Protein AF-A0A1H4P9D9-F1 (afdb_monomer_lite)

Foldseek 3Di:
DWAFQEKEKFFEDDDDDDPLLLQLLLLLLLLLLLLQCVPPNPQVVQSQCSQPLLLLLSLLLSFAQSRYPVSLQSNLSSPQVNCVVVCVVRQKHKFWHFDVRLVCRLVVLCVVCVVLVHDSNVVSVVSVLLQCLVAPLKAPQFAWGTWMWMAGSVGWIKIWTKTAHPVVSMIMIIITTPVPDDDSQAHNPPAPDDDDPDDIRHCSYNVNPVVVVVVVVCCVPQNDVRVVVVVVVVVVPDDDDDDDDDDDDPDDDHRDYHYGDPDRADDPVLDPQLLLLLLLCLLVVVPDPLLVVVVPPPPDHSLLSSLLLSSLCSNQPDSVSSSRSLSSSSNAHHQAQHLHFGLVQSSVSNSVLSVVCSVCVVVVNNSSSVSSNVSNVSSVVSSVPGDDDDPVVSSVVCRLCSQVSQGAHPVGTDDHDPVVVVVVPDPDPPDDDDDDDDDDDDDDDDDDDDDD

pLDDT: mean 79.56, std 18.79, range [32.97, 98.62]

Structure (mmCIF, N/CA/C/O backbone):
data_AF-A0A1H4P9D9-F1
#
_entry.id   AF-A0A1H4P9D9-F1
#
loop_
_atom_site.group_PDB
_atom_site.id
_atom_site.type_symbol
_atom_site.label_atom_id
_atom_site.label_alt_id
_atom_site.label_comp_id
_atom_site.label_asym_id
_atom_site.label_entity_id
_atom_site.label_seq_id
_atom_site.pdbx_PDB_ins_code
_atom_site.Cartn_x
_atom_site.Cartn_y
_atom_site.Cartn_z
_atom_site.occupancy
_atom_site.B_iso_or_equiv
_atom_site.auth_seq_id
_atom_site.auth_comp_id
_atom_site.auth_asym_id
_atom_site.auth_atom_id
_atom_site.pdbx_PDB_model_num
ATOM 1 N N . MET A 1 1 ? -15.871 -14.052 11.805 1.00 36.31 1 MET A N 1
ATOM 2 C CA . MET A 1 1 ? -14.835 -13.626 12.765 1.00 36.31 1 MET A CA 1
ATOM 3 C C . MET A 1 1 ? -14.188 -12.405 12.149 1.00 36.31 1 MET A C 1
ATOM 5 O O . MET A 1 1 ? -13.713 -12.564 11.037 1.00 36.31 1 MET A O 1
ATOM 9 N N . ALA A 1 2 ? -14.195 -11.229 12.773 1.00 40.97 2 ALA A N 1
ATOM 10 C CA . ALA A 1 2 ? -13.141 -10.291 12.437 1.00 40.97 2 ALA A CA 1
ATOM 11 C C . ALA A 1 2 ? -12.068 -10.544 13.441 1.00 40.97 2 ALA A C 1
ATOM 13 O O . ALA A 1 2 ? -12.276 -10.985 14.571 1.00 40.97 2 ALA A O 1
ATOM 14 N N . ARG A 1 3 ? -10.912 -10.369 12.875 1.00 51.22 3 ARG A N 1
ATOM 15 C CA . ARG A 1 3 ? -9.695 -11.020 13.221 1.00 51.22 3 ARG A CA 1
ATOM 16 C C . ARG A 1 3 ? -8.697 -9.978 12.773 1.00 51.22 3 ARG A C 1
ATOM 18 O O . ARG A 1 3 ? -8.863 -9.381 11.701 1.00 51.22 3 ARG A O 1
ATOM 25 N N . ARG A 1 4 ? -7.676 -9.722 13.575 1.00 60.88 4 ARG A N 1
ATOM 26 C CA . ARG A 1 4 ? -6.486 -9.087 13.022 1.00 60.88 4 ARG A CA 1
ATOM 27 C C . ARG A 1 4 ? -6.120 -9.877 11.773 1.00 60.88 4 ARG A C 1
ATOM 29 O O . ARG A 1 4 ? -6.078 -11.101 11.811 1.00 60.88 4 ARG A O 1
ATOM 36 N N . ALA A 1 5 ? -5.985 -9.199 10.650 1.00 61.81 5 ALA A N 1
ATOM 37 C CA . ALA A 1 5 ? -5.755 -9.857 9.372 1.00 61.81 5 ALA A CA 1
ATOM 38 C C . ALA A 1 5 ? -4.280 -10.253 9.211 1.00 61.81 5 ALA A C 1
ATOM 40 O O . ALA A 1 5 ? -3.958 -11.140 8.427 1.00 61.81 5 ALA A O 1
ATOM 41 N N . GLY A 1 6 ? -3.399 -9.628 9.996 1.00 72.44 6 GLY A N 1
ATOM 42 C CA . GLY A 1 6 ? -1.991 -9.972 10.114 1.00 72.44 6 GLY A CA 1
ATOM 43 C C . GLY A 1 6 ? -1.166 -8.850 10.744 1.00 72.44 6 GLY A C 1
ATOM 44 O O . GLY A 1 6 ? -1.699 -7.820 11.178 1.00 72.44 6 GLY A O 1
ATOM 45 N N . SER A 1 7 ? 0.148 -9.044 10.782 1.00 79.25 7 SER A N 1
ATOM 46 C CA . SER A 1 7 ? 1.115 -8.040 11.236 1.00 79.25 7 SER A CA 1
ATOM 47 C C . SER A 1 7 ? 2.371 -7.983 10.383 1.00 79.25 7 SER A C 1
ATOM 49 O O . SER A 1 7 ? 2.630 -8.878 9.578 1.00 79.25 7 SER A O 1
ATOM 51 N N . ALA A 1 8 ? 3.144 -6.910 10.554 1.00 81.81 8 ALA A N 1
ATOM 52 C CA . ALA A 1 8 ? 4.505 -6.854 10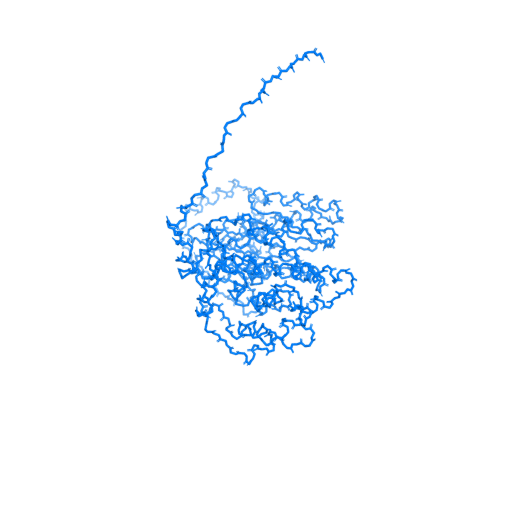.046 1.00 81.81 8 ALA A CA 1
ATOM 53 C C . ALA A 1 8 ? 5.475 -6.190 11.030 1.00 81.81 8 ALA A C 1
ATOM 55 O O . ALA A 1 8 ? 5.174 -5.101 11.510 1.00 81.81 8 ALA A O 1
ATOM 56 N N . ASP A 1 9 ? 6.647 -6.783 11.244 1.00 85.69 9 ASP A N 1
ATOM 57 C CA . ASP A 1 9 ? 7.753 -6.197 12.006 1.00 85.69 9 ASP A CA 1
ATOM 58 C C . ASP A 1 9 ? 8.802 -5.644 11.030 1.00 85.69 9 ASP A C 1
ATOM 60 O O . ASP A 1 9 ? 9.280 -6.345 10.136 1.00 85.69 9 ASP A O 1
ATOM 64 N N . LEU A 1 10 ? 9.117 -4.354 11.165 1.00 89.75 10 LEU A N 1
ATOM 65 C CA . LEU A 1 10 ? 9.846 -3.558 10.178 1.00 89.75 10 LEU A CA 1
ATOM 66 C C . LEU A 1 10 ? 10.980 -2.769 10.852 1.00 89.75 10 LEU A C 1
ATOM 68 O O . LEU A 1 10 ? 10.746 -2.152 11.890 1.00 89.75 10 LEU A O 1
ATOM 72 N N . PRO A 1 11 ? 12.184 -2.680 10.271 1.00 88.25 11 PRO A N 1
ATOM 73 C CA . PRO A 1 11 ? 13.213 -1.758 10.756 1.00 88.25 11 PRO A CA 1
ATOM 74 C C . PRO A 1 11 ? 12.779 -0.289 10.633 1.00 88.25 11 PRO A C 1
ATOM 76 O O . PRO A 1 11 ? 12.244 0.142 9.599 1.00 88.25 11 PRO A O 1
ATOM 79 N N . LEU A 1 12 ? 13.058 0.516 11.665 1.00 86.75 12 LEU A N 1
ATOM 80 C CA . LEU A 1 12 ? 12.809 1.955 11.621 1.00 86.75 12 LEU A CA 1
ATOM 81 C C . LEU A 1 12 ? 13.743 2.644 10.634 1.00 86.75 12 LEU A C 1
ATOM 83 O O . LEU A 1 12 ? 14.966 2.590 10.749 1.00 86.75 12 LEU A O 1
ATOM 87 N N . HIS A 1 13 ? 13.129 3.351 9.693 1.00 81.94 13 HIS A N 1
ATOM 88 C CA . HIS A 1 13 ? 13.820 4.208 8.748 1.00 81.94 13 HIS A CA 1
ATOM 89 C C . HIS A 1 13 ? 13.512 5.666 9.041 1.00 81.94 13 HIS A C 1
ATOM 91 O O . HIS A 1 13 ? 12.355 6.045 9.237 1.00 81.94 13 HIS A O 1
ATOM 97 N N . ASN A 1 14 ? 14.552 6.490 8.991 1.00 73.19 14 ASN A N 1
ATOM 98 C CA . ASN A 1 14 ? 14.421 7.934 9.082 1.00 73.19 14 ASN A CA 1
ATOM 99 C C . ASN A 1 14 ? 14.332 8.540 7.676 1.00 73.19 14 ASN A C 1
ATOM 101 O O . ASN A 1 14 ? 14.847 7.987 6.707 1.00 73.19 14 ASN A O 1
ATOM 105 N N . GLY A 1 15 ? 13.682 9.695 7.566 1.00 77.62 15 GLY A N 1
ATOM 106 C CA . GLY A 1 15 ? 13.569 10.436 6.311 1.00 77.62 15 GLY A CA 1
ATOM 107 C C . GLY A 1 15 ? 12.134 10.585 5.815 1.00 77.62 15 GLY A C 1
ATOM 108 O O . GLY A 1 15 ? 11.215 9.866 6.206 1.00 77.62 15 GLY A O 1
ATOM 109 N N . ARG A 1 16 ? 11.934 11.580 4.951 1.00 85.44 16 ARG A N 1
ATOM 110 C CA . ARG A 1 16 ? 10.626 11.935 4.399 1.00 85.44 16 ARG A CA 1
ATOM 111 C C . ARG A 1 16 ? 10.566 11.545 2.932 1.00 85.44 16 ARG A C 1
ATOM 113 O O . ARG A 1 16 ? 11.519 11.766 2.193 1.00 85.44 16 ARG A O 1
ATOM 120 N N . VAL A 1 17 ? 9.416 11.036 2.499 1.00 93.25 17 VAL A N 1
ATOM 121 C CA . VAL A 1 17 ? 9.146 10.843 1.072 1.00 93.25 17 VAL A CA 1
ATOM 122 C C . VAL A 1 17 ? 9.149 12.204 0.366 1.00 93.25 17 VAL A C 1
ATOM 124 O O . VAL A 1 17 ? 8.364 13.082 0.743 1.00 93.25 17 VAL A O 1
ATOM 127 N N . PRO A 1 18 ? 10.002 12.408 -0.653 1.00 95.50 18 PRO A N 1
ATOM 128 C CA . PRO A 1 18 ? 10.014 13.647 -1.417 1.00 95.50 18 PRO A CA 1
ATOM 129 C C . PRO A 1 18 ? 8.691 13.877 -2.153 1.00 95.50 18 PRO A C 1
ATOM 131 O O . PRO A 1 18 ? 8.068 12.937 -2.647 1.00 95.50 18 PRO A O 1
ATOM 134 N N . ALA A 1 19 ? 8.298 15.141 -2.327 1.00 96.75 19 ALA A N 1
ATOM 135 C CA . ALA A 1 19 ? 7.031 15.492 -2.976 1.00 96.75 19 ALA A CA 1
ATOM 136 C C . ALA A 1 19 ? 6.897 14.935 -4.408 1.00 96.75 19 ALA A C 1
ATOM 138 O O . ALA A 1 19 ? 5.802 14.572 -4.836 1.00 96.75 19 ALA A O 1
ATOM 139 N N . TRP A 1 20 ? 8.007 14.836 -5.150 1.00 97.12 20 TRP A N 1
ATOM 140 C CA . TRP A 1 20 ? 8.010 14.277 -6.506 1.00 97.12 20 TRP A CA 1
ATOM 141 C C . TRP A 1 20 ? 7.662 12.784 -6.536 1.00 97.12 20 TRP A C 1
ATOM 143 O O . TRP A 1 20 ? 7.070 12.333 -7.518 1.00 97.12 20 TRP A O 1
ATOM 153 N N . LEU A 1 21 ? 8.020 12.036 -5.487 1.00 98.19 21 LEU A N 1
ATOM 154 C CA . LEU A 1 21 ? 7.682 10.625 -5.352 1.00 98.19 21 LEU A CA 1
ATOM 155 C C . LEU A 1 21 ? 6.262 10.494 -4.811 1.00 98.19 21 LEU A C 1
ATOM 157 O O . LEU A 1 21 ? 5.456 9.806 -5.420 1.00 98.19 21 LEU A O 1
ATOM 161 N N . GLY A 1 22 ? 5.913 11.251 -3.765 1.00 98.00 22 GLY A N 1
ATOM 162 C CA . GLY A 1 22 ? 4.568 11.239 -3.179 1.00 98.00 22 GLY A CA 1
ATOM 163 C C . GLY A 1 22 ? 3.453 11.473 -4.208 1.00 98.00 22 GLY A C 1
ATOM 164 O O . GLY A 1 22 ? 2.471 10.740 -4.217 1.00 98.00 22 GLY A O 1
ATOM 165 N N . ARG A 1 23 ? 3.637 12.407 -5.156 1.00 98.31 23 ARG A N 1
ATOM 166 C CA . ARG A 1 23 ? 2.677 12.617 -6.260 1.00 98.31 23 ARG A CA 1
ATOM 167 C C . ARG A 1 23 ? 2.531 11.401 -7.181 1.00 98.31 23 ARG A C 1
ATOM 169 O O . ARG A 1 23 ? 1.426 11.112 -7.631 1.00 98.31 23 ARG A O 1
ATOM 176 N N . ARG A 1 24 ? 3.627 10.694 -7.477 1.00 98.50 24 ARG A N 1
ATOM 177 C CA . ARG A 1 24 ? 3.603 9.464 -8.290 1.00 98.50 24 ARG A CA 1
ATOM 178 C C . ARG A 1 24 ? 2.947 8.316 -7.536 1.00 98.50 24 ARG A C 1
ATOM 180 O O . ARG A 1 24 ? 2.116 7.629 -8.119 1.00 98.50 24 ARG A O 1
ATOM 187 N N . MET A 1 25 ? 3.250 8.176 -6.244 1.00 98.56 25 MET A N 1
ATOM 188 C CA . MET A 1 25 ? 2.602 7.206 -5.361 1.00 98.56 25 MET A CA 1
ATOM 189 C C . MET A 1 25 ? 1.088 7.416 -5.330 1.00 98.56 25 MET A C 1
ATOM 191 O O . MET A 1 25 ? 0.351 6.463 -5.533 1.00 98.56 25 MET A O 1
ATOM 195 N N . SER A 1 26 ? 0.608 8.653 -5.151 1.00 98.62 26 SER A N 1
ATOM 196 C CA . SER A 1 26 ? -0.833 8.943 -5.165 1.00 98.62 26 SER A CA 1
ATOM 197 C C . SER A 1 26 ? -1.494 8.581 -6.491 1.00 98.62 26 SER A C 1
ATOM 199 O O . SER A 1 26 ? -2.552 7.962 -6.486 1.00 98.62 26 SER A O 1
ATOM 201 N N . ARG A 1 27 ? -0.864 8.922 -7.625 1.00 98.62 27 ARG A N 1
ATOM 202 C CA . ARG A 1 27 ? -1.397 8.599 -8.958 1.00 98.62 27 ARG A CA 1
ATOM 203 C C . ARG A 1 27 ? -1.442 7.090 -9.201 1.00 98.62 27 ARG A C 1
ATOM 205 O O . ARG A 1 27 ? -2.480 6.577 -9.597 1.00 98.62 27 ARG A O 1
ATOM 212 N N . LEU A 1 28 ? -0.339 6.380 -8.962 1.00 98.62 28 LEU A N 1
ATOM 213 C CA . LEU A 1 28 ? -0.278 4.934 -9.191 1.00 98.62 28 LEU A CA 1
ATOM 214 C C . LEU A 1 28 ? -1.150 4.162 -8.195 1.00 98.62 28 LEU A C 1
ATOM 216 O O . LEU A 1 28 ? -1.843 3.232 -8.591 1.00 98.62 28 LEU A O 1
ATOM 220 N N . GLY A 1 29 ? -1.154 4.563 -6.923 1.00 98.44 29 GLY A N 1
ATOM 221 C CA . GLY A 1 29 ? -1.986 3.958 -5.888 1.00 98.44 29 GLY A CA 1
ATOM 222 C C . GLY A 1 29 ? -3.480 4.103 -6.177 1.00 98.44 29 GLY A C 1
ATOM 223 O O . GLY A 1 29 ? -4.219 3.135 -6.007 1.00 98.44 29 GLY A O 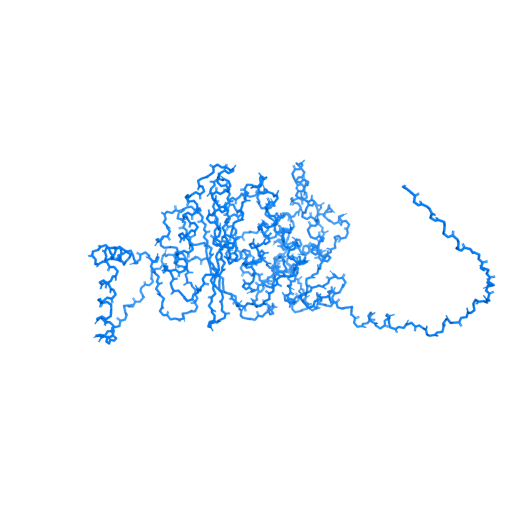1
ATOM 224 N N . ALA A 1 30 ? -3.914 5.265 -6.681 1.00 98.50 30 ALA A N 1
ATOM 225 C CA . ALA A 1 30 ? -5.287 5.465 -7.144 1.00 98.50 30 ALA A CA 1
ATOM 226 C C . ALA A 1 30 ? -5.630 4.527 -8.309 1.00 98.50 30 ALA A C 1
ATOM 228 O O . ALA A 1 30 ? -6.584 3.768 -8.204 1.00 98.50 30 ALA A O 1
ATOM 229 N N . LEU A 1 31 ? -4.788 4.472 -9.345 1.00 98.25 31 LEU A N 1
ATOM 230 C CA . LEU A 1 31 ? -5.018 3.618 -10.517 1.00 98.25 31 LEU A CA 1
ATOM 231 C C . LEU A 1 31 ? -5.053 2.120 -10.183 1.00 98.25 31 LEU A C 1
ATOM 233 O O . LEU A 1 31 ? -5.866 1.385 -10.736 1.00 98.25 31 LEU A O 1
ATOM 237 N N . ILE A 1 32 ? -4.189 1.656 -9.275 1.00 98.31 32 ILE A N 1
ATOM 238 C CA . ILE A 1 32 ? -4.216 0.267 -8.790 1.00 98.31 32 ILE A CA 1
ATOM 239 C C . ILE A 1 32 ? -5.505 0.003 -8.004 1.00 98.31 32 ILE A C 1
ATOM 241 O O . ILE A 1 32 ? -6.107 -1.055 -8.165 1.00 98.31 32 ILE A O 1
ATOM 245 N N . THR A 1 33 ? -5.948 0.960 -7.183 1.00 98.38 33 THR A N 1
ATOM 246 C CA . THR A 1 33 ? -7.221 0.848 -6.454 1.00 98.38 33 THR A CA 1
ATOM 247 C C . THR A 1 33 ? -8.396 0.773 -7.422 1.00 98.38 33 THR A C 1
ATOM 249 O O . THR A 1 33 ? -9.205 -0.139 -7.305 1.00 98.38 33 THR A O 1
ATOM 252 N N . GLU A 1 34 ? -8.463 1.674 -8.406 1.00 97.81 34 GLU A N 1
ATOM 253 C CA . GLU A 1 34 ? -9.491 1.668 -9.452 1.00 97.81 34 GLU A CA 1
ATOM 254 C C . GLU A 1 34 ? -9.519 0.323 -10.187 1.00 97.81 34 GLU A C 1
ATOM 256 O O . GLU A 1 34 ? -10.586 -0.264 -10.326 1.00 97.81 34 GLU A O 1
ATOM 261 N N . ALA A 1 35 ? -8.357 -0.212 -10.581 1.00 95.69 35 ALA A N 1
ATOM 262 C CA . ALA A 1 35 ? -8.263 -1.506 -11.259 1.00 95.69 35 ALA A CA 1
ATOM 263 C C . ALA A 1 35 ? -8.789 -2.668 -10.401 1.00 95.69 35 ALA A C 1
ATOM 265 O O . ALA A 1 35 ? -9.522 -3.525 -10.895 1.00 95.69 35 ALA A O 1
ATOM 266 N N . ILE A 1 36 ? -8.431 -2.702 -9.111 1.00 95.88 36 ILE A N 1
ATOM 267 C CA . ILE A 1 36 ? -8.881 -3.758 -8.196 1.00 95.88 36 ILE A CA 1
ATOM 268 C C . ILE A 1 36 ? -10.382 -3.639 -7.939 1.00 95.88 36 ILE A C 1
ATOM 270 O O . ILE A 1 36 ? -11.081 -4.645 -8.004 1.00 95.88 36 ILE A O 1
ATOM 274 N N . VAL A 1 37 ? -10.884 -2.432 -7.673 1.00 96.38 37 VAL A N 1
ATOM 275 C CA . VAL A 1 37 ? -12.313 -2.204 -7.421 1.00 96.38 37 VAL A CA 1
ATOM 276 C C . VAL A 1 37 ? -13.139 -2.533 -8.659 1.00 96.38 37 VAL A C 1
ATOM 278 O O . VAL A 1 37 ? -14.176 -3.175 -8.529 1.00 96.38 37 VAL A O 1
ATOM 281 N N . HIS A 1 38 ? -12.662 -2.162 -9.847 1.00 93.75 38 HIS A N 1
ATOM 282 C CA . HIS A 1 38 ? -13.332 -2.462 -11.107 1.00 93.75 38 HIS A CA 1
ATOM 283 C C . HIS A 1 38 ? -13.457 -3.975 -11.353 1.00 93.75 38 HIS A C 1
ATOM 285 O O . HIS A 1 38 ? -14.544 -4.450 -11.661 1.00 93.75 38 HIS A O 1
ATOM 291 N N . HIS A 1 39 ? -12.382 -4.751 -11.168 1.00 89.19 39 HIS A N 1
ATOM 292 C CA . HIS A 1 39 ? -12.408 -6.195 -11.446 1.00 89.19 39 HIS A CA 1
ATOM 293 C C . HIS A 1 39 ? -12.944 -7.067 -10.310 1.00 89.19 39 HIS A C 1
ATOM 295 O O . HIS A 1 39 ? -13.507 -8.129 -10.564 1.00 89.19 39 HIS A O 1
ATOM 301 N N . TYR A 1 40 ? -12.700 -6.674 -9.061 1.00 91.06 40 TYR A N 1
ATOM 302 C CA . TYR A 1 40 ? -12.895 -7.538 -7.895 1.00 91.06 40 TYR A CA 1
ATOM 303 C C . TYR A 1 40 ? -13.761 -6.908 -6.799 1.00 91.06 40 TYR A C 1
ATOM 305 O O . TYR A 1 40 ? -14.075 -7.566 -5.806 1.00 91.06 40 TYR A O 1
ATOM 313 N N . GLY A 1 41 ? -14.162 -5.647 -6.965 1.00 94.88 41 GLY A N 1
ATOM 314 C CA . GLY A 1 41 ? -14.981 -4.918 -6.005 1.00 94.88 41 GLY A CA 1
ATOM 315 C C . GLY A 1 41 ? -14.205 -4.348 -4.812 1.00 94.88 41 GLY A C 1
ATOM 316 O O . GLY A 1 41 ? -13.020 -4.611 -4.589 1.00 94.88 41 GLY A O 1
ATOM 317 N N . ARG A 1 42 ? -14.911 -3.535 -4.016 1.00 96.50 42 ARG A N 1
ATOM 318 C CA . ARG A 1 42 ? -14.365 -2.857 -2.825 1.00 96.50 42 ARG A CA 1
ATOM 319 C C . ARG A 1 42 ? -13.930 -3.839 -1.743 1.00 96.50 42 ARG A C 1
ATOM 321 O O . ARG A 1 42 ? -12.868 -3.659 -1.155 1.00 96.50 42 ARG A O 1
ATOM 328 N N . ASP A 1 43 ? -14.716 -4.888 -1.518 1.00 94.25 43 ASP A N 1
ATOM 329 C CA . ASP A 1 43 ? -14.451 -5.900 -0.492 1.00 94.25 43 ASP A CA 1
ATOM 330 C C . ASP A 1 43 ? -13.077 -6.548 -0.685 1.00 94.25 43 ASP A C 1
ATOM 332 O O . ASP A 1 43 ? -12.293 -6.648 0.259 1.00 94.25 43 ASP A O 1
ATOM 336 N N . GLU A 1 44 ? -12.744 -6.923 -1.923 1.00 92.81 44 GLU A N 1
ATOM 337 C CA . GLU A 1 44 ? -11.443 -7.511 -2.237 1.00 92.81 44 GLU A CA 1
ATOM 338 C C . GLU A 1 44 ? -10.297 -6.519 -2.009 1.00 92.81 44 GLU A C 1
ATOM 340 O O . GLU A 1 44 ? -9.254 -6.880 -1.461 1.00 92.81 44 GLU A O 1
ATOM 345 N N . TYR A 1 45 ? -10.492 -5.246 -2.358 1.00 97.06 45 TYR A N 1
ATOM 346 C CA . TYR A 1 45 ? -9.502 -4.213 -2.069 1.00 97.06 45 TYR A CA 1
ATOM 347 C C . TYR A 1 45 ? -9.254 -4.050 -0.557 1.00 97.06 45 TYR A C 1
ATOM 349 O O . TYR A 1 45 ? -8.098 -3.984 -0.125 1.00 97.06 45 TYR A O 1
ATOM 357 N N . LEU A 1 46 ? -10.310 -4.065 0.268 1.00 96.12 46 LEU A N 1
ATOM 358 C CA . LEU A 1 46 ? -10.178 -4.013 1.729 1.00 96.12 46 LEU A CA 1
ATOM 359 C C . LEU A 1 46 ? -9.436 -5.245 2.277 1.00 96.12 46 LEU A C 1
ATOM 361 O O . LEU A 1 46 ? -8.547 -5.087 3.118 1.00 96.12 46 LEU A O 1
ATOM 365 N N . ARG A 1 47 ? -9.723 -6.457 1.773 1.00 89.50 47 ARG A N 1
ATOM 366 C CA . ARG A 1 47 ? -8.987 -7.684 2.150 1.00 89.50 47 ARG A CA 1
ATOM 367 C C . ARG A 1 47 ? -7.501 -7.583 1.825 1.00 89.50 47 ARG A C 1
ATOM 369 O O . ARG A 1 47 ? -6.661 -7.958 2.644 1.00 89.50 47 ARG A O 1
ATOM 376 N N . ARG A 1 48 ? -7.160 -7.040 0.657 1.00 92.31 48 ARG A N 1
ATOM 377 C CA . ARG A 1 48 ? -5.769 -6.855 0.224 1.00 92.31 48 ARG A CA 1
ATOM 378 C C . ARG A 1 48 ? -5.020 -5.849 1.084 1.00 92.31 48 ARG A C 1
ATOM 380 O O . ARG A 1 48 ? -3.911 -6.145 1.526 1.00 92.31 48 ARG A O 1
ATOM 387 N N . LEU A 1 49 ? -5.640 -4.714 1.412 1.00 96.00 49 LEU A N 1
ATOM 388 C CA . LEU A 1 49 ? -5.083 -3.753 2.372 1.00 96.00 49 LEU A CA 1
ATOM 389 C C . LEU A 1 49 ? -4.861 -4.374 3.759 1.00 96.00 49 LEU A C 1
ATOM 391 O O . LEU A 1 49 ? -3.926 -3.993 4.468 1.00 96.00 49 LEU A O 1
ATOM 395 N N . ALA A 1 50 ? -5.692 -5.343 4.143 1.00 90.56 50 ALA A N 1
ATOM 396 C CA . ALA A 1 50 ? -5.564 -6.063 5.401 1.00 90.56 50 ALA A CA 1
ATOM 397 C C . ALA A 1 50 ? -4.430 -7.111 5.389 1.00 90.56 50 ALA A C 1
ATOM 399 O O . ALA A 1 50 ? -3.999 -7.555 6.450 1.00 90.56 50 ALA A O 1
ATOM 400 N N . HIS A 1 51 ? -3.916 -7.496 4.216 1.00 85.31 51 HIS A N 1
ATOM 401 C CA . HIS A 1 51 ? -2.884 -8.521 4.078 1.00 85.31 51 HIS A CA 1
ATOM 402 C C . HIS A 1 51 ? -1.463 -7.913 4.147 1.00 85.31 51 HIS A C 1
ATOM 404 O O . HIS A 1 51 ? -1.056 -7.203 3.219 1.00 85.31 51 HIS A O 1
ATOM 410 N N . PRO A 1 52 ? -0.647 -8.208 5.184 1.00 88.62 52 PRO A N 1
ATOM 411 C CA . PRO A 1 52 ? 0.623 -7.507 5.425 1.00 88.62 52 PRO A CA 1
ATOM 412 C C . PRO A 1 52 ? 1.637 -7.603 4.282 1.00 88.62 52 PRO A C 1
ATOM 414 O O . PRO A 1 52 ? 2.308 -6.618 3.970 1.00 88.62 52 PRO A O 1
ATOM 417 N N . PHE A 1 53 ? 1.728 -8.770 3.641 1.00 87.00 53 PHE A N 1
ATOM 418 C CA . PHE A 1 53 ? 2.622 -9.018 2.509 1.00 87.00 53 PHE A CA 1
ATOM 419 C C . PHE A 1 53 ? 2.179 -8.266 1.249 1.00 87.00 53 PHE A C 1
ATOM 421 O O . PHE A 1 53 ? 3.016 -7.725 0.523 1.00 87.00 53 PHE A O 1
ATOM 428 N N . TRP A 1 54 ? 0.863 -8.187 1.007 1.00 93.38 54 TRP A N 1
ATOM 429 C CA . TRP A 1 54 ? 0.325 -7.440 -0.133 1.00 93.38 54 TRP A CA 1
ATOM 430 C C . TRP A 1 54 ? 0.555 -5.949 0.077 1.00 93.38 54 TRP A C 1
ATOM 432 O O . TRP A 1 54 ? 1.112 -5.291 -0.794 1.00 93.38 54 TRP A O 1
ATOM 442 N N . PHE A 1 55 ? 0.228 -5.432 1.265 1.00 97.12 55 PHE A N 1
ATOM 443 C CA . PHE A 1 55 ? 0.421 -4.024 1.604 1.00 97.12 55 PHE A CA 1
ATOM 444 C C . PHE A 1 55 ? 1.890 -3.598 1.457 1.00 97.12 55 PHE A C 1
ATOM 446 O O . PHE A 1 55 ? 2.190 -2.522 0.937 1.00 97.12 55 PHE A O 1
ATOM 453 N N . GLN A 1 56 ? 2.822 -4.461 1.873 1.00 96.12 56 GLN A N 1
ATOM 454 C CA . GLN A 1 56 ? 4.248 -4.210 1.697 1.00 96.12 56 GLN A CA 1
ATOM 455 C C . GLN A 1 56 ? 4.657 -4.186 0.220 1.00 96.12 56 GLN A C 1
ATOM 457 O O . GLN A 1 56 ? 5.354 -3.268 -0.210 1.00 96.12 56 GLN A O 1
ATOM 462 N N . SER A 1 57 ? 4.191 -5.166 -0.558 1.00 95.06 57 SER A N 1
ATOM 463 C CA . SER A 1 57 ? 4.442 -5.265 -2.001 1.00 95.06 57 SER A CA 1
ATOM 464 C C . SER A 1 57 ? 3.877 -4.057 -2.753 1.00 95.06 57 SER A C 1
ATOM 466 O O . SER A 1 57 ? 4.547 -3.481 -3.605 1.00 95.06 57 SER A O 1
ATOM 468 N N . PHE A 1 58 ? 2.678 -3.612 -2.376 1.00 98.12 58 PHE A N 1
ATOM 469 C CA . PHE A 1 58 ? 2.020 -2.424 -2.909 1.00 98.12 58 PHE A CA 1
ATOM 470 C C . PHE A 1 58 ? 2.852 -1.158 -2.656 1.00 98.12 58 PHE A C 1
ATOM 472 O O . PHE A 1 58 ? 3.100 -0.380 -3.578 1.00 98.12 58 PHE A O 1
ATOM 479 N N . GLY A 1 59 ? 3.374 -0.992 -1.436 1.00 97.62 59 GLY A N 1
ATOM 480 C CA . GLY A 1 59 ? 4.329 0.068 -1.109 1.00 97.62 59 GLY A CA 1
ATOM 481 C C . GLY A 1 59 ? 5.614 0.015 -1.939 1.00 97.62 59 GLY A C 1
ATOM 482 O O . GLY A 1 59 ? 6.058 1.048 -2.442 1.00 97.62 59 GLY A O 1
ATOM 483 N N . ALA A 1 60 ? 6.182 -1.179 -2.118 1.00 97.56 60 ALA A N 1
ATOM 484 C CA . ALA A 1 60 ? 7.408 -1.386 -2.886 1.00 97.56 60 ALA A CA 1
ATOM 485 C C . ALA A 1 60 ? 7.226 -1.048 -4.378 1.00 97.56 60 ALA A C 1
ATOM 487 O O . ALA A 1 60 ? 8.044 -0.324 -4.944 1.00 97.56 60 ALA A O 1
ATOM 488 N N . VAL A 1 61 ? 6.116 -1.468 -5.004 1.00 97.44 61 VAL A N 1
ATOM 489 C CA . VAL A 1 61 ? 5.790 -1.085 -6.394 1.00 97.44 61 VAL A CA 1
ATOM 490 C C . VAL A 1 61 ? 5.662 0.432 -6.546 1.00 97.44 61 VAL A C 1
ATOM 492 O O . VAL A 1 61 ? 6.000 0.972 -7.597 1.00 97.44 61 VAL A O 1
ATOM 495 N N . MET A 1 62 ? 5.226 1.145 -5.507 1.00 98.00 62 MET A N 1
ATOM 496 C CA . MET A 1 62 ? 5.127 2.607 -5.510 1.00 98.00 62 MET A CA 1
ATOM 497 C C . MET A 1 62 ? 6.473 3.337 -5.312 1.00 98.00 62 MET A C 1
ATOM 499 O O . MET A 1 62 ? 6.487 4.564 -5.217 1.00 98.00 62 MET A O 1
ATOM 503 N N . GLY A 1 63 ? 7.606 2.626 -5.299 1.00 96.19 63 GLY A N 1
ATOM 504 C CA . GLY A 1 63 ? 8.952 3.213 -5.236 1.00 96.19 63 GLY A CA 1
ATOM 505 C C . GLY A 1 63 ? 9.473 3.453 -3.816 1.00 96.19 63 GLY A C 1
ATOM 506 O O . GLY A 1 63 ? 10.409 4.233 -3.621 1.00 96.19 63 GLY A O 1
ATOM 507 N N . MET A 1 64 ? 8.861 2.824 -2.811 1.00 96.44 64 MET A N 1
ATOM 508 C CA . MET A 1 64 ? 9.392 2.802 -1.448 1.00 96.44 64 MET A CA 1
ATOM 509 C C . MET A 1 64 ? 10.409 1.676 -1.273 1.00 96.44 64 MET A C 1
ATOM 511 O O . MET A 1 64 ? 10.272 0.612 -1.873 1.00 96.44 64 MET A O 1
ATOM 515 N N . ASP A 1 65 ? 11.386 1.874 -0.387 1.00 94.50 65 ASP A N 1
ATOM 516 C CA . ASP A 1 65 ? 12.339 0.816 -0.053 1.00 94.50 65 ASP A CA 1
ATOM 517 C C . ASP A 1 65 ? 11.603 -0.367 0.590 1.00 94.50 65 ASP A C 1
ATOM 519 O O . ASP A 1 65 ? 10.852 -0.219 1.559 1.00 94.50 65 ASP A O 1
ATOM 523 N N . TRP A 1 66 ? 11.829 -1.551 0.029 1.00 93.62 66 TRP A N 1
ATOM 524 C CA . TRP A 1 66 ? 10.985 -2.738 0.180 1.00 93.62 66 TRP A CA 1
ATOM 525 C C . TRP A 1 66 ? 10.725 -3.213 1.612 1.00 93.62 66 TRP A C 1
ATOM 527 O O . TRP A 1 66 ? 9.697 -3.830 1.857 1.00 93.62 66 TRP A O 1
ATOM 537 N N . HIS A 1 67 ? 11.630 -2.933 2.543 1.00 91.06 67 HIS A N 1
ATOM 538 C CA . HIS A 1 67 ? 11.641 -3.379 3.941 1.00 91.06 67 HIS A CA 1
ATOM 539 C C . HIS A 1 67 ? 11.335 -2.238 4.930 1.00 91.06 67 HIS A C 1
ATOM 541 O O . HIS A 1 67 ? 11.327 -2.438 6.141 1.00 91.06 67 HIS A O 1
ATOM 547 N N . SER A 1 68 ? 11.067 -1.026 4.433 1.00 91.69 68 SER A N 1
ATOM 548 C CA . SER A 1 68 ? 10.973 0.171 5.267 1.00 91.69 68 SER A CA 1
ATOM 549 C C . SER A 1 68 ? 9.673 0.257 6.070 1.00 91.69 68 SER A C 1
ATOM 551 O O . SER A 1 68 ? 8.577 0.115 5.519 1.00 91.69 68 SER A O 1
ATOM 553 N N . SER A 1 69 ? 9.772 0.642 7.350 1.00 91.00 69 SER A N 1
ATOM 554 C CA . SER A 1 69 ? 8.618 1.068 8.162 1.00 91.00 69 SER A CA 1
ATOM 555 C C . SER A 1 69 ? 7.924 2.330 7.626 1.00 91.00 69 SER A C 1
ATOM 557 O O . SER A 1 69 ? 6.761 2.601 7.938 1.00 91.00 69 SER A O 1
ATOM 559 N N . GLY A 1 70 ? 8.610 3.103 6.775 1.00 93.56 70 GLY A N 1
ATOM 560 C CA . GLY A 1 70 ? 8.057 4.276 6.104 1.00 93.56 70 GLY A CA 1
ATOM 561 C C . GLY A 1 70 ? 6.961 3.940 5.090 1.00 93.56 70 GLY A C 1
ATOM 562 O O . GLY A 1 70 ? 6.175 4.830 4.751 1.00 93.56 70 GLY A O 1
ATOM 563 N N . ILE A 1 71 ? 6.863 2.681 4.633 1.00 95.62 71 ILE A N 1
ATOM 564 C CA . ILE A 1 71 ? 5.823 2.231 3.695 1.00 95.62 71 ILE A CA 1
ATOM 565 C C . ILE A 1 71 ? 4.431 2.526 4.243 1.00 95.62 71 ILE A C 1
ATOM 567 O O . ILE A 1 71 ? 3.635 3.151 3.552 1.00 95.62 71 ILE A O 1
ATOM 571 N N . THR A 1 72 ? 4.155 2.182 5.498 1.00 94.94 72 THR A N 1
ATOM 572 C CA . THR A 1 72 ? 2.825 2.351 6.103 1.00 94.94 72 THR A CA 1
ATOM 573 C C . THR A 1 72 ? 2.349 3.795 6.042 1.00 94.94 72 THR A C 1
ATOM 575 O O . THR A 1 72 ? 1.272 4.088 5.531 1.00 94.94 72 THR A O 1
ATOM 578 N N . THR A 1 73 ? 3.192 4.721 6.493 1.00 94.88 73 THR A N 1
ATOM 579 C CA . THR A 1 73 ? 2.863 6.149 6.480 1.00 94.88 73 THR A CA 1
ATOM 580 C C . THR A 1 73 ? 2.681 6.670 5.058 1.00 94.88 73 THR A C 1
ATOM 582 O O . THR A 1 73 ? 1.764 7.444 4.785 1.00 94.88 73 THR A O 1
ATOM 585 N N . SER A 1 74 ? 3.571 6.263 4.156 1.00 96.25 74 SER A N 1
ATOM 586 C CA . SER A 1 74 ? 3.643 6.815 2.804 1.00 96.25 74 SER A CA 1
ATOM 587 C C . SER A 1 74 ? 2.513 6.302 1.924 1.00 96.25 74 SER A C 1
ATOM 589 O O . SER A 1 74 ? 1.933 7.084 1.180 1.00 96.25 74 SER A O 1
ATOM 591 N N . VAL A 1 75 ? 2.151 5.023 2.054 1.00 97.69 75 VAL A N 1
ATOM 592 C CA . VAL A 1 75 ? 1.014 4.413 1.358 1.00 97.69 75 VAL A CA 1
ATOM 593 C C . VAL A 1 75 ? -0.298 5.016 1.843 1.00 97.69 75 VAL A C 1
ATOM 595 O O . VAL A 1 75 ? -1.073 5.481 1.016 1.00 97.69 75 VAL A O 1
ATOM 598 N N . ILE A 1 76 ? -0.532 5.103 3.159 1.00 97.94 76 ILE A N 1
ATOM 599 C CA . ILE A 1 76 ? -1.764 5.713 3.690 1.00 97.94 76 ILE A CA 1
ATOM 600 C C . ILE A 1 76 ? -1.882 7.176 3.254 1.00 97.94 76 ILE A C 1
ATOM 602 O O . ILE A 1 76 ? -2.937 7.599 2.783 1.00 97.94 76 ILE A O 1
ATOM 606 N N . GLY A 1 77 ? -0.786 7.937 3.329 1.00 97.38 77 GLY A N 1
ATOM 607 C CA . GLY A 1 77 ? -0.745 9.301 2.811 1.00 97.38 77 GLY A CA 1
ATOM 608 C C . GLY A 1 77 ? -1.043 9.362 1.310 1.00 97.38 77 GLY A C 1
ATOM 609 O O . GLY A 1 77 ? -1.872 10.165 0.889 1.00 97.38 77 GLY A O 1
ATOM 610 N N . ALA A 1 78 ? -0.413 8.506 0.503 1.00 97.94 78 ALA A N 1
ATOM 611 C CA . ALA A 1 78 ? -0.608 8.470 -0.942 1.00 97.94 78 ALA A CA 1
ATOM 612 C C . ALA A 1 78 ? -2.057 8.143 -1.326 1.00 97.94 78 ALA A C 1
ATOM 614 O O . ALA A 1 78 ? -2.615 8.844 -2.171 1.00 97.94 78 ALA A O 1
ATOM 615 N N . LEU A 1 79 ? -2.664 7.147 -0.673 1.00 98.38 79 LEU A N 1
ATOM 616 C CA . LEU A 1 79 ? -4.060 6.755 -0.866 1.00 98.38 79 LEU A CA 1
ATOM 617 C C . LEU A 1 79 ? -5.025 7.863 -0.445 1.00 98.38 79 LEU A C 1
ATOM 619 O O . LEU A 1 79 ? -5.936 8.174 -1.203 1.00 98.38 79 LEU A O 1
ATOM 623 N N . LYS A 1 80 ? -4.803 8.519 0.703 1.00 97.75 80 LYS A N 1
ATOM 624 C CA . LYS A 1 80 ? -5.659 9.628 1.158 1.00 97.75 80 LYS A CA 1
ATOM 625 C C . LYS A 1 80 ? -5.729 10.765 0.139 1.00 97.75 80 LYS A C 1
ATOM 627 O O . LYS A 1 80 ? -6.808 11.271 -0.143 1.00 97.75 80 LYS A O 1
ATOM 632 N N . HIS A 1 81 ? -4.594 11.125 -0.461 1.00 97.50 81 HIS A N 1
ATOM 633 C CA . HIS A 1 81 ? -4.557 12.162 -1.495 1.00 97.50 81 HIS A CA 1
ATOM 634 C C . HIS A 1 81 ? -5.060 11.664 -2.857 1.00 97.50 81 HIS A C 1
ATOM 636 O O . HIS A 1 81 ? -5.722 12.413 -3.567 1.00 97.50 81 HIS A O 1
ATOM 642 N N . GLY A 1 82 ? -4.725 10.428 -3.241 1.00 97.56 82 GLY A N 1
ATOM 643 C CA . GLY A 1 82 ? -5.048 9.875 -4.559 1.00 97.56 82 GLY A CA 1
ATOM 644 C C . GLY A 1 82 ? -6.516 9.482 -4.717 1.00 97.56 82 GLY A C 1
ATOM 645 O O . GLY A 1 82 ? -7.089 9.710 -5.776 1.00 97.56 82 GLY A O 1
ATOM 646 N N . LEU A 1 83 ? -7.126 8.930 -3.665 1.00 98.06 83 LEU A N 1
ATOM 647 C CA . LEU A 1 83 ? -8.516 8.467 -3.681 1.00 98.06 83 LEU A CA 1
ATOM 648 C C . LEU A 1 83 ? -9.518 9.560 -3.315 1.00 98.06 83 LEU A C 1
ATOM 650 O O . LEU A 1 83 ? -10.679 9.439 -3.678 1.00 98.06 83 LEU A O 1
ATOM 654 N N . GLY A 1 84 ? -9.095 10.636 -2.642 1.00 96.88 84 GLY A N 1
ATOM 655 C CA . GLY A 1 84 ? -9.986 11.733 -2.243 1.00 96.88 84 GLY A CA 1
ATOM 656 C C . GLY A 1 84 ? -10.840 12.293 -3.394 1.00 96.88 84 GLY A C 1
ATOM 657 O O . GLY A 1 84 ? -12.055 12.359 -3.242 1.00 96.88 84 GLY A O 1
ATOM 658 N N . PRO A 1 85 ? -10.257 12.634 -4.561 1.00 96.88 85 PRO A N 1
ATOM 659 C CA . PRO A 1 85 ? -11.025 13.091 -5.724 1.00 96.88 85 PRO A CA 1
ATOM 660 C C . PRO A 1 85 ? -11.923 12.026 -6.371 1.00 96.88 85 PRO A C 1
ATOM 662 O O . PRO A 1 85 ? -12.801 12.374 -7.152 1.00 96.88 85 PRO A O 1
ATOM 665 N N . LEU A 1 86 ? -11.688 10.743 -6.083 1.00 96.19 86 LEU A N 1
ATOM 666 C CA . LEU A 1 86 ? -12.392 9.600 -6.674 1.00 96.19 86 LEU A CA 1
ATOM 667 C C . LEU A 1 86 ? -13.365 8.940 -5.687 1.00 96.19 86 LEU A C 1
ATOM 669 O O . LEU A 1 86 ? -13.993 7.941 -6.029 1.00 96.19 86 LEU A O 1
ATOM 673 N N . SER A 1 87 ? -13.490 9.458 -4.462 1.00 95.56 87 SER A N 1
ATOM 674 C CA . SER A 1 87 ? -14.189 8.759 -3.382 1.00 95.56 87 SER A CA 1
ATOM 675 C C . SER A 1 87 ? -15.680 8.585 -3.645 1.00 95.56 87 SER A C 1
ATOM 677 O O . SER A 1 87 ? -16.234 7.578 -3.226 1.00 95.56 87 SER A O 1
ATOM 679 N N . GLY A 1 88 ? -16.317 9.510 -4.371 1.00 94.25 88 GLY A N 1
ATOM 680 C CA . GLY A 1 88 ? -17.720 9.380 -4.776 1.00 94.25 88 GLY A CA 1
ATOM 681 C C . GLY A 1 88 ? -17.953 8.324 -5.860 1.00 94.25 88 GLY A C 1
ATOM 682 O O . GLY A 1 88 ? -19.008 7.707 -5.884 1.00 94.25 88 GLY A O 1
ATOM 683 N N . GLU A 1 89 ? -16.971 8.088 -6.735 1.00 93.88 89 GLU A N 1
ATOM 684 C CA . GLU A 1 89 ? -17.059 7.052 -7.773 1.00 93.88 89 GLU A CA 1
ATOM 685 C C . GLU A 1 89 ? -16.715 5.673 -7.202 1.00 93.88 89 GLU A C 1
ATOM 687 O O . GLU A 1 89 ? -17.421 4.694 -7.421 1.00 93.88 89 GLU A O 1
ATOM 692 N N . LEU A 1 90 ? -15.612 5.597 -6.456 1.00 96.19 90 LEU A N 1
ATOM 693 C CA . LEU A 1 90 ? -15.113 4.345 -5.901 1.00 96.19 90 LEU A CA 1
ATOM 694 C C . LEU A 1 90 ? -15.838 3.931 -4.632 1.00 96.19 90 LEU A C 1
ATOM 696 O O . LEU A 1 90 ? -15.716 2.778 -4.233 1.00 96.19 90 LEU A O 1
ATOM 700 N N . GLY A 1 91 ? -16.512 4.862 -3.960 1.00 97.12 91 GLY A N 1
ATOM 701 C CA . GLY A 1 91 ? -17.131 4.637 -2.664 1.00 97.12 91 GLY A CA 1
ATOM 702 C C . GLY A 1 91 ? -16.145 4.136 -1.615 1.00 97.12 91 GLY A C 1
ATOM 703 O O . GLY A 1 91 ? -16.462 3.188 -0.895 1.00 97.12 91 GLY A O 1
ATOM 704 N N . ILE A 1 92 ? -14.924 4.690 -1.618 1.00 98.19 92 ILE A N 1
ATOM 705 C CA . ILE A 1 92 ? -13.818 4.385 -0.699 1.00 98.19 92 ILE A CA 1
ATOM 706 C C . ILE A 1 92 ? -13.278 5.696 -0.137 1.00 98.19 92 ILE A C 1
ATOM 708 O O . ILE A 1 92 ? -12.893 6.600 -0.881 1.00 98.19 92 ILE A O 1
ATOM 712 N N . HIS A 1 93 ? -13.154 5.755 1.185 1.00 98.25 93 HIS A N 1
ATOM 713 C CA . HIS A 1 93 ? -12.669 6.916 1.920 1.00 98.25 93 HIS A CA 1
ATOM 714 C C . HIS A 1 93 ? -11.507 6.514 2.821 1.00 98.25 93 HIS A C 1
ATOM 716 O O . HIS A 1 93 ? -11.550 5.481 3.487 1.00 98.25 93 HIS A O 1
ATOM 722 N N . VAL A 1 94 ? -10.456 7.332 2.845 1.00 98.31 94 VAL A N 1
ATOM 723 C CA . VAL A 1 94 ? -9.253 7.088 3.651 1.00 98.31 94 VAL A CA 1
ATOM 724 C C . VAL A 1 94 ? -9.146 8.168 4.716 1.00 98.31 94 VAL A C 1
ATOM 726 O O . VAL A 1 94 ? -8.951 9.344 4.409 1.00 98.31 94 VAL A O 1
ATOM 729 N N . CYS A 1 95 ? -9.221 7.747 5.969 1.00 97.75 95 CYS A N 1
ATOM 730 C CA . CYS A 1 95 ? -9.165 8.598 7.142 1.00 97.75 95 CYS A CA 1
ATOM 731 C C . CYS A 1 95 ? -7.874 8.382 7.932 1.00 97.75 95 CYS A C 1
ATOM 733 O O . CYS A 1 95 ? -7.195 7.354 7.829 1.00 97.75 95 CYS A O 1
ATOM 735 N N . GLY A 1 96 ? -7.551 9.363 8.767 1.00 96.44 96 GLY A N 1
ATOM 736 C CA . GLY A 1 96 ? -6.416 9.284 9.673 1.00 96.44 96 GLY A CA 1
ATOM 737 C C . GLY A 1 96 ? -5.079 9.630 9.020 1.00 96.44 96 GLY A C 1
ATOM 738 O O . GLY A 1 96 ? -5.008 10.378 8.038 1.00 96.44 96 GLY A O 1
ATOM 739 N N . GLY A 1 97 ? -3.996 9.137 9.618 1.00 94.50 97 GLY A N 1
ATOM 740 C CA . GLY A 1 97 ? -2.613 9.418 9.252 1.00 94.50 97 GLY A CA 1
ATOM 741 C C . GLY A 1 97 ? -1.703 9.451 10.481 1.00 94.50 97 GLY A C 1
ATOM 742 O O . GLY A 1 97 ? -1.878 8.685 11.427 1.00 94.50 97 GLY A O 1
ATOM 743 N N . ARG A 1 98 ? -0.706 10.342 10.474 1.00 92.38 98 ARG A N 1
ATOM 744 C CA . ARG A 1 98 ? 0.197 10.570 11.618 1.00 92.38 98 ARG A CA 1
ATOM 745 C C . ARG A 1 98 ? -0.245 11.765 12.454 1.00 92.38 98 ARG A C 1
ATOM 747 O O . ARG A 1 98 ? -0.819 12.718 11.923 1.00 92.38 98 ARG A O 1
ATOM 754 N N . GLY A 1 99 ? 0.122 11.760 13.734 1.00 90.06 99 GLY A N 1
ATOM 755 C CA . GLY A 1 99 ? -0.008 12.926 14.610 1.00 90.06 99 GLY A CA 1
ATOM 756 C C . GLY A 1 99 ? -1.456 13.401 14.747 1.00 90.06 99 GLY A C 1
ATOM 757 O O . GLY A 1 99 ? -2.321 12.631 15.156 1.00 90.06 99 GLY A O 1
ATOM 758 N N . SER A 1 100 ? -1.725 14.666 14.406 1.00 89.00 100 SER A N 1
ATOM 759 C CA . SER A 1 100 ? -3.076 15.247 14.463 1.00 89.00 100 SER A CA 1
ATOM 760 C C . SER A 1 100 ? -4.091 14.477 13.619 1.00 89.00 100 SER A C 1
ATOM 762 O O . SER A 1 100 ? -5.190 14.227 14.098 1.00 89.00 100 SER A O 1
ATOM 764 N N . HIS A 1 101 ? -3.699 14.020 12.428 1.00 92.69 101 HIS A N 1
ATOM 765 C CA . HIS A 1 101 ? -4.586 13.286 11.527 1.00 92.69 101 HIS A CA 1
ATOM 766 C C . HIS A 1 101 ? -5.077 11.978 12.160 1.00 92.69 101 HIS A C 1
ATOM 768 O O . HIS A 1 101 ? -6.256 11.671 12.071 1.00 92.69 101 HIS A O 1
ATOM 774 N N . SER A 1 102 ? -4.207 11.246 12.873 1.00 91.94 102 SER A N 1
ATOM 775 C CA . SER A 1 102 ? -4.600 10.041 13.628 1.00 91.94 102 SER A CA 1
ATOM 776 C C . SER A 1 102 ? -5.726 10.353 14.623 1.00 91.94 102 SER A C 1
ATOM 778 O O . SER A 1 102 ? -6.750 9.670 14.650 1.00 91.94 102 SER A O 1
ATOM 780 N N . ARG A 1 103 ? -5.583 11.453 15.377 1.00 92.38 103 ARG A N 1
ATOM 781 C CA . ARG A 1 103 ? -6.564 11.891 16.383 1.00 92.38 103 ARG A CA 1
ATOM 782 C C . ARG A 1 103 ? -7.873 12.409 15.785 1.00 92.38 103 ARG A C 1
ATOM 784 O O . ARG A 1 103 ? -8.882 12.366 16.477 1.00 92.38 103 ARG A O 1
ATOM 791 N N . GLN A 1 104 ? -7.849 12.884 14.540 1.00 96.38 104 GLN A N 1
ATOM 792 C CA . GLN A 1 104 ? -9.016 13.406 13.821 1.00 96.38 104 GLN A CA 1
ATOM 793 C C . GLN A 1 104 ? -9.838 12.321 13.111 1.00 96.38 104 GLN A C 1
ATOM 795 O O . GLN A 1 104 ? -10.938 12.604 12.645 1.00 96.38 104 GLN A O 1
ATOM 800 N N . THR A 1 105 ? -9.345 11.078 13.048 1.00 97.25 105 THR A N 1
ATOM 801 C CA . THR A 1 105 ? -10.043 9.957 12.392 1.00 97.25 105 THR A CA 1
ATOM 802 C C . THR A 1 105 ? -11.512 9.817 12.823 1.00 97.25 105 THR A C 1
ATOM 804 O O . THR A 1 105 ? -12.360 9.685 11.942 1.00 97.25 105 THR A O 1
ATOM 807 N N . PRO A 1 106 ? -11.871 9.889 14.125 1.00 97.56 106 PRO A N 1
ATOM 808 C CA . PRO A 1 106 ? -13.270 9.814 14.547 1.00 97.56 106 PRO A CA 1
ATOM 809 C C . PRO A 1 106 ? -14.154 10.903 13.925 1.00 97.56 106 PRO A C 1
ATOM 811 O O . PRO A 1 106 ? -15.265 10.608 13.498 1.00 97.56 106 PRO A O 1
ATOM 814 N N . GLN A 1 107 ? -13.666 12.143 13.849 1.00 97.94 107 GLN A N 1
ATOM 815 C CA . GLN A 1 107 ? -14.399 13.266 13.262 1.00 97.94 107 GLN A CA 1
ATOM 816 C C . GLN A 1 107 ? -14.512 13.129 11.740 1.00 97.94 107 GLN A C 1
ATOM 818 O O . GLN A 1 107 ? -15.575 13.386 11.186 1.00 97.94 107 GLN A O 1
ATOM 823 N N . GLU A 1 108 ? -13.445 12.677 11.070 1.00 98.00 108 GLU A N 1
ATOM 824 C CA . GLU A 1 108 ? -13.475 12.390 9.630 1.00 98.00 108 GLU A CA 1
ATOM 825 C C . GLU A 1 108 ? -14.541 11.329 9.300 1.00 98.00 108 GLU A C 1
ATOM 827 O O . GLU A 1 108 ? -15.309 11.506 8.357 1.00 98.00 108 GLU A O 1
ATOM 832 N N . LEU A 1 109 ? -14.641 10.261 10.103 1.00 98.25 109 LEU A N 1
ATOM 833 C CA . LEU A 1 109 ? -15.632 9.193 9.918 1.00 98.25 109 LEU A CA 1
ATOM 834 C C . LEU A 1 109 ? -17.073 9.672 10.115 1.00 98.25 109 LEU A C 1
ATOM 836 O O . LEU A 1 109 ? -17.941 9.287 9.335 1.00 98.25 109 LEU A O 1
ATOM 840 N N . VAL A 1 110 ? -17.325 10.524 11.114 1.00 98.12 110 VAL A N 1
ATOM 841 C CA . VAL A 1 110 ? -18.645 11.146 11.316 1.00 98.12 110 VAL A CA 1
ATOM 842 C C . VAL A 1 110 ? -19.015 12.010 10.110 1.00 98.12 110 VAL A C 1
ATOM 844 O O . VAL A 1 110 ? -20.070 11.799 9.520 1.00 98.12 110 VAL A O 1
ATOM 847 N N . ALA A 1 111 ? -18.111 12.885 9.662 1.00 97.75 111 ALA A N 1
ATOM 848 C CA . ALA A 1 111 ? -18.355 13.773 8.523 1.00 97.75 111 ALA A CA 1
ATOM 849 C C . ALA A 1 111 ? -18.529 13.029 7.182 1.00 97.75 111 ALA A C 1
ATOM 851 O O . ALA A 1 111 ? -19.200 13.512 6.269 1.00 97.75 111 ALA A O 1
ATOM 852 N N . ILE A 1 112 ? -17.901 11.863 7.000 1.00 97.00 112 ILE A N 1
ATOM 853 C CA . ILE A 1 112 ? -18.172 11.013 5.830 1.00 97.00 112 ILE A CA 1
ATOM 854 C C . ILE A 1 112 ? -19.529 10.321 5.986 1.00 97.00 112 ILE A C 1
ATOM 856 O O . ILE A 1 112 ? -20.302 10.328 5.033 1.00 97.00 112 ILE A O 1
ATOM 860 N N . GLY A 1 113 ? -19.844 9.787 7.169 1.00 96.25 113 GLY A N 1
ATOM 861 C CA . GLY A 1 113 ? -21.131 9.143 7.443 1.00 96.25 113 GLY A CA 1
ATOM 862 C C . GLY A 1 113 ? -22.321 10.068 7.187 1.00 96.25 113 GLY A C 1
ATOM 863 O O . GLY A 1 113 ? -23.268 9.663 6.523 1.00 96.25 113 GLY A O 1
ATOM 864 N N . GLU A 1 114 ? -22.223 11.337 7.588 1.00 96.62 114 GLU A N 1
ATOM 865 C CA . GLU A 1 114 ? -23.230 12.373 7.304 1.00 96.62 114 GLU A CA 1
ATOM 866 C C . GLU A 1 114 ? -23.446 12.620 5.802 1.00 96.62 114 GLU A C 1
ATOM 868 O O . GLU A 1 114 ? -24.555 12.941 5.384 1.00 96.62 114 GLU A O 1
ATOM 873 N N . ARG A 1 115 ? -22.402 12.464 4.978 1.00 95.31 115 ARG A N 1
ATOM 874 C CA . ARG A 1 115 ? -22.478 12.682 3.522 1.00 95.31 115 ARG A CA 1
ATOM 875 C C . ARG A 1 115 ? -22.944 11.453 2.748 1.00 95.31 115 ARG A C 1
ATOM 877 O O . ARG A 1 115 ? -23.578 11.606 1.711 1.00 95.31 115 ARG A O 1
ATOM 884 N N . ILE A 1 116 ? -22.578 10.260 3.211 1.00 95.06 116 ILE A N 1
ATOM 885 C CA . ILE A 1 116 ? -22.756 8.997 2.479 1.00 95.06 116 ILE A CA 1
ATOM 886 C C . ILE A 1 116 ? -23.951 8.186 2.999 1.00 95.06 116 ILE A C 1
ATOM 888 O O . ILE A 1 116 ? -24.568 7.452 2.234 1.00 95.06 116 ILE A O 1
ATOM 892 N N . GLY A 1 117 ? -24.306 8.331 4.279 1.00 91.75 117 GLY A N 1
ATOM 893 C CA . GLY A 1 117 ? -25.464 7.674 4.894 1.00 91.75 117 GLY A CA 1
ATOM 894 C C . GLY A 1 117 ? -25.156 6.447 5.761 1.00 91.75 117 GLY A C 1
ATOM 895 O O . GLY A 1 117 ? -26.088 5.745 6.147 1.00 91.75 117 GLY A O 1
ATOM 896 N N . PHE A 1 118 ? -23.888 6.172 6.099 1.00 93.81 118 PHE A N 1
ATOM 897 C CA . PHE A 1 118 ? -23.531 5.146 7.094 1.00 93.81 118 PHE A CA 1
ATOM 898 C C . PHE A 1 118 ? -23.396 5.733 8.512 1.00 93.81 118 PHE A C 1
ATOM 900 O O . PHE A 1 118 ? -23.158 6.928 8.690 1.00 93.81 118 PHE A O 1
ATOM 907 N N . ASP A 1 119 ? -23.469 4.883 9.544 1.00 95.00 119 ASP A N 1
ATOM 908 C CA . ASP A 1 119 ? -23.302 5.301 10.946 1.00 95.00 119 ASP A CA 1
ATOM 909 C C . ASP A 1 119 ? -21.835 5.629 11.287 1.00 95.00 119 ASP A C 1
ATOM 911 O O . ASP A 1 119 ? -21.053 4.802 11.777 1.00 95.00 119 ASP A O 1
ATOM 915 N N . GLY A 1 120 ? -21.460 6.885 11.045 1.00 95.69 120 GLY A N 1
ATOM 916 C CA . GLY A 1 120 ? -20.132 7.407 11.351 1.00 95.69 120 GLY A CA 1
ATOM 917 C C . GLY A 1 120 ? -19.793 7.412 12.846 1.00 95.69 120 GLY A C 1
ATOM 918 O O . GLY A 1 120 ? -18.618 7.312 13.198 1.00 95.69 120 GLY A O 1
ATOM 919 N N . THR A 1 121 ? -20.784 7.451 13.745 1.00 96.81 121 THR A N 1
ATOM 920 C CA . THR A 1 121 ? -20.551 7.433 15.201 1.00 96.81 121 THR A CA 1
ATOM 921 C C . THR A 1 121 ? -20.113 6.045 15.660 1.00 96.81 121 THR A C 1
ATOM 923 O O . THR A 1 121 ? -19.154 5.910 16.433 1.00 96.81 121 THR A O 1
ATOM 926 N N . THR A 1 122 ? -20.759 4.999 15.139 1.00 95.12 122 THR A N 1
ATOM 927 C CA . THR A 1 122 ? -20.354 3.610 15.382 1.00 95.12 122 THR A CA 1
ATOM 928 C C . THR A 1 122 ? -18.955 3.338 14.831 1.00 95.12 122 THR A C 1
ATOM 930 O O . THR A 1 122 ? -18.116 2.773 15.541 1.00 95.12 122 THR A O 1
ATOM 933 N N . LEU A 1 123 ? -18.635 3.813 13.623 1.00 95.88 123 LEU A N 1
ATOM 934 C CA . LEU A 1 123 ? -17.288 3.668 13.059 1.00 95.88 123 LEU A CA 1
ATOM 935 C C . LEU A 1 123 ? -16.233 4.479 13.821 1.00 95.88 123 LEU A C 1
ATOM 937 O O . LEU A 1 123 ? -15.128 3.991 14.054 1.00 95.88 123 LEU A O 1
ATOM 941 N N . ALA A 1 124 ? -16.572 5.676 14.299 1.00 96.75 124 ALA A N 1
ATOM 942 C CA . ALA A 1 124 ? -15.709 6.466 15.171 1.00 96.75 124 ALA A CA 1
ATOM 943 C C . ALA A 1 124 ? -15.392 5.730 16.485 1.00 96.75 124 ALA A C 1
ATOM 945 O O . ALA A 1 124 ? -14.257 5.775 16.971 1.00 96.75 124 ALA A O 1
ATOM 946 N N . LYS A 1 125 ? -16.370 5.018 17.063 1.00 94.69 125 LYS A N 1
ATOM 947 C CA . LYS A 1 125 ? -16.152 4.142 18.225 1.00 94.69 125 LYS A CA 1
ATOM 948 C C . LYS A 1 125 ? -15.258 2.952 17.867 1.00 94.69 125 LYS A C 1
ATOM 950 O O . LYS A 1 125 ? -14.330 2.669 18.624 1.00 94.69 125 LYS A O 1
ATOM 955 N N . ALA A 1 126 ? -15.483 2.309 16.720 1.00 93.25 126 ALA A N 1
ATOM 956 C CA . ALA A 1 126 ? -14.650 1.210 16.229 1.00 93.25 126 ALA A CA 1
ATOM 957 C C . ALA A 1 126 ? -13.186 1.641 16.027 1.00 93.25 126 ALA A C 1
ATOM 959 O O . ALA A 1 126 ? -12.282 0.968 16.515 1.00 93.25 126 ALA A O 1
ATOM 960 N N . SER A 1 127 ? -12.947 2.801 15.405 1.00 94.50 127 SER A N 1
ATOM 961 C CA . SER A 1 127 ? -11.612 3.400 15.236 1.00 94.50 127 SER A CA 1
ATOM 962 C C . SER A 1 127 ? -10.887 3.567 16.577 1.00 94.50 127 SER A C 1
ATOM 964 O O . SER A 1 127 ? -9.749 3.113 16.725 1.00 94.50 127 SER A O 1
ATOM 966 N N . ARG A 1 128 ? -11.559 4.140 17.590 1.00 94.00 128 ARG A N 1
ATOM 967 C CA . ARG A 1 128 ? -10.983 4.305 18.937 1.00 94.00 128 ARG A CA 1
ATOM 968 C C . ARG A 1 128 ? -10.690 2.971 19.616 1.00 94.00 128 ARG A C 1
ATOM 970 O O . ARG A 1 128 ? -9.646 2.844 20.251 1.00 94.00 128 ARG A O 1
ATOM 977 N N . LEU A 1 129 ? -11.594 1.998 19.500 1.00 90.62 129 LEU A N 1
ATOM 978 C CA . LEU A 1 129 ? -11.404 0.666 20.074 1.00 90.62 129 LEU A CA 1
ATOM 979 C C . LEU A 1 129 ? -10.197 -0.030 19.449 1.00 90.62 129 LEU A C 1
ATOM 981 O O . LEU A 1 129 ? -9.335 -0.487 20.185 1.00 90.62 129 LEU A O 1
ATOM 985 N N . VAL A 1 130 ? -10.081 -0.031 18.120 1.00 89.94 130 VAL A N 1
ATOM 986 C CA . VAL A 1 130 ? -8.936 -0.617 17.408 1.00 89.94 130 VAL A CA 1
ATOM 987 C C . VAL A 1 130 ? -7.617 0.032 17.847 1.00 89.94 130 VAL A C 1
ATOM 989 O O . VAL A 1 130 ? -6.664 -0.671 18.181 1.00 89.94 130 VAL A O 1
ATOM 992 N N . ALA A 1 131 ? -7.569 1.364 17.949 1.00 89.00 131 ALA A N 1
ATOM 993 C CA . ALA A 1 131 ? -6.389 2.068 18.457 1.00 89.00 131 ALA A CA 1
ATOM 994 C C . ALA A 1 131 ? -6.043 1.679 19.905 1.00 89.00 131 ALA A C 1
ATOM 996 O O . ALA A 1 131 ? -4.881 1.428 20.210 1.00 89.00 131 ALA A O 1
ATOM 997 N N . LYS A 1 132 ? -7.042 1.586 20.793 1.00 88.56 132 LYS A N 1
ATOM 998 C CA . LYS A 1 132 ? -6.840 1.212 22.203 1.00 88.56 132 LYS A CA 1
ATOM 999 C C . LYS A 1 132 ? -6.459 -0.246 22.393 1.00 88.56 132 LYS A C 1
ATOM 1001 O O . LYS A 1 132 ? -5.703 -0.554 23.311 1.00 88.56 132 LYS A O 1
ATOM 1006 N N . VAL A 1 133 ? -6.961 -1.136 21.547 1.00 84.56 133 VAL A N 1
ATOM 1007 C CA . VAL A 1 133 ? -6.584 -2.543 21.598 1.00 84.56 133 VAL A CA 1
ATOM 1008 C C . VAL A 1 133 ? -5.094 -2.689 21.285 1.00 84.56 133 VAL A C 1
ATOM 1010 O O . VAL A 1 133 ? -4.372 -3.276 22.087 1.00 84.56 133 VAL A O 1
ATOM 1013 N N . ASP A 1 134 ? -4.626 -2.091 20.187 1.00 83.31 134 ASP A N 1
ATOM 1014 C CA . ASP A 1 134 ? -3.221 -2.195 19.773 1.00 83.31 134 ASP A CA 1
ATOM 1015 C C . ASP A 1 134 ? -2.255 -1.371 20.646 1.00 83.31 134 ASP A C 1
ATOM 1017 O O . ASP A 1 134 ? -1.062 -1.632 20.602 1.00 83.31 134 ASP A O 1
ATOM 1021 N N . SER A 1 135 ? -2.737 -0.401 21.439 1.00 80.75 135 SER A N 1
ATOM 1022 C CA . SER A 1 135 ? -1.878 0.421 22.310 1.00 80.75 135 SER A CA 1
ATOM 1023 C C . SER A 1 135 ? -1.921 0.062 23.801 1.00 80.75 135 SER A C 1
ATOM 1025 O O . SER A 1 135 ? -1.023 0.446 24.538 1.00 80.75 135 SER A O 1
ATOM 1027 N N . ALA A 1 136 ? -3.019 -0.519 24.297 1.00 76.69 136 ALA A N 1
ATOM 1028 C CA . ALA A 1 136 ? -3.257 -0.673 25.739 1.00 76.69 136 ALA A CA 1
ATOM 1029 C C . ALA A 1 136 ? -3.694 -2.084 26.146 1.00 76.69 136 ALA A C 1
ATOM 1031 O O . ALA A 1 136 ? -3.319 -2.546 27.224 1.00 76.69 136 ALA A O 1
ATOM 1032 N N . ALA A 1 137 ? -4.480 -2.773 25.309 1.00 67.56 137 ALA A N 1
ATOM 1033 C CA . ALA A 1 137 ? -4.853 -4.164 25.580 1.00 67.56 137 ALA A CA 1
ATOM 1034 C C . ALA A 1 137 ? -3.720 -5.138 25.226 1.00 67.56 137 ALA A C 1
ATOM 1036 O O . ALA A 1 137 ? -3.620 -6.210 25.823 1.00 67.56 137 ALA A O 1
ATOM 1037 N N . VAL A 1 138 ? -2.869 -4.753 24.275 1.00 71.12 138 VAL A N 1
ATOM 1038 C CA . VAL A 1 138 ? -1.628 -5.438 23.926 1.00 71.12 138 VAL A CA 1
ATOM 1039 C C . VAL A 1 138 ? -0.467 -4.518 24.252 1.00 71.12 138 VAL A C 1
ATOM 1041 O O . VAL A 1 138 ? -0.241 -3.525 23.572 1.00 71.12 138 VAL A O 1
ATOM 1044 N N . GLN A 1 139 ? 0.239 -4.845 25.329 1.00 73.31 139 GLN A N 1
ATOM 1045 C CA . GLN A 1 139 ? 1.393 -4.092 25.812 1.00 73.31 139 GLN A CA 1
ATOM 1046 C C . GLN A 1 139 ? 2.655 -4.832 25.376 1.00 73.31 139 GLN A C 1
ATOM 1048 O O . GLN A 1 139 ? 3.244 -5.599 26.135 1.00 73.31 139 GLN A O 1
ATOM 1053 N N . ASP A 1 140 ? 3.012 -4.661 24.104 1.00 71.81 140 ASP A N 1
ATOM 1054 C CA . ASP A 1 140 ? 4.162 -5.305 23.457 1.00 71.81 140 ASP A CA 1
ATOM 1055 C C . ASP A 1 140 ? 5.368 -4.361 23.294 1.00 71.81 140 ASP A C 1
ATOM 1057 O O . ASP A 1 140 ? 6.339 -4.708 22.623 1.00 71.81 140 ASP A O 1
ATOM 1061 N N . GLY A 1 141 ? 5.305 -3.175 23.909 1.00 81.19 141 GLY A N 1
ATOM 1062 C CA . GLY A 1 141 ? 6.360 -2.163 23.872 1.00 81.19 141 GLY A CA 1
ATOM 1063 C C . GLY A 1 141 ? 6.381 -1.310 22.599 1.00 81.19 141 GLY A C 1
ATOM 1064 O O . GLY A 1 141 ? 7.391 -0.657 22.345 1.00 81.19 141 GLY A O 1
ATOM 1065 N N . PHE A 1 142 ? 5.326 -1.319 21.777 1.00 85.94 142 PHE A N 1
ATOM 1066 C CA . PHE A 1 142 ? 5.220 -0.458 20.596 1.00 85.94 142 PHE A CA 1
ATOM 1067 C C . PHE A 1 142 ? 4.234 0.693 20.819 1.00 85.94 142 PHE A C 1
ATOM 1069 O O . PHE A 1 142 ? 3.027 0.492 20.940 1.00 85.94 142 PHE A O 1
ATOM 1076 N N . ASP A 1 143 ? 4.730 1.927 20.763 1.00 88.31 143 ASP A N 1
ATOM 1077 C CA . ASP A 1 143 ? 3.899 3.123 20.881 1.00 88.31 143 ASP A CA 1
ATOM 1078 C C . ASP A 1 143 ? 3.227 3.464 19.553 1.00 88.31 143 ASP A C 1
ATOM 1080 O O . ASP A 1 143 ? 3.884 3.629 18.518 1.00 88.31 143 ASP A O 1
ATOM 1084 N N . LEU A 1 144 ? 1.901 3.608 19.573 1.00 90.00 144 LEU A N 1
ATOM 1085 C CA . LEU A 1 144 ? 1.110 3.876 18.375 1.00 90.00 144 LEU A CA 1
ATOM 1086 C C . LEU A 1 144 ? 1.500 5.214 17.721 1.00 90.00 144 LEU A C 1
ATOM 1088 O O . LEU A 1 144 ? 1.331 6.292 18.289 1.00 90.00 144 LEU A O 1
ATOM 1092 N N . TYR A 1 145 ? 1.960 5.144 16.473 1.00 90.69 145 TYR A N 1
ATOM 1093 C CA . TYR A 1 145 ? 2.493 6.276 15.710 1.00 90.69 145 TYR A CA 1
ATOM 1094 C C . TYR A 1 145 ? 1.594 6.720 14.548 1.00 90.69 145 TYR A C 1
ATOM 1096 O O . TYR A 1 145 ? 1.501 7.910 14.222 1.00 90.69 145 TYR A O 1
ATOM 1104 N N . LEU A 1 146 ? 0.933 5.760 13.903 1.00 94.75 146 LEU A N 1
ATOM 1105 C CA . LEU A 1 146 ? 0.058 5.976 12.754 1.00 94.75 146 LEU A CA 1
ATOM 1106 C C . LEU A 1 146 ? -1.240 5.190 12.936 1.00 94.75 146 LEU A C 1
ATOM 1108 O O . LEU A 1 146 ? -1.205 4.010 13.279 1.00 94.75 146 LEU A O 1
ATOM 1112 N N . HIS A 1 147 ? -2.360 5.835 12.613 1.00 96.56 147 HIS A N 1
ATOM 1113 C CA . HIS A 1 147 ? -3.670 5.206 12.491 1.00 96.56 147 HIS A CA 1
ATOM 1114 C C . HIS A 1 147 ? -4.251 5.542 11.115 1.00 96.56 147 HIS A C 1
ATOM 1116 O O . HIS A 1 147 ? -4.537 6.707 10.848 1.00 96.56 147 HIS A O 1
ATOM 1122 N N . GLY A 1 148 ? -4.380 4.554 10.229 1.00 97.69 148 GLY A N 1
ATOM 1123 C CA . GLY A 1 148 ? -5.068 4.693 8.946 1.00 97.69 148 GLY A CA 1
ATOM 1124 C C . GLY A 1 148 ? -6.352 3.872 8.941 1.00 97.69 148 GLY A C 1
ATOM 1125 O O . GLY A 1 148 ? -6.294 2.666 9.167 1.00 97.69 148 GLY A O 1
ATOM 1126 N N . PHE A 1 149 ? -7.488 4.509 8.670 1.00 98.19 149 PHE A N 1
ATOM 1127 C CA . PHE A 1 149 ? -8.803 3.864 8.631 1.00 98.19 149 PHE A CA 1
ATOM 1128 C C . PHE A 1 149 ? -9.391 4.032 7.233 1.00 98.19 149 PHE A C 1
ATOM 1130 O O . PHE A 1 149 ? -9.608 5.156 6.797 1.00 98.19 149 PHE A O 1
ATOM 1137 N N . ILE A 1 150 ? -9.633 2.938 6.517 1.00 98.44 150 ILE A N 1
ATOM 1138 C CA . ILE A 1 150 ? -10.197 2.959 5.166 1.00 98.44 150 ILE A CA 1
ATOM 1139 C C . ILE A 1 150 ? -11.594 2.356 5.228 1.00 98.44 150 ILE A C 1
ATOM 1141 O O . ILE A 1 150 ? -11.748 1.239 5.716 1.00 98.44 150 ILE A O 1
ATOM 1145 N N . VAL A 1 151 ? -12.596 3.093 4.754 1.00 98.00 151 VAL A N 1
ATOM 1146 C CA . VAL A 1 151 ? -14.018 2.732 4.831 1.00 98.00 151 VAL A CA 1
ATOM 1147 C C . VAL A 1 151 ? -14.671 2.805 3.455 1.00 98.00 151 VAL A C 1
ATOM 1149 O O . VAL A 1 151 ? -14.398 3.728 2.689 1.00 98.00 151 VAL A O 1
ATOM 1152 N N . ALA A 1 152 ? -15.514 1.828 3.142 1.00 97.56 152 ALA A N 1
ATOM 1153 C CA . ALA A 1 152 ? -16.377 1.813 1.972 1.00 97.56 152 ALA A CA 1
ATOM 1154 C C . ALA A 1 152 ? -17.784 2.334 2.315 1.00 97.56 152 ALA A C 1
ATOM 1156 O O . ALA A 1 152 ? -18.187 2.310 3.477 1.00 97.56 152 ALA A O 1
ATOM 1157 N N . ASP A 1 153 ? -18.554 2.781 1.319 1.00 96.06 153 ASP A N 1
ATOM 1158 C CA . ASP A 1 153 ? -19.893 3.360 1.561 1.00 96.06 153 ASP A CA 1
ATOM 1159 C C . ASP A 1 153 ? -20.892 2.384 2.198 1.00 96.06 153 ASP A C 1
ATOM 1161 O O . ASP A 1 153 ? -21.844 2.811 2.842 1.00 96.06 153 ASP A O 1
ATOM 1165 N N . ASP A 1 154 ? -20.671 1.075 2.051 1.00 94.00 154 ASP A N 1
ATOM 1166 C CA . ASP A 1 154 ? -21.470 0.031 2.705 1.00 94.00 154 ASP A CA 1
ATOM 1167 C C . ASP A 1 154 ? -21.073 -0.203 4.178 1.00 94.00 154 ASP A C 1
ATOM 1169 O O . ASP A 1 154 ? -21.552 -1.136 4.822 1.00 94.00 154 ASP A O 1
ATOM 1173 N N . GLY A 1 155 ? -20.189 0.638 4.722 1.00 93.06 155 GLY A N 1
ATOM 1174 C CA . GLY A 1 155 ? -19.735 0.598 6.106 1.00 93.06 155 GLY A CA 1
ATOM 1175 C C . GLY A 1 155 ? -18.653 -0.445 6.385 1.00 93.06 155 GLY A C 1
ATOM 1176 O O . GLY A 1 155 ? -18.172 -0.515 7.519 1.00 93.06 155 GLY A O 1
ATOM 1177 N N . LYS A 1 156 ? -18.222 -1.237 5.391 1.00 95.00 156 LYS A N 1
ATOM 1178 C CA . LYS A 1 156 ? -17.071 -2.134 5.551 1.00 95.00 156 LYS A CA 1
ATOM 1179 C C . LYS A 1 156 ? -15.785 -1.328 5.597 1.00 95.00 156 LYS A C 1
ATOM 1181 O O . LYS A 1 156 ? -15.601 -0.348 4.884 1.00 95.00 156 LYS A O 1
ATOM 1186 N N . TRP A 1 157 ? -14.860 -1.759 6.437 1.00 96.44 157 TRP A N 1
ATOM 1187 C CA . TRP A 1 157 ? -13.605 -1.059 6.662 1.00 96.44 157 TRP A CA 1
ATOM 1188 C C . TRP A 1 157 ? -12.415 -1.987 6.883 1.00 96.44 157 TRP A C 1
ATOM 1190 O O . TRP A 1 157 ? -12.558 -3.163 7.232 1.00 96.44 157 TRP A O 1
ATOM 1200 N N . VAL A 1 158 ? -11.228 -1.412 6.709 1.00 96.88 158 VAL A N 1
ATOM 1201 C CA . VAL A 1 158 ? -9.925 -1.961 7.090 1.00 96.88 158 VAL A CA 1
ATOM 1202 C C . VAL A 1 158 ? -9.149 -0.884 7.850 1.00 96.88 158 VAL A C 1
ATOM 1204 O O . VAL A 1 158 ? -9.180 0.292 7.487 1.00 96.88 158 VAL A O 1
ATOM 1207 N N . VAL A 1 159 ? -8.447 -1.271 8.912 1.00 96.56 159 VAL A N 1
ATOM 1208 C CA . VAL A 1 159 ? -7.533 -0.383 9.639 1.00 96.56 159 VAL A CA 1
ATOM 1209 C C . VAL A 1 159 ? -6.112 -0.901 9.499 1.00 96.56 159 VAL A C 1
ATOM 1211 O O . VAL A 1 159 ? -5.846 -2.080 9.725 1.00 96.56 159 VAL A O 1
ATOM 1214 N N . VAL A 1 160 ? -5.195 0.002 9.160 1.00 95.88 160 VAL A N 1
ATOM 1215 C CA . VAL A 1 160 ? -3.753 -0.245 9.148 1.00 95.88 160 VAL A CA 1
ATOM 1216 C C . VAL A 1 160 ? -3.108 0.709 10.147 1.00 95.88 160 VAL A C 1
ATOM 1218 O O . VAL A 1 160 ? -3.083 1.926 9.947 1.00 95.88 160 VAL A O 1
ATOM 1221 N N . GLN A 1 161 ? -2.594 0.152 11.237 1.00 93.19 161 GLN A N 1
ATOM 1222 C CA . GLN A 1 161 ? -1.919 0.893 12.299 1.00 93.19 161 GLN A CA 1
ATOM 1223 C C . GLN A 1 161 ? -0.432 0.587 12.304 1.00 93.19 161 GLN A C 1
ATOM 1225 O O . GLN A 1 161 ? -0.020 -0.490 11.885 1.00 93.19 161 GLN A O 1
ATOM 1230 N N . GLN A 1 162 ? 0.376 1.506 12.821 1.00 93.56 162 GLN A N 1
ATOM 1231 C CA . GLN A 1 162 ? 1.780 1.221 13.092 1.00 93.56 162 GLN A CA 1
ATOM 1232 C C . GLN A 1 162 ? 2.184 1.768 14.450 1.00 93.56 162 GLN A C 1
ATOM 1234 O O . GLN A 1 162 ? 2.039 2.967 14.692 1.00 93.56 162 GLN A O 1
ATOM 1239 N N . GLY A 1 163 ? 2.715 0.887 15.291 1.00 92.44 163 GLY A N 1
ATOM 1240 C CA . GLY A 1 163 ? 3.441 1.232 16.504 1.00 92.44 163 GLY A CA 1
ATOM 1241 C C . GLY A 1 163 ? 4.951 1.252 16.261 1.00 92.44 163 GLY A C 1
ATOM 1242 O O . GLY A 1 163 ? 5.445 0.629 15.317 1.00 92.44 163 GLY A O 1
ATOM 1243 N N . MET A 1 164 ? 5.690 1.990 17.082 1.00 91.88 164 MET A N 1
ATOM 1244 C CA . MET A 1 164 ? 7.150 2.079 17.032 1.00 91.88 164 MET A CA 1
ATOM 1245 C C . MET A 1 164 ? 7.739 1.727 18.390 1.00 91.88 164 MET A C 1
ATOM 1247 O O . MET A 1 164 ? 7.226 2.160 19.414 1.00 91.88 164 MET A O 1
ATOM 1251 N N . ASN A 1 165 ? 8.844 0.996 18.383 1.00 88.69 165 ASN A N 1
ATOM 1252 C CA . ASN A 1 165 ? 9.641 0.729 19.566 1.00 88.69 165 ASN A CA 1
ATOM 1253 C C . ASN A 1 165 ? 11.011 1.397 19.371 1.00 88.69 165 ASN A C 1
ATOM 1255 O O . ASN A 1 165 ? 11.778 1.035 18.471 1.00 88.69 165 ASN A O 1
ATOM 1259 N N . GLY A 1 166 ? 11.278 2.428 20.178 1.00 84.56 166 GLY A N 1
ATOM 1260 C CA . GLY A 1 166 ? 12.502 3.227 20.090 1.00 84.56 166 GLY A CA 1
ATOM 1261 C C . GLY A 1 166 ? 13.757 2.435 20.452 1.00 84.56 166 GLY A C 1
ATOM 1262 O O . GLY A 1 166 ? 14.771 2.564 19.765 1.00 84.56 166 GLY A O 1
ATOM 1263 N N . ASP A 1 167 ? 13.657 1.566 21.458 1.00 85.06 167 ASP A N 1
ATOM 1264 C CA . ASP A 1 167 ? 14.782 0.810 22.017 1.00 85.06 167 ASP A CA 1
ATOM 1265 C C . ASP A 1 167 ? 15.326 -0.220 21.023 1.00 85.06 167 ASP A C 1
ATOM 1267 O O . ASP A 1 167 ? 16.525 -0.300 20.763 1.00 85.06 167 ASP A O 1
ATOM 1271 N N . THR A 1 168 ? 14.427 -0.974 20.393 1.00 83.00 168 THR A N 1
ATOM 1272 C CA . THR A 1 168 ? 14.772 -1.987 19.384 1.00 83.00 168 THR A CA 1
ATOM 1273 C C . THR A 1 168 ? 14.925 -1.405 17.982 1.00 83.00 168 THR A C 1
ATOM 1275 O O . THR A 1 168 ? 15.342 -2.111 17.064 1.00 83.00 168 THR A O 1
ATOM 1278 N N . ARG A 1 169 ? 14.587 -0.122 17.795 1.00 88.69 169 ARG A N 1
ATOM 1279 C CA . ARG A 1 169 ? 14.536 0.561 16.495 1.00 88.69 169 ARG A CA 1
ATOM 1280 C C . ARG A 1 169 ? 13.699 -0.197 15.462 1.00 88.69 169 ARG A C 1
ATOM 1282 O O . ARG A 1 169 ? 14.046 -0.246 14.277 1.00 88.69 169 ARG A O 1
ATOM 1289 N N . THR A 1 170 ? 12.572 -0.754 15.898 1.00 90.12 170 THR A N 1
ATOM 1290 C CA . THR A 1 170 ? 11.612 -1.451 15.033 1.00 90.12 170 THR A CA 1
ATOM 1291 C C . THR A 1 170 ? 10.241 -0.777 15.048 1.00 90.12 170 THR A C 1
ATOM 1293 O O . THR A 1 170 ? 9.905 0.012 15.929 1.00 90.12 170 THR A O 1
ATOM 1296 N N . ALA A 1 171 ? 9.441 -1.051 14.027 1.00 91.81 171 ALA A N 1
ATOM 1297 C CA . ALA A 1 171 ? 8.030 -0.723 13.959 1.00 91.81 171 ALA A CA 1
ATOM 1298 C C . ALA A 1 171 ? 7.225 -2.000 13.774 1.00 91.81 171 ALA A C 1
ATOM 1300 O O . ALA A 1 171 ? 7.625 -2.875 13.009 1.00 91.81 171 ALA A O 1
ATOM 1301 N N . ARG A 1 172 ? 6.053 -2.046 14.397 1.00 91.69 172 ARG A N 1
ATOM 1302 C CA . ARG A 1 172 ? 5.074 -3.106 14.200 1.00 91.69 172 ARG A CA 1
ATOM 1303 C C . ARG A 1 172 ? 3.845 -2.537 13.520 1.00 91.69 172 ARG A C 1
ATOM 1305 O O . ARG A 1 172 ? 3.240 -1.582 14.002 1.00 91.69 172 ARG A O 1
ATOM 1312 N N . ARG A 1 173 ? 3.482 -3.111 12.380 1.00 92.44 173 ARG A N 1
ATOM 1313 C CA . ARG A 1 173 ? 2.260 -2.799 11.643 1.00 92.44 173 ARG A CA 1
ATOM 1314 C C . ARG A 1 173 ? 1.168 -3.795 12.015 1.00 92.44 173 ARG A C 1
ATOM 1316 O O . ARG A 1 173 ? 1.399 -5.002 11.993 1.00 92.44 173 ARG A O 1
ATOM 1323 N N . TYR A 1 174 ? -0.025 -3.290 12.300 1.00 91.00 174 TYR A N 1
ATOM 1324 C CA . TYR A 1 174 ? -1.211 -4.065 12.655 1.00 91.00 174 TYR A CA 1
ATOM 1325 C C . TYR A 1 174 ? -2.281 -3.854 11.587 1.00 91.00 174 TYR A C 1
ATOM 1327 O O . TYR A 1 174 ? -2.532 -2.718 11.179 1.00 91.00 174 TYR A O 1
ATOM 1335 N N . HIS A 1 175 ? -2.909 -4.938 11.137 1.00 89.88 175 HIS A N 1
ATOM 1336 C CA . HIS A 1 175 ? -3.989 -4.887 10.158 1.00 89.88 175 HIS A CA 1
ATOM 1337 C C . HIS A 1 175 ? -5.274 -5.457 10.753 1.00 89.88 175 HIS A C 1
ATOM 1339 O O . HIS A 1 175 ? -5.272 -6.554 11.310 1.00 89.88 175 HIS A O 1
ATOM 1345 N N . TRP A 1 176 ? -6.380 -4.745 10.574 1.00 91.31 176 TRP A N 1
ATOM 1346 C CA . TRP A 1 176 ? -7.719 -5.149 10.993 1.00 91.31 176 TRP A CA 1
ATOM 1347 C C . TRP A 1 176 ? -8.672 -5.074 9.816 1.00 91.31 176 TRP A C 1
ATOM 1349 O O . TRP A 1 176 ? -8.616 -4.112 9.060 1.00 91.31 176 TRP A O 1
ATOM 1359 N N . LEU A 1 177 ? -9.579 -6.036 9.700 1.00 89.69 177 LEU A N 1
ATOM 1360 C CA . LEU A 1 177 ? -10.615 -6.060 8.673 1.00 89.69 177 LEU A CA 1
ATOM 1361 C C . LEU A 1 177 ? -11.980 -6.217 9.342 1.00 89.69 177 LEU A C 1
ATOM 1363 O O . LEU A 1 177 ? -12.134 -7.069 10.207 1.00 89.69 177 LEU A O 1
ATOM 1367 N N . SER A 1 178 ? -12.963 -5.413 8.943 1.00 90.12 178 SER A N 1
ATOM 1368 C CA . SER A 1 178 ? -14.341 -5.477 9.462 1.00 90.12 178 SER A CA 1
ATOM 1369 C C . SER A 1 178 ? -15.085 -6.766 9.107 1.00 90.12 178 SER A C 1
ATOM 1371 O O . SER A 1 178 ? -15.973 -7.186 9.851 1.00 90.12 178 SER A O 1
ATOM 1373 N N . GLU A 1 179 ? -14.736 -7.393 7.980 1.00 83.31 179 GLU A N 1
ATOM 1374 C CA . GLU A 1 179 ? -15.388 -8.599 7.480 1.00 83.31 179 GLU A CA 1
ATOM 1375 C C . GLU A 1 179 ? -15.390 -9.692 8.559 1.00 83.31 179 GLU A C 1
ATOM 1377 O O . GLU A 1 179 ? -14.352 -10.137 9.048 1.00 83.31 179 GLU A O 1
ATOM 1382 N N . GLY A 1 180 ? -16.598 -10.095 8.960 1.00 70.25 180 GLY A N 1
ATOM 1383 C CA . GLY A 1 180 ? -16.830 -11.124 9.962 1.00 70.25 180 GLY A CA 1
ATOM 1384 C C . GLY A 1 180 ? -16.777 -10.678 11.432 1.00 70.25 180 GLY A C 1
ATOM 1385 O O . GLY A 1 180 ? -16.893 -11.573 12.279 1.00 70.25 180 GLY A O 1
ATOM 1386 N N . LEU A 1 181 ? -16.588 -9.392 11.774 1.00 72.94 181 LEU A N 1
ATOM 1387 C CA . LEU A 1 181 ? -16.382 -8.901 13.158 1.00 72.94 181 LEU A CA 1
ATOM 1388 C C . LEU A 1 181 ? -17.474 -9.317 14.130 1.00 72.94 181 LEU A C 1
ATOM 1390 O O . LEU A 1 181 ? -18.640 -9.014 13.929 1.00 72.94 181 LEU A O 1
ATOM 1394 N N . LYS A 1 182 ? -17.057 -9.998 15.208 1.00 64.88 182 LYS A N 1
ATOM 1395 C CA . LYS A 1 182 ? -17.920 -10.362 16.341 1.00 64.88 182 LYS A CA 1
ATOM 1396 C C . LYS A 1 182 ? -17.504 -9.658 17.638 1.00 64.88 182 LYS A C 1
ATOM 1398 O O . LYS A 1 182 ? -18.371 -9.268 18.405 1.00 64.88 182 LYS A O 1
ATOM 1403 N N . SER A 1 183 ? -16.200 -9.472 17.872 1.00 66.31 183 SER A N 1
ATOM 1404 C CA . SER A 1 183 ? -15.659 -8.833 19.079 1.00 66.31 183 SER A CA 1
ATOM 1405 C C . SER A 1 183 ? -14.328 -8.133 18.790 1.00 66.31 183 SER A C 1
ATOM 1407 O O . SER A 1 183 ? -13.519 -8.634 18.012 1.00 66.31 183 SER A O 1
ATOM 1409 N N . PHE A 1 184 ? -14.094 -6.985 19.433 1.00 68.50 184 PHE A N 1
ATOM 1410 C CA . PHE A 1 184 ? -12.823 -6.246 19.368 1.00 68.50 184 PHE A CA 1
ATOM 1411 C C . PHE A 1 184 ? -11.771 -6.767 20.357 1.00 68.50 184 PHE A C 1
ATOM 1413 O O . PHE A 1 184 ? -10.620 -6.350 20.284 1.00 68.50 184 PHE A O 1
ATOM 1420 N N . VAL A 1 185 ? -12.158 -7.627 21.305 1.00 64.88 185 VAL A N 1
ATOM 1421 C CA . VAL A 1 185 ? -11.323 -8.018 22.458 1.00 64.88 185 VAL A CA 1
ATOM 1422 C C . VAL A 1 185 ? -11.195 -9.532 22.638 1.00 64.88 185 VAL A C 1
ATOM 1424 O O . VAL A 1 185 ? -10.520 -9.972 23.562 1.00 64.88 185 VAL A O 1
ATOM 1427 N N . GLU A 1 186 ? -11.815 -10.333 21.767 1.00 56.44 186 GLU A N 1
ATOM 1428 C CA . GLU A 1 186 ? -11.729 -11.798 21.802 1.00 56.44 186 GLU A CA 1
ATOM 1429 C C . GLU A 1 186 ? -10.957 -12.333 20.592 1.00 56.44 186 GLU A C 1
ATOM 1431 O O . GLU A 1 186 ? -11.462 -12.381 19.471 1.00 56.44 186 GLU A O 1
ATOM 1436 N N . ALA A 1 187 ? -9.697 -12.694 20.855 1.00 56.53 187 ALA A N 1
ATOM 1437 C CA . ALA A 1 187 ? -8.691 -13.234 19.939 1.00 56.53 187 ALA A CA 1
ATOM 1438 C C . ALA A 1 187 ? -8.310 -12.420 18.671 1.00 56.53 187 ALA A C 1
ATOM 1440 O O . ALA A 1 187 ? -7.981 -13.025 17.646 1.00 56.53 187 ALA A O 1
ATOM 1441 N N . PRO A 1 188 ? -8.229 -11.073 18.695 1.00 52.03 188 PRO A N 1
ATOM 1442 C CA . PRO A 1 188 ? -7.546 -10.341 17.634 1.00 52.03 188 PRO A CA 1
ATOM 1443 C C . PRO A 1 188 ? -6.025 -10.598 17.612 1.00 52.03 188 PRO A C 1
ATOM 1445 O O . PRO A 1 188 ? -5.425 -10.489 16.554 1.00 52.03 188 PRO A O 1
ATOM 1448 N N . HIS A 1 189 ? -5.361 -11.013 18.699 1.00 51.31 189 HIS A N 1
ATOM 1449 C CA . HIS A 1 189 ? -3.882 -11.067 18.740 1.00 51.31 189 HIS A CA 1
ATOM 1450 C C . HIS A 1 189 ? -3.290 -12.475 18.785 1.00 51.31 189 HIS A C 1
ATOM 1452 O O . HIS A 1 189 ? -2.148 -12.634 19.210 1.00 51.31 189 HIS A O 1
ATOM 1458 N N . ALA A 1 190 ? -4.000 -13.481 18.263 1.00 43.50 190 ALA A N 1
ATOM 1459 C CA . ALA A 1 190 ? -3.491 -14.857 18.130 1.00 43.50 190 ALA A CA 1
ATOM 1460 C C . ALA A 1 190 ? -2.211 -14.982 17.263 1.00 43.50 190 ALA A C 1
ATOM 1462 O O . ALA A 1 190 ? -1.627 -16.054 17.168 1.00 43.50 190 ALA A O 1
ATOM 1463 N N . ALA A 1 191 ? -1.748 -13.887 16.649 1.00 42.81 191 ALA A N 1
ATOM 1464 C CA . ALA A 1 191 ? -0.552 -13.838 15.815 1.00 42.81 191 ALA A CA 1
ATOM 1465 C C . ALA A 1 191 ? 0.350 -12.628 16.095 1.00 42.81 191 ALA A C 1
ATOM 1467 O O . ALA A 1 191 ? 0.862 -12.002 15.168 1.00 42.81 191 ALA A O 1
ATOM 1468 N N . ILE A 1 192 ? 0.563 -12.267 17.365 1.00 50.66 192 ILE A N 1
ATOM 1469 C CA . ILE A 1 192 ? 1.840 -11.612 17.692 1.00 50.66 192 ILE A CA 1
ATOM 1470 C C . ILE A 1 192 ? 2.900 -12.709 17.624 1.00 50.66 192 ILE A C 1
ATOM 1472 O O . ILE A 1 192 ? 3.217 -13.345 18.626 1.00 50.66 192 ILE A O 1
ATOM 1476 N N . ASP A 1 193 ? 3.367 -12.979 16.413 1.00 45.00 193 ASP A N 1
ATOM 1477 C CA . ASP A 1 193 ? 4.492 -13.866 16.169 1.00 45.00 193 ASP A CA 1
ATOM 1478 C C . ASP A 1 193 ? 5.734 -13.004 15.910 1.00 45.00 193 ASP A C 1
ATOM 1480 O O . ASP A 1 193 ? 5.661 -11.929 15.313 1.00 45.00 193 ASP A O 1
ATOM 1484 N N . GLY A 1 194 ? 6.873 -13.417 16.439 1.00 48.84 194 GLY A N 1
ATOM 1485 C CA . GLY A 1 194 ? 8.068 -12.587 16.505 1.00 48.84 194 GLY A CA 1
ATOM 1486 C C . GLY A 1 194 ? 9.059 -13.135 17.519 1.00 48.84 194 GLY A C 1
ATOM 1487 O O . GLY A 1 194 ? 8.731 -13.988 18.346 1.00 48.84 194 GLY A O 1
ATOM 1488 N N . LYS A 1 195 ? 10.305 -12.655 17.463 1.00 50.00 195 LYS A N 1
ATOM 1489 C CA . LYS A 1 195 ? 11.307 -13.037 18.467 1.00 50.00 195 LYS A CA 1
ATOM 1490 C C . LYS A 1 195 ? 10.790 -12.626 19.847 1.00 50.00 195 LYS A C 1
ATOM 1492 O O . LYS A 1 195 ? 10.347 -11.495 20.009 1.00 50.00 195 LYS A O 1
ATOM 1497 N N . ASN A 1 196 ? 10.828 -13.537 20.818 1.00 50.88 196 ASN A N 1
ATOM 1498 C CA . ASN A 1 196 ? 10.425 -13.237 22.190 1.00 50.88 196 ASN A CA 1
ATOM 1499 C C . ASN A 1 196 ? 11.315 -12.105 22.738 1.00 50.88 196 ASN A C 1
ATOM 1501 O O . ASN A 1 196 ? 12.532 -12.270 22.798 1.00 50.88 196 ASN A O 1
ATOM 1505 N N . GLN A 1 197 ? 10.708 -10.967 23.084 1.00 55.19 197 GLN A N 1
ATOM 1506 C CA . GLN A 1 197 ? 11.392 -9.789 23.634 1.00 55.19 197 GLN A CA 1
ATOM 1507 C C . GLN A 1 197 ? 11.102 -9.576 25.129 1.00 55.19 197 GLN A C 1
ATOM 1509 O O . GLN A 1 197 ? 11.435 -8.529 25.672 1.00 55.19 197 GLN A O 1
ATOM 1514 N N . GLY A 1 198 ? 10.498 -10.560 25.802 1.00 57.28 198 GLY A N 1
ATOM 1515 C CA . GLY A 1 198 ? 10.144 -10.487 27.216 1.00 57.28 198 GLY A CA 1
ATOM 1516 C C . GLY A 1 198 ? 8.693 -10.872 27.495 1.00 57.28 198 GLY A C 1
ATOM 1517 O O . GLY A 1 198 ? 8.005 -11.479 26.670 1.00 57.28 198 GLY A O 1
ATOM 1518 N N . GLU A 1 199 ? 8.242 -10.535 28.699 1.00 55.09 199 GLU A N 1
ATOM 1519 C CA . GLU A 1 199 ? 6.863 -10.733 29.132 1.00 55.09 199 GLU A CA 1
ATOM 1520 C C . GLU A 1 199 ? 5.966 -9.650 28.521 1.00 55.09 199 GLU A C 1
ATOM 1522 O O . GLU A 1 199 ? 6.241 -8.460 28.645 1.00 55.09 199 GLU A O 1
ATOM 1527 N N . ILE A 1 200 ? 4.904 -10.072 27.834 1.00 62.62 200 ILE A N 1
ATOM 1528 C CA . ILE A 1 200 ? 3.918 -9.176 27.223 1.00 62.62 200 ILE A CA 1
ATOM 1529 C C . ILE A 1 200 ? 2.561 -9.403 27.876 1.00 62.62 200 ILE A C 1
ATOM 1531 O O . ILE A 1 200 ? 2.134 -10.544 28.073 1.00 62.62 200 ILE A O 1
ATOM 1535 N N . VAL A 1 201 ? 1.848 -8.318 28.164 1.00 61.34 201 VAL A N 1
ATOM 1536 C CA . VAL A 1 201 ? 0.462 -8.404 28.627 1.00 61.34 201 VAL A CA 1
ATOM 1537 C C . VAL A 1 201 ? -0.450 -8.362 27.406 1.00 61.34 201 VAL A C 1
ATOM 1539 O O . VAL A 1 201 ? -0.474 -7.382 26.663 1.00 61.34 201 VAL A O 1
ATOM 1542 N N . ASN A 1 202 ? -1.209 -9.438 27.194 1.00 67.31 202 ASN A N 1
ATOM 1543 C CA . ASN A 1 202 ? -2.192 -9.537 26.120 1.00 67.31 202 ASN A CA 1
ATOM 1544 C C . ASN A 1 202 ? -3.589 -9.788 26.698 1.00 67.31 202 ASN A C 1
ATOM 1546 O O . ASN A 1 202 ? -4.033 -10.929 26.838 1.00 67.31 202 ASN A O 1
ATOM 1550 N N . LEU A 1 203 ? -4.308 -8.706 26.990 1.00 65.06 203 LEU A N 1
ATOM 1551 C CA . LEU A 1 203 ? -5.686 -8.766 27.472 1.00 65.06 203 LEU A CA 1
ATOM 1552 C C . LEU A 1 203 ? -6.685 -9.137 26.376 1.00 65.06 203 LEU A C 1
ATOM 1554 O O . LEU A 1 203 ? -7.864 -9.255 26.679 1.00 65.06 203 LEU A O 1
ATOM 1558 N N . THR A 1 204 ? -6.264 -9.327 25.126 1.00 63.38 204 THR A N 1
ATOM 1559 C CA . THR A 1 204 ? -7.152 -9.726 24.020 1.00 63.38 204 THR A CA 1
ATOM 1560 C C . THR A 1 204 ? -7.199 -11.240 23.799 1.00 63.38 204 THR A C 1
ATOM 1562 O O . THR A 1 204 ? -8.020 -11.740 23.028 1.00 63.38 204 THR A O 1
ATOM 1565 N N . ASP A 1 205 ? -6.318 -11.990 24.468 1.00 62.81 205 ASP A N 1
ATOM 1566 C CA . ASP A 1 205 ? -6.330 -13.448 24.430 1.00 62.81 205 ASP A CA 1
ATOM 1567 C C . ASP A 1 205 ? -7.674 -13.968 24.966 1.00 62.81 205 ASP A C 1
ATOM 1569 O O . ASP A 1 205 ? -8.238 -13.424 25.925 1.00 62.81 205 ASP A O 1
ATOM 1573 N N . GLY A 1 206 ? -8.203 -15.035 24.361 1.00 60.16 206 GLY A N 1
ATOM 1574 C CA . GLY A 1 206 ? -9.429 -15.671 24.846 1.00 60.16 206 GLY A CA 1
ATOM 1575 C C . GLY A 1 206 ? -9.303 -16.120 26.308 1.00 60.16 206 GLY A C 1
ATOM 1576 O O . GLY A 1 206 ? -10.251 -15.997 27.078 1.00 60.16 206 GLY A O 1
ATOM 1577 N N . ARG A 1 207 ? -8.102 -16.538 26.732 1.00 60.00 207 ARG A N 1
ATOM 1578 C CA . ARG A 1 207 ? -7.789 -16.926 28.118 1.00 60.00 207 ARG A CA 1
ATOM 1579 C C . ARG A 1 207 ? -7.835 -15.750 29.096 1.00 60.00 207 ARG A C 1
ATOM 1581 O O . ARG A 1 207 ? -8.002 -15.967 30.290 1.00 60.00 207 ARG A O 1
ATOM 1588 N N . ALA A 1 208 ? -7.711 -14.515 28.608 1.00 59.75 208 ALA A N 1
ATOM 1589 C CA . ALA A 1 208 ? -7.753 -13.313 29.435 1.00 59.75 208 ALA A CA 1
ATOM 1590 C C . ALA A 1 208 ? -9.185 -12.828 29.743 1.00 59.75 208 ALA A C 1
ATOM 1592 O O . ALA A 1 208 ? -9.333 -11.789 30.381 1.00 59.75 208 ALA A O 1
ATOM 1593 N N . ALA A 1 209 ? -10.238 -13.558 29.338 1.00 65.69 209 ALA A N 1
ATOM 1594 C CA . ALA A 1 209 ? -11.636 -13.176 29.580 1.00 65.69 209 ALA A CA 1
ATOM 1595 C C . ALA A 1 209 ? -11.935 -12.899 31.060 1.00 65.69 209 ALA A C 1
ATOM 1597 O O . ALA A 1 209 ? -12.326 -11.784 31.403 1.00 65.69 209 ALA A O 1
ATOM 1598 N N . ALA A 1 210 ? -11.615 -13.851 31.940 1.00 68.62 210 ALA A N 1
ATOM 1599 C CA . ALA A 1 210 ? -11.784 -13.677 33.382 1.00 68.62 210 ALA A CA 1
ATOM 1600 C C . ALA A 1 210 ? -10.957 -12.500 33.933 1.00 68.62 210 ALA A C 1
ATOM 1602 O O . ALA A 1 210 ? -11.389 -11.813 34.854 1.00 68.62 210 ALA A O 1
ATOM 1603 N N . SER A 1 211 ? -9.775 -12.229 33.362 1.00 67.50 211 SER A N 1
ATOM 1604 C CA . SER A 1 211 ? -8.958 -11.075 33.759 1.00 67.50 211 SER A CA 1
ATOM 1605 C C . SER A 1 211 ? -9.648 -9.756 33.405 1.00 67.50 211 SER A C 1
ATOM 1607 O O . SER A 1 211 ? -9.746 -8.882 34.261 1.00 67.50 211 SER A O 1
ATOM 1609 N N . ARG A 1 212 ? -10.191 -9.624 32.186 1.00 75.62 212 ARG A N 1
ATOM 1610 C CA . ARG A 1 212 ? -10.938 -8.428 31.759 1.00 75.62 212 ARG A CA 1
ATOM 1611 C C . ARG A 1 212 ? -12.166 -8.183 32.638 1.00 75.62 212 ARG A C 1
ATOM 1613 O O . ARG A 1 212 ? -12.364 -7.065 33.104 1.00 75.62 212 ARG A O 1
ATOM 1620 N N . GLU A 1 213 ? -12.963 -9.220 32.886 1.00 74.31 213 GLU A N 1
ATOM 1621 C CA . GLU A 1 213 ? -14.169 -9.131 33.722 1.00 74.31 213 GLU A CA 1
ATOM 1622 C C . GLU A 1 213 ? -13.832 -8.714 35.156 1.00 74.31 213 GLU A C 1
ATOM 1624 O O . GLU A 1 213 ? -14.434 -7.782 35.692 1.00 74.31 213 GLU A O 1
ATOM 1629 N N . ASN A 1 214 ? -12.814 -9.340 35.753 1.00 73.06 214 ASN A N 1
ATOM 1630 C CA . ASN A 1 214 ? -12.381 -9.014 37.106 1.00 73.06 214 ASN A CA 1
ATOM 1631 C C . ASN A 1 214 ? -11.777 -7.610 37.210 1.00 73.06 214 ASN A C 1
ATOM 1633 O O . ASN A 1 214 ? -11.986 -6.960 38.225 1.00 73.06 214 ASN A O 1
ATOM 1637 N N . GLN A 1 215 ? -11.082 -7.108 36.183 1.00 70.69 215 GLN A N 1
ATOM 1638 C CA . GLN A 1 215 ? -10.580 -5.727 36.166 1.00 70.69 215 GLN A CA 1
ATOM 1639 C C . GLN A 1 215 ? -11.725 -4.705 36.177 1.00 70.69 215 GLN A C 1
ATOM 1641 O O . GLN A 1 215 ? -11.684 -3.744 36.943 1.00 70.69 215 GLN A O 1
ATOM 1646 N N . VAL A 1 216 ? -12.772 -4.927 35.371 1.00 74.25 216 VAL A N 1
ATOM 1647 C CA . VAL A 1 216 ? -13.965 -4.062 35.354 1.00 74.25 216 VAL A CA 1
ATOM 1648 C C . VAL A 1 216 ? -14.703 -4.136 36.690 1.00 74.25 216 VAL A C 1
ATOM 1650 O O . VAL A 1 216 ? -15.060 -3.100 37.249 1.00 74.25 216 VAL A O 1
ATOM 1653 N N . LYS A 1 217 ? -14.883 -5.346 37.231 1.00 72.38 217 LYS A N 1
ATOM 1654 C CA . LYS A 1 217 ? -15.513 -5.561 38.537 1.00 72.38 217 LYS A CA 1
ATOM 1655 C C . LYS A 1 217 ? -14.728 -4.888 39.664 1.00 72.38 217 LYS A C 1
ATOM 1657 O O . LYS A 1 217 ? -15.306 -4.156 40.452 1.00 72.38 217 LYS A O 1
ATOM 1662 N N . MET A 1 218 ? -13.409 -5.072 39.706 1.00 65.12 218 MET A N 1
ATOM 1663 C CA . MET A 1 218 ? -12.528 -4.466 40.706 1.00 65.12 218 MET A CA 1
ATOM 1664 C C . MET A 1 218 ? -12.583 -2.938 40.650 1.00 65.12 218 MET A C 1
ATOM 1666 O O . MET A 1 218 ? -12.648 -2.296 41.696 1.00 65.12 218 MET A O 1
ATOM 1670 N N . LEU A 1 219 ? -12.601 -2.354 39.445 1.00 68.88 219 LEU A N 1
ATOM 1671 C CA . LEU A 1 219 ? -12.771 -0.911 39.273 1.00 68.88 219 LEU A CA 1
ATOM 1672 C C . LEU A 1 219 ? -14.121 -0.427 39.817 1.00 68.88 219 LEU A C 1
ATOM 1674 O O . LEU A 1 219 ? -14.156 0.611 40.474 1.00 68.88 219 LEU A O 1
ATOM 1678 N N . GLY A 1 220 ? -15.199 -1.179 39.579 1.00 73.88 220 GLY A N 1
ATOM 1679 C CA . GLY A 1 220 ? -16.530 -0.878 40.111 1.00 73.88 220 GLY A CA 1
ATOM 1680 C C . GLY A 1 220 ? -16.629 -1.012 41.635 1.00 73.88 220 GLY A C 1
ATOM 1681 O O . GLY A 1 220 ? -17.184 -0.133 42.285 1.00 73.88 220 GLY A O 1
ATOM 1682 N N . ASP A 1 221 ? -16.060 -2.076 42.202 1.00 80.06 221 ASP A N 1
ATOM 1683 C CA . ASP A 1 221 ? -16.197 -2.420 43.622 1.00 80.06 221 ASP A CA 1
ATOM 1684 C C . ASP A 1 221 ? -15.252 -1.608 44.527 1.00 80.06 221 ASP A C 1
ATOM 1686 O O . ASP A 1 221 ? -15.608 -1.243 45.649 1.00 80.06 221 ASP A O 1
ATOM 1690 N N . LEU A 1 222 ? -14.018 -1.357 44.076 1.00 73.25 222 LEU A N 1
ATOM 1691 C CA . LEU A 1 222 ? -12.967 -0.747 44.900 1.00 73.25 222 LEU A CA 1
ATOM 1692 C C . LEU A 1 222 ? -12.707 0.721 44.550 1.00 73.25 222 LEU A C 1
ATOM 1694 O O . LEU A 1 222 ? -12.300 1.485 45.426 1.00 73.25 222 LEU A O 1
ATOM 1698 N N . GLY A 1 223 ? -12.931 1.120 43.297 1.00 69.19 223 GLY A N 1
ATOM 1699 C CA . GLY A 1 223 ? -12.546 2.435 42.786 1.00 69.19 223 GLY A CA 1
ATOM 1700 C C . GLY A 1 223 ? -11.024 2.607 42.609 1.00 69.19 223 GLY A C 1
ATOM 1701 O O . GLY A 1 223 ? -10.223 1.876 43.203 1.00 69.19 223 GLY A O 1
ATOM 1702 N N . PRO A 1 224 ? -10.586 3.585 41.794 1.00 61.12 224 PRO A N 1
ATOM 1703 C CA . PRO A 1 224 ? -9.184 3.726 41.383 1.00 61.12 224 PRO A CA 1
ATOM 1704 C C . PRO A 1 224 ? -8.222 3.974 42.558 1.00 61.12 224 PRO A C 1
ATOM 1706 O O . PRO A 1 224 ? -7.171 3.340 42.636 1.00 61.12 224 PRO A O 1
ATOM 1709 N N . ASP A 1 225 ? -8.600 4.819 43.519 1.00 66.00 225 ASP A N 1
ATOM 1710 C CA . ASP A 1 225 ? -7.730 5.199 44.645 1.00 66.00 225 ASP A CA 1
ATOM 1711 C C . ASP A 1 225 ? -7.472 4.049 45.620 1.00 66.00 225 ASP A C 1
ATOM 1713 O O . ASP A 1 225 ? -6.446 3.998 46.305 1.00 66.00 225 ASP A O 1
ATOM 1717 N N . ARG A 1 226 ? -8.424 3.119 45.740 1.00 73.25 226 ARG A N 1
ATOM 1718 C CA . ARG A 1 226 ? -8.238 1.924 46.562 1.00 73.25 226 ARG A CA 1
ATOM 1719 C C . ARG A 1 226 ? -7.370 0.910 45.833 1.00 73.25 226 ARG A C 1
ATOM 1721 O O . ARG A 1 226 ? -6.469 0.371 46.455 1.00 73.25 226 ARG A O 1
ATOM 1728 N N . ILE A 1 227 ? -7.574 0.719 44.529 1.00 71.00 227 ILE A N 1
ATOM 1729 C CA . ILE A 1 227 ? -6.733 -0.168 43.712 1.00 71.00 227 ILE A CA 1
ATOM 1730 C C . ILE A 1 227 ? -5.262 0.254 43.795 1.00 71.00 227 ILE A C 1
ATOM 1732 O O . ILE A 1 227 ? -4.415 -0.589 44.066 1.00 71.00 227 ILE A O 1
ATOM 1736 N N . ILE A 1 228 ? -4.958 1.548 43.645 1.00 67.62 228 ILE A N 1
ATOM 1737 C CA . ILE A 1 228 ? -3.581 2.064 43.748 1.00 67.62 228 ILE A CA 1
ATOM 1738 C C . ILE A 1 228 ? -2.975 1.762 45.126 1.00 67.62 228 ILE A C 1
ATOM 1740 O O . ILE A 1 228 ? -1.827 1.330 45.213 1.00 67.62 228 ILE A O 1
ATOM 1744 N N . ARG A 1 229 ? -3.746 1.940 46.207 1.00 69.25 229 ARG A N 1
ATOM 1745 C CA . ARG A 1 229 ? -3.293 1.621 47.571 1.00 69.25 229 ARG A CA 1
ATOM 1746 C C . ARG A 1 229 ? -3.022 0.129 47.769 1.00 69.25 229 ARG A C 1
ATOM 1748 O O . ARG A 1 229 ? -2.011 -0.215 48.373 1.00 69.25 229 ARG A O 1
ATOM 1755 N N . GLU A 1 230 ? -3.893 -0.740 47.259 1.00 75.25 230 GLU A N 1
ATOM 1756 C CA . GLU A 1 230 ? -3.716 -2.197 47.338 1.00 75.25 230 GLU A CA 1
ATOM 1757 C C . GLU A 1 230 ? -2.499 -2.657 46.516 1.00 75.25 230 GLU A C 1
ATOM 1759 O O . GLU A 1 230 ? -1.699 -3.454 46.999 1.00 75.25 230 GLU A O 1
ATOM 1764 N N . VAL A 1 231 ? -2.296 -2.109 45.310 1.00 66.62 231 VAL A N 1
ATOM 1765 C CA . VAL A 1 231 ? -1.116 -2.406 44.476 1.00 66.62 231 VAL A CA 1
ATOM 1766 C C . VAL A 1 231 ? 0.169 -1.957 45.171 1.00 66.62 231 VAL A C 1
ATOM 1768 O O . VAL A 1 231 ? 1.084 -2.763 45.303 1.00 66.62 231 VAL A O 1
ATOM 1771 N N . ALA A 1 232 ? 0.218 -0.737 45.713 1.00 66.25 232 ALA A N 1
ATOM 1772 C CA . ALA A 1 232 ? 1.378 -0.253 46.466 1.00 66.25 232 ALA A CA 1
ATOM 1773 C C . ALA A 1 232 ? 1.684 -1.124 47.703 1.00 66.25 232 ALA A C 1
ATOM 1775 O O . ALA A 1 232 ? 2.847 -1.350 48.045 1.00 66.25 232 ALA A O 1
ATOM 1776 N N . ALA A 1 233 ? 0.650 -1.660 48.361 1.00 69.00 233 ALA A N 1
ATOM 1777 C CA . ALA A 1 233 ? 0.804 -2.582 49.485 1.00 69.00 233 ALA A CA 1
ATOM 1778 C C . ALA A 1 233 ? 1.319 -3.976 49.067 1.00 69.00 233 ALA A C 1
ATOM 1780 O O . ALA A 1 233 ? 2.006 -4.628 49.857 1.00 69.00 233 ALA A O 1
ATOM 1781 N N . LEU A 1 234 ? 1.009 -4.430 47.846 1.00 63.41 234 LEU A N 1
ATOM 1782 C CA . LEU A 1 234 ? 1.458 -5.706 47.271 1.00 63.41 234 LEU A CA 1
ATOM 1783 C C . LEU A 1 234 ? 2.872 -5.619 46.676 1.00 63.41 234 LEU A C 1
ATOM 1785 O O . LEU A 1 234 ? 3.686 -6.518 46.894 1.00 63.41 234 LEU A O 1
ATOM 1789 N N . GLU A 1 235 ? 3.197 -4.526 45.984 1.00 56.38 235 GLU A N 1
ATOM 1790 C CA . GLU A 1 235 ? 4.538 -4.256 45.444 1.00 56.38 235 GLU A CA 1
ATOM 1791 C C . GLU A 1 235 ? 5.585 -4.118 46.560 1.00 56.38 235 GLU A C 1
ATOM 1793 O O . GLU A 1 235 ? 6.736 -4.509 46.384 1.00 56.38 235 GLU A O 1
ATOM 1798 N N . GLY A 1 236 ? 5.174 -3.673 47.754 1.00 48.75 236 GLY A N 1
ATOM 1799 C CA . GLY A 1 236 ? 6.007 -3.687 48.958 1.00 48.75 236 GLY A CA 1
ATOM 1800 C C . GLY A 1 236 ? 6.183 -5.060 49.630 1.00 48.75 236 GLY A C 1
ATOM 1801 O O . GLY A 1 236 ? 6.911 -5.139 50.618 1.00 48.75 236 GLY A O 1
ATOM 1802 N N . ARG A 1 237 ? 5.517 -6.135 49.166 1.00 53.09 237 ARG A N 1
ATOM 1803 C CA . ARG A 1 237 ? 5.411 -7.409 49.914 1.00 53.09 237 ARG A CA 1
ATOM 1804 C C . ARG A 1 237 ? 5.815 -8.699 49.203 1.00 53.09 237 ARG A C 1
ATOM 1806 O O . ARG A 1 237 ? 5.885 -9.706 49.904 1.00 53.09 237 ARG A O 1
ATOM 1813 N N . THR A 1 238 ? 6.124 -8.748 47.906 1.00 43.75 238 THR A N 1
ATOM 1814 C CA . THR A 1 238 ? 6.380 -10.066 47.279 1.00 43.75 238 THR A CA 1
ATOM 1815 C C . THR A 1 238 ? 7.574 -10.164 46.341 1.00 43.75 238 THR A C 1
ATOM 1817 O O . THR A 1 238 ? 7.636 -9.565 45.272 1.00 43.75 238 THR A O 1
ATOM 1820 N N . ALA A 1 239 ? 8.477 -11.055 46.764 1.00 43.88 239 ALA A N 1
ATOM 1821 C CA . ALA A 1 239 ? 9.396 -11.824 45.953 1.00 43.88 239 ALA A CA 1
ATOM 1822 C C . ALA A 1 239 ? 8.661 -12.754 44.962 1.00 43.88 239 ALA A C 1
ATOM 1824 O O . ALA A 1 239 ? 7.506 -13.129 45.152 1.00 43.88 239 ALA A O 1
ATOM 1825 N N . ARG A 1 240 ? 9.411 -13.115 43.916 1.00 43.50 240 ARG A N 1
ATOM 1826 C CA . ARG A 1 240 ? 9.129 -14.021 42.788 1.00 43.50 240 ARG A CA 1
ATOM 1827 C C . ARG A 1 240 ? 8.111 -15.139 43.062 1.00 43.50 240 ARG A C 1
ATOM 1829 O O . ARG A 1 240 ? 8.321 -15.961 43.949 1.00 43.50 240 ARG A O 1
ATOM 1836 N N . SER A 1 241 ? 7.129 -15.268 42.166 1.00 32.97 241 SER A N 1
ATOM 1837 C CA . SER A 1 241 ? 6.361 -16.503 41.956 1.00 32.97 241 SER A CA 1
ATOM 1838 C C . SER A 1 241 ? 6.590 -17.033 40.525 1.00 32.97 241 SER A C 1
ATOM 1840 O O . SER A 1 241 ? 6.688 -16.213 39.608 1.00 32.97 241 SER A O 1
ATOM 1842 N N . PRO A 1 242 ? 6.725 -18.355 40.290 1.00 36.84 242 PRO A N 1
ATOM 1843 C CA . PRO A 1 242 ? 7.006 -18.906 38.963 1.00 36.84 242 PRO A CA 1
ATOM 1844 C C . PRO A 1 242 ? 5.753 -18.974 38.075 1.00 36.84 242 PRO A C 1
ATOM 1846 O O . PRO A 1 242 ? 4.659 -19.298 38.532 1.00 36.84 242 PRO A O 1
ATOM 1849 N N . LEU A 1 243 ? 5.947 -18.723 36.778 1.00 33.72 243 LEU A N 1
ATOM 1850 C CA . LEU A 1 243 ? 4.914 -18.734 35.738 1.00 33.72 243 LEU A CA 1
ATOM 1851 C C . LEU A 1 243 ? 4.409 -20.157 35.403 1.00 33.72 243 LEU A C 1
ATOM 1853 O O . LEU A 1 243 ? 5.212 -21.092 35.325 1.00 33.72 243 LEU A O 1
ATOM 1857 N N . PRO A 1 244 ? 3.109 -20.332 35.096 1.00 35.75 244 PRO A N 1
ATOM 1858 C CA . PRO A 1 244 ? 2.588 -21.569 34.526 1.00 35.75 244 PRO A CA 1
ATOM 1859 C C . PRO A 1 244 ? 3.070 -21.774 33.080 1.00 35.75 244 PRO A C 1
ATOM 1861 O O . PRO A 1 244 ? 3.087 -20.860 32.254 1.00 35.75 244 PRO A O 1
ATOM 1864 N N . GLN A 1 245 ? 3.455 -23.014 32.771 1.00 33.72 245 GLN A N 1
ATOM 1865 C CA . GLN A 1 245 ? 4.003 -23.422 31.478 1.00 33.72 245 GLN A CA 1
ATOM 1866 C C . GLN A 1 245 ? 2.987 -23.304 30.329 1.00 33.72 245 GLN A C 1
ATOM 1868 O O . GLN A 1 245 ? 1.820 -23.690 30.424 1.00 33.72 245 GLN A O 1
ATOM 1873 N N . LYS A 1 246 ? 3.492 -22.792 29.204 1.00 36.81 246 LYS A N 1
ATOM 1874 C CA . LYS A 1 246 ? 2.805 -22.533 27.935 1.00 36.81 246 LYS A CA 1
ATOM 1875 C C . LYS A 1 246 ? 2.266 -23.834 27.315 1.00 36.81 246 LYS A C 1
ATOM 1877 O O . LYS A 1 246 ? 3.020 -24.582 26.703 1.00 36.81 246 LYS A O 1
ATOM 1882 N N . ARG A 1 247 ? 0.954 -24.081 27.405 1.00 35.28 247 ARG A N 1
ATOM 1883 C CA . ARG A 1 247 ? 0.254 -25.016 26.503 1.00 35.28 247 ARG A CA 1
ATOM 1884 C C . ARG A 1 247 ? -0.249 -24.234 25.290 1.00 35.28 247 ARG A C 1
ATOM 1886 O O . ARG A 1 247 ? -1.181 -23.443 25.409 1.00 35.28 247 ARG A O 1
ATOM 1893 N N . LEU A 1 248 ? 0.411 -24.408 24.146 1.00 38.75 248 LEU A N 1
ATOM 1894 C CA . LEU A 1 248 ? -0.094 -23.959 22.846 1.00 38.75 248 LEU A CA 1
ATOM 1895 C C . LEU A 1 248 ? -1.208 -24.921 22.414 1.00 38.75 248 LEU A C 1
ATOM 1897 O O . LEU A 1 248 ? -1.004 -26.133 22.431 1.00 38.75 248 LEU A O 1
ATOM 1901 N N . ARG A 1 249 ? -2.380 -24.385 22.063 1.00 40.53 249 ARG A N 1
ATOM 1902 C CA . ARG A 1 249 ? -3.441 -25.150 21.396 1.00 40.53 249 ARG A CA 1
ATOM 1903 C C . ARG A 1 249 ? -2.994 -25.437 19.948 1.00 40.53 249 ARG A C 1
ATOM 1905 O O . ARG A 1 249 ? -2.643 -24.475 19.266 1.00 40.53 249 ARG A O 1
ATOM 1912 N N . PRO A 1 250 ? -2.934 -26.700 19.486 1.00 42.97 250 PRO A N 1
ATOM 1913 C CA . PRO A 1 250 ? -2.482 -27.067 18.132 1.00 42.97 250 PRO A CA 1
ATOM 1914 C C . PRO A 1 250 ? -3.352 -26.573 16.957 1.00 42.97 250 PRO A C 1
ATOM 1916 O O . PRO A 1 250 ? -2.992 -26.779 15.803 1.00 42.97 250 PRO A O 1
ATOM 1919 N N . ASP A 1 251 ? -4.498 -25.960 17.233 1.00 42.06 251 ASP A N 1
ATOM 1920 C CA . ASP A 1 251 ? -5.660 -25.899 16.342 1.00 42.06 251 ASP A CA 1
ATOM 1921 C C . ASP A 1 251 ? -6.149 -24.468 16.018 1.00 42.06 251 ASP A C 1
ATOM 1923 O O . ASP A 1 251 ? -7.130 -24.290 15.295 1.00 42.06 251 ASP A O 1
ATOM 1927 N N . GLU A 1 252 ? -5.438 -23.425 16.463 1.00 45.56 252 GLU A N 1
ATOM 1928 C CA . GLU A 1 252 ? -5.716 -22.043 16.046 1.00 45.56 252 GLU A CA 1
ATOM 1929 C C .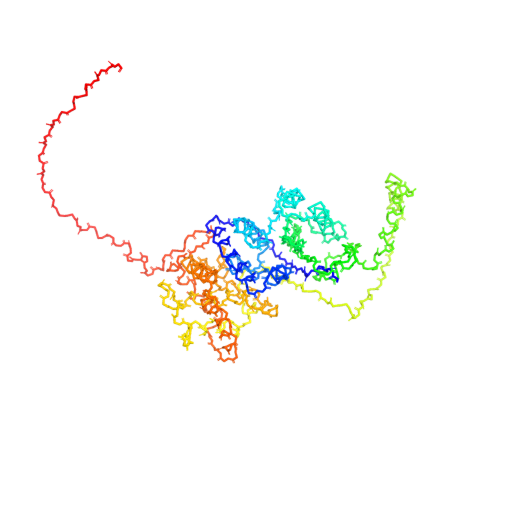 GLU A 1 252 ? -4.969 -21.705 14.735 1.00 45.56 252 GLU A C 1
ATOM 1931 O O . GLU A 1 252 ? -3.739 -21.790 14.686 1.00 45.56 252 GLU A O 1
ATOM 1936 N N . PRO A 1 253 ? -5.660 -21.294 13.651 1.00 46.22 253 PRO A N 1
ATOM 1937 C CA . PRO A 1 253 ? -4.982 -20.899 12.422 1.00 46.22 253 PRO A CA 1
ATOM 1938 C C . PRO A 1 253 ? -4.078 -19.680 12.678 1.00 46.22 253 PRO A C 1
ATOM 1940 O O . PRO A 1 253 ? -4.531 -18.649 13.183 1.00 46.22 253 PRO A O 1
ATOM 1943 N N . LEU A 1 254 ? -2.804 -19.773 12.294 1.00 57.44 254 LEU A N 1
ATOM 1944 C CA . LEU A 1 254 ? -1.846 -18.668 12.383 1.00 57.44 254 LEU A CA 1
ATOM 1945 C C . LEU A 1 254 ? -2.229 -17.569 11.382 1.00 57.44 254 LEU A C 1
ATOM 1947 O O . LEU A 1 254 ? -2.587 -17.856 10.237 1.00 57.44 254 LEU A O 1
ATOM 1951 N N . LEU A 1 255 ? -2.197 -16.304 11.808 1.00 65.12 255 LEU A N 1
ATOM 1952 C CA . LEU A 1 255 ? -2.390 -15.187 10.879 1.00 65.12 255 LEU A CA 1
ATOM 1953 C C . LEU A 1 255 ? -1.090 -14.894 10.124 1.00 65.12 255 LEU A C 1
ATOM 1955 O O . LEU A 1 255 ? -0.008 -15.133 10.662 1.00 65.12 255 LEU A O 1
ATOM 1959 N N . PRO A 1 256 ? -1.177 -14.310 8.918 1.00 70.12 256 PRO A N 1
ATOM 1960 C CA . PRO A 1 256 ? -0.013 -13.803 8.208 1.00 70.12 256 PRO A CA 1
ATOM 1961 C C . PRO A 1 256 ? 0.816 -12.847 9.073 1.00 70.12 256 PRO A C 1
ATOM 1963 O O . PRO A 1 256 ? 0.320 -11.818 9.539 1.00 70.12 256 PRO A O 1
ATOM 1966 N N . ASN A 1 257 ? 2.098 -13.159 9.229 1.00 81.12 257 ASN A N 1
ATOM 1967 C CA . ASN A 1 257 ? 3.065 -12.304 9.898 1.00 81.12 257 ASN A CA 1
ATOM 1968 C C . ASN A 1 257 ? 4.285 -12.094 8.997 1.00 81.12 257 ASN A C 1
ATOM 1970 O O . ASN A 1 257 ? 4.924 -13.057 8.574 1.00 81.12 257 ASN A O 1
ATOM 1974 N N . LEU A 1 258 ? 4.584 -10.837 8.680 1.00 80.81 258 LEU A N 1
ATOM 1975 C CA . LEU A 1 258 ? 5.714 -10.453 7.840 1.00 80.81 258 LEU A CA 1
ATOM 1976 C C . LEU A 1 258 ? 6.851 -9.914 8.711 1.00 80.81 258 LEU A C 1
ATOM 1978 O O . LEU A 1 258 ? 6.710 -8.866 9.327 1.00 80.81 258 LEU A O 1
ATOM 1982 N N . ILE A 1 259 ? 8.011 -10.561 8.705 1.00 85.25 259 ILE A N 1
ATOM 1983 C CA . ILE A 1 259 ? 9.201 -10.046 9.392 1.00 85.25 259 ILE A CA 1
ATOM 1984 C C . ILE A 1 259 ? 10.183 -9.555 8.338 1.00 85.25 259 ILE A C 1
ATOM 1986 O O . ILE A 1 259 ? 10.647 -10.338 7.509 1.00 85.25 259 ILE A O 1
ATOM 1990 N N . MET A 1 260 ? 10.499 -8.263 8.369 1.00 87.44 260 MET A N 1
ATOM 1991 C CA . MET A 1 260 ? 11.481 -7.685 7.463 1.00 87.44 260 MET A CA 1
ATOM 1992 C C . MET A 1 260 ? 12.884 -7.698 8.054 1.00 87.44 260 MET A C 1
ATOM 1994 O O . MET A 1 260 ? 13.053 -7.446 9.251 1.00 87.44 260 MET A O 1
ATOM 1998 N N . PRO A 1 261 ? 13.908 -7.961 7.227 1.00 86.44 261 PRO A N 1
ATOM 1999 C CA . PRO A 1 261 ? 15.277 -7.920 7.699 1.00 86.44 261 PRO A CA 1
ATOM 2000 C C . PRO A 1 261 ? 15.723 -6.483 7.967 1.00 86.44 261 PRO A C 1
ATOM 2002 O O . PRO A 1 261 ? 15.135 -5.523 7.474 1.00 86.44 261 PRO A O 1
ATOM 2005 N N . SER A 1 262 ? 16.803 -6.342 8.733 1.00 85.94 262 SER A N 1
ATOM 2006 C CA . SER A 1 262 ? 17.424 -5.048 9.028 1.00 85.94 262 SER A CA 1
ATOM 2007 C C . SER A 1 262 ? 18.264 -4.493 7.875 1.00 85.94 262 SER A C 1
ATOM 2009 O O . SER A 1 262 ? 18.600 -3.311 7.891 1.00 85.94 262 SER A O 1
ATOM 2011 N N . HIS A 1 263 ? 18.634 -5.324 6.897 1.00 86.19 263 HIS A N 1
ATOM 2012 C CA . HIS A 1 263 ? 19.478 -4.919 5.779 1.00 86.19 263 HIS A CA 1
ATOM 2013 C C . HIS A 1 263 ? 18.675 -4.248 4.659 1.00 86.19 263 HIS A C 1
ATOM 2015 O O . HIS A 1 263 ? 17.566 -4.670 4.334 1.00 86.19 263 HIS A O 1
ATOM 2021 N N . HIS A 1 264 ? 19.261 -3.214 4.047 1.00 86.69 264 HIS A N 1
ATOM 2022 C CA . HIS A 1 264 ? 18.592 -2.434 3.004 1.00 86.69 264 HIS A CA 1
ATOM 2023 C C . HIS A 1 264 ? 18.651 -3.079 1.615 1.00 86.69 264 HIS A C 1
ATOM 2025 O O . HIS A 1 264 ? 17.745 -2.885 0.797 1.00 86.69 264 HIS A O 1
ATOM 2031 N N . ASP A 1 265 ? 19.711 -3.831 1.327 1.00 89.12 265 ASP A N 1
ATOM 2032 C CA . ASP A 1 265 ? 19.957 -4.431 0.023 1.00 89.12 265 ASP A CA 1
ATOM 2033 C C . ASP A 1 265 ? 18.966 -5.556 -0.309 1.00 89.12 265 ASP A C 1
ATOM 2035 O O . ASP A 1 265 ? 18.538 -6.317 0.550 1.00 89.12 265 ASP A O 1
ATOM 2039 N N . VAL A 1 266 ? 18.566 -5.661 -1.577 1.00 89.69 266 VAL A N 1
ATOM 2040 C CA . VAL A 1 266 ? 17.709 -6.767 -2.023 1.00 89.69 266 VAL A CA 1
ATOM 2041 C C . VAL A 1 266 ? 18.611 -7.941 -2.389 1.00 89.69 266 VAL A C 1
ATOM 2043 O O . VAL A 1 266 ? 19.377 -7.850 -3.350 1.00 89.69 266 VAL A O 1
ATOM 2046 N N . ARG A 1 267 ? 18.520 -9.036 -1.629 1.00 88.31 267 ARG A N 1
ATOM 2047 C CA . ARG A 1 267 ? 19.359 -10.233 -1.798 1.00 88.31 267 ARG A CA 1
ATOM 2048 C C . ARG A 1 267 ? 18.614 -11.359 -2.514 1.00 88.31 267 ARG A C 1
ATOM 2050 O O . ARG A 1 267 ? 17.382 -11.376 -2.481 1.00 88.31 267 ARG A O 1
ATOM 2057 N N . PRO A 1 268 ? 19.327 -12.339 -3.108 1.00 81.56 268 PRO A N 1
ATOM 2058 C CA . PRO A 1 268 ? 18.694 -13.487 -3.762 1.00 81.56 268 PRO A CA 1
ATOM 2059 C C . PRO A 1 268 ? 17.719 -14.250 -2.855 1.00 81.56 268 PRO A C 1
ATOM 2061 O O . PRO A 1 268 ? 16.656 -14.650 -3.305 1.00 81.56 268 PRO A O 1
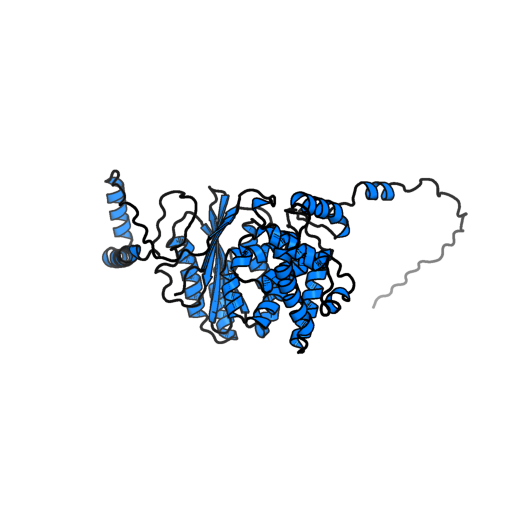ATOM 2064 N N . GLU A 1 269 ? 18.024 -14.376 -1.562 1.00 79.19 269 GLU A N 1
ATOM 2065 C CA . GLU A 1 269 ? 17.142 -15.006 -0.565 1.00 79.19 269 GLU A CA 1
ATOM 2066 C C . GLU A 1 269 ? 15.821 -14.245 -0.329 1.00 79.19 269 GLU A C 1
ATOM 2068 O O . GLU A 1 269 ? 14.864 -14.811 0.192 1.00 79.19 269 GLU A O 1
ATOM 2073 N N . ASN A 1 270 ? 15.747 -12.962 -0.704 1.00 81.88 270 ASN A N 1
ATOM 2074 C CA . ASN A 1 270 ? 14.555 -12.128 -0.538 1.00 81.88 270 ASN A CA 1
ATOM 2075 C C . ASN A 1 270 ? 13.614 -12.187 -1.756 1.00 81.88 270 ASN A C 1
ATOM 2077 O O . ASN A 1 270 ? 12.539 -11.585 -1.721 1.00 81.88 270 ASN A O 1
ATOM 2081 N N . VAL A 1 271 ? 14.015 -12.866 -2.837 1.00 79.38 271 VAL A N 1
ATOM 2082 C CA . VAL A 1 271 ? 13.306 -12.879 -4.123 1.00 79.38 271 VAL A CA 1
ATOM 2083 C C . VAL A 1 271 ? 13.143 -14.310 -4.615 1.00 79.38 271 VAL A C 1
ATOM 2085 O O . VAL A 1 271 ? 14.113 -15.047 -4.777 1.00 79.38 271 VAL A O 1
ATOM 2088 N N . ILE A 1 272 ? 11.917 -14.704 -4.958 1.00 78.62 272 ILE A N 1
ATOM 2089 C CA . ILE A 1 272 ? 11.703 -15.994 -5.614 1.00 78.62 272 ILE A CA 1
ATOM 2090 C C . ILE A 1 272 ? 12.063 -15.827 -7.095 1.00 78.62 272 ILE A C 1
ATOM 2092 O O . ILE A 1 272 ? 11.263 -15.348 -7.902 1.00 78.62 272 ILE A O 1
ATOM 2096 N N . MET A 1 273 ? 13.285 -16.225 -7.456 1.00 81.06 273 MET A N 1
ATOM 2097 C CA . MET A 1 273 ? 13.891 -15.925 -8.761 1.00 81.06 273 MET A CA 1
ATOM 2098 C C . MET A 1 273 ? 13.050 -16.356 -9.964 1.00 81.06 273 MET A C 1
ATOM 2100 O O . MET A 1 273 ? 12.896 -15.570 -10.891 1.00 81.06 273 MET A O 1
ATOM 2104 N N . ARG A 1 274 ? 12.412 -17.531 -9.922 1.00 73.81 274 ARG A N 1
ATOM 2105 C CA . ARG A 1 274 ? 11.525 -17.992 -11.007 1.00 73.81 274 ARG A CA 1
ATOM 2106 C C . ARG A 1 274 ? 10.379 -17.017 -11.318 1.00 73.81 274 ARG A C 1
ATOM 2108 O O . ARG A 1 274 ? 10.016 -16.827 -12.474 1.00 73.81 274 ARG A O 1
ATOM 2115 N N . ARG A 1 275 ? 9.845 -16.331 -10.297 1.00 80.12 275 ARG A N 1
ATOM 2116 C CA . ARG A 1 275 ? 8.780 -15.323 -10.456 1.00 80.12 275 ARG A CA 1
ATOM 2117 C C . ARG A 1 275 ? 9.316 -14.059 -11.115 1.00 80.12 275 ARG A C 1
ATOM 2119 O O . ARG A 1 275 ? 8.649 -13.458 -11.951 1.00 80.12 275 ARG A O 1
ATOM 2126 N N . LEU A 1 276 ? 10.527 -13.654 -10.733 1.00 74.81 276 LEU A N 1
ATOM 2127 C CA . LEU A 1 276 ? 11.219 -12.532 -11.359 1.00 74.81 276 LEU A CA 1
ATOM 2128 C C . LEU A 1 276 ? 11.552 -12.844 -12.824 1.00 74.81 276 LEU A C 1
ATOM 2130 O O . LEU A 1 276 ? 11.299 -12.015 -13.693 1.00 74.81 276 LEU A O 1
ATOM 2134 N N . HIS A 1 277 ? 12.070 -14.039 -13.111 1.00 79.88 277 HIS A N 1
ATOM 2135 C CA . HIS A 1 277 ? 12.371 -14.479 -14.473 1.00 79.88 277 HIS A CA 1
ATOM 2136 C C . HIS A 1 277 ? 11.115 -14.539 -15.336 1.00 79.88 277 HIS A C 1
ATOM 2138 O O . HIS A 1 277 ? 11.156 -14.037 -16.453 1.00 79.88 277 HIS A O 1
ATOM 2144 N N . GLY A 1 278 ? 9.983 -15.010 -14.802 1.00 71.62 278 GLY A N 1
ATOM 2145 C CA . GLY A 1 278 ? 8.693 -14.940 -15.493 1.00 71.62 278 GLY A CA 1
ATOM 2146 C C . GLY A 1 278 ? 8.305 -13.512 -15.901 1.00 71.62 278 GLY A C 1
ATOM 2147 O O . GLY A 1 278 ? 7.895 -13.290 -17.038 1.00 71.62 278 GLY A O 1
ATOM 2148 N N . ALA A 1 279 ? 8.497 -12.529 -15.012 1.00 73.06 279 ALA A N 1
ATOM 2149 C CA . ALA A 1 279 ? 8.184 -11.119 -15.285 1.00 73.06 279 ALA A CA 1
ATOM 2150 C C . ALA A 1 279 ? 9.173 -10.464 -16.269 1.00 73.06 279 ALA A C 1
ATOM 2152 O O . ALA A 1 279 ? 8.825 -9.551 -17.016 1.00 73.06 279 ALA A O 1
ATOM 2153 N N . ILE A 1 280 ? 10.430 -10.914 -16.272 1.00 72.25 280 ILE A N 1
ATOM 2154 C CA . ILE A 1 280 ? 11.440 -10.475 -17.242 1.00 72.25 280 ILE A CA 1
ATOM 2155 C C . ILE A 1 280 ? 11.148 -11.071 -18.623 1.00 72.25 280 ILE A C 1
ATOM 2157 O O . ILE A 1 280 ? 11.225 -10.348 -19.618 1.00 72.25 280 ILE A O 1
ATOM 2161 N N . ALA A 1 281 ? 10.810 -12.359 -18.676 1.00 72.88 281 ALA A N 1
ATOM 2162 C CA . ALA A 1 281 ? 10.527 -13.093 -19.901 1.00 72.88 281 ALA A CA 1
ATOM 2163 C C . ALA A 1 281 ? 9.230 -12.622 -20.559 1.00 72.88 281 ALA A C 1
ATOM 2165 O O . ALA A 1 281 ? 9.223 -12.423 -21.767 1.00 72.88 281 ALA A O 1
ATOM 2166 N N . SER A 1 282 ? 8.174 -12.328 -19.789 1.00 68.12 282 SER A N 1
ATOM 2167 C CA . SER A 1 282 ? 6.939 -11.755 -20.347 1.00 68.12 282 SER A CA 1
ATOM 2168 C C . SER A 1 282 ? 7.176 -10.421 -21.057 1.00 68.12 282 SER A C 1
ATOM 2170 O O . SER A 1 282 ? 6.497 -10.112 -22.031 1.00 68.12 282 SER A O 1
ATOM 2172 N N . ALA A 1 283 ? 8.187 -9.662 -20.628 1.00 66.50 283 ALA A N 1
ATOM 2173 C CA . ALA A 1 283 ? 8.596 -8.432 -21.288 1.00 66.50 283 ALA A CA 1
ATOM 2174 C C . ALA A 1 283 ? 9.497 -8.640 -22.516 1.00 66.50 283 ALA A C 1
ATOM 2176 O O . ALA A 1 283 ? 9.507 -7.791 -23.407 1.00 66.50 283 ALA A O 1
ATOM 2177 N N . ALA A 1 284 ? 10.282 -9.720 -22.555 1.00 62.09 284 ALA A N 1
ATOM 2178 C CA . ALA A 1 284 ? 11.199 -10.022 -23.656 1.00 62.09 284 ALA A CA 1
ATOM 2179 C C . ALA A 1 284 ? 10.490 -10.757 -24.805 1.00 62.09 284 ALA A C 1
ATOM 2181 O O . ALA A 1 284 ? 10.591 -10.352 -25.959 1.00 62.09 284 ALA A O 1
ATOM 2182 N N . GLU A 1 285 ? 9.701 -11.774 -24.468 1.00 61.16 285 GLU A N 1
ATOM 2183 C CA . GLU A 1 285 ? 8.956 -12.653 -25.373 1.00 61.16 285 GLU A CA 1
ATOM 2184 C C . GLU A 1 285 ? 7.591 -12.052 -25.735 1.00 61.16 285 GLU A C 1
ATOM 2186 O O . GLU A 1 285 ? 6.556 -12.715 -25.640 1.00 61.16 285 GLU A O 1
ATOM 2191 N N . SER A 1 286 ? 7.576 -10.761 -26.082 1.00 53.44 286 SER A N 1
ATOM 2192 C CA . SER A 1 286 ? 6.386 -9.945 -26.372 1.00 53.44 286 SER A CA 1
ATOM 2193 C C . SER A 1 286 ? 5.637 -10.406 -27.643 1.00 53.44 286 SER A C 1
ATOM 2195 O O . SER A 1 286 ? 5.538 -9.677 -28.625 1.00 53.44 286 SER A O 1
ATOM 2197 N N . GLY A 1 287 ? 5.108 -11.632 -27.617 1.00 44.94 287 GLY A N 1
ATOM 2198 C CA . GLY A 1 287 ? 4.440 -12.343 -28.709 1.00 44.94 287 GLY A CA 1
ATOM 2199 C C . GLY A 1 287 ? 3.057 -12.895 -28.343 1.00 44.94 287 GLY A C 1
ATOM 2200 O O . GLY A 1 287 ? 2.610 -13.877 -28.932 1.00 44.94 287 GLY A O 1
ATOM 2201 N N . ALA A 1 288 ? 2.354 -12.295 -27.379 1.00 45.38 288 ALA A N 1
ATOM 2202 C CA . ALA A 1 288 ? 0.922 -12.548 -27.232 1.00 45.38 288 ALA A CA 1
ATOM 2203 C C . ALA A 1 288 ? 0.167 -11.685 -28.256 1.00 45.38 288 ALA A C 1
ATOM 2205 O O . ALA A 1 288 ? 0.325 -10.466 -28.275 1.00 45.38 288 ALA A O 1
ATOM 2206 N N . ARG A 1 289 ? -0.644 -12.321 -29.111 1.00 48.03 289 ARG A N 1
ATOM 2207 C CA . ARG A 1 289 ? -1.362 -11.694 -30.241 1.00 48.03 289 ARG A CA 1
ATOM 2208 C C . ARG A 1 289 ? -2.283 -10.524 -29.845 1.00 48.03 289 ARG A C 1
ATOM 2210 O O . ARG A 1 289 ? -2.599 -9.721 -30.708 1.00 48.03 289 ARG A O 1
ATOM 2217 N N . ASP A 1 290 ? -2.598 -10.381 -28.555 1.00 53.03 290 ASP A N 1
ATOM 2218 C CA . ASP A 1 290 ? -3.449 -9.315 -28.000 1.00 53.03 290 ASP A CA 1
ATOM 2219 C C . ASP A 1 290 ? -2.679 -8.273 -27.159 1.00 53.03 290 ASP A C 1
ATOM 2221 O O . ASP A 1 290 ? -3.271 -7.438 -26.476 1.00 53.03 290 ASP A O 1
ATOM 2225 N N . PHE A 1 291 ? -1.344 -8.335 -27.151 1.00 59.12 291 PHE A N 1
ATOM 2226 C CA . PHE A 1 291 ? -0.478 -7.408 -26.410 1.00 59.12 291 PHE A CA 1
ATOM 2227 C C . PHE A 1 291 ? 0.112 -6.300 -27.294 1.00 59.12 291 PHE A C 1
ATOM 2229 O O . PHE A 1 291 ? 0.760 -5.376 -26.795 1.00 59.12 291 PHE A O 1
ATOM 2236 N N . SER A 1 292 ? -0.139 -6.366 -28.607 1.00 61.16 292 SER A N 1
ATOM 2237 C CA . SER A 1 292 ? 0.238 -5.343 -29.589 1.00 61.16 292 SER A CA 1
ATOM 2238 C C . SER A 1 292 ? -0.226 -3.960 -29.149 1.00 61.16 292 SER A C 1
ATOM 2240 O O . SER A 1 292 ? 0.545 -3.010 -29.196 1.00 61.16 292 SER A O 1
ATOM 2242 N N . ASP A 1 293 ? -1.437 -3.861 -28.612 1.00 60.41 293 ASP A N 1
ATOM 2243 C CA . ASP A 1 293 ? -2.040 -2.608 -28.168 1.00 60.41 293 ASP A CA 1
ATOM 2244 C C . ASP A 1 293 ? -1.257 -1.892 -27.063 1.00 60.41 293 ASP A C 1
ATOM 2246 O O . ASP A 1 293 ? -1.231 -0.658 -27.020 1.00 60.41 293 ASP A O 1
ATOM 2250 N N . LEU A 1 294 ? -0.593 -2.648 -26.182 1.00 63.50 294 LEU A N 1
ATOM 2251 C CA . LEU A 1 294 ? 0.246 -2.089 -25.124 1.00 63.50 294 LEU A CA 1
ATOM 2252 C C . LEU A 1 294 ? 1.616 -1.657 -25.653 1.00 63.50 294 LEU A C 1
ATOM 2254 O O . LEU A 1 294 ? 2.148 -0.634 -25.221 1.00 63.50 294 LEU A O 1
ATOM 2258 N N . LEU A 1 295 ? 2.168 -2.415 -26.604 1.00 63.56 295 LEU A N 1
ATOM 2259 C CA . LEU A 1 295 ? 3.439 -2.112 -27.271 1.00 63.56 295 LEU A CA 1
ATOM 2260 C C . LEU A 1 295 ? 3.325 -0.916 -28.222 1.00 63.56 295 LEU A C 1
ATOM 2262 O O . LEU A 1 295 ? 4.273 -0.151 -28.370 1.00 63.56 295 LEU A O 1
ATOM 2266 N N . LEU A 1 296 ? 2.153 -0.727 -28.832 1.00 68.31 296 LEU A N 1
ATOM 2267 C CA . LEU A 1 296 ? 1.852 0.408 -29.701 1.00 68.31 296 LEU A CA 1
ATOM 2268 C C . LEU A 1 296 ? 1.720 1.724 -28.926 1.00 68.31 296 LEU A C 1
ATOM 2270 O O . LEU A 1 296 ? 1.678 2.788 -29.541 1.00 68.31 296 LEU A O 1
ATOM 2274 N N . VAL A 1 297 ? 1.677 1.694 -27.587 1.00 67.81 297 VAL A N 1
ATOM 2275 C CA . VAL A 1 297 ? 1.717 2.914 -26.779 1.00 67.81 297 VAL A CA 1
ATOM 2276 C C . VAL A 1 297 ? 3.117 3.543 -26.903 1.00 67.81 297 VAL A C 1
ATOM 2278 O O . VAL A 1 297 ? 4.087 2.985 -26.383 1.00 67.81 297 VAL A O 1
ATOM 2281 N N . PRO A 1 298 ? 3.257 4.745 -27.501 1.00 70.31 298 PRO A N 1
ATOM 2282 C CA . PRO A 1 298 ? 4.569 5.334 -27.760 1.00 70.31 298 PRO A CA 1
ATOM 2283 C C . PRO A 1 298 ? 5.393 5.486 -26.481 1.00 70.31 298 PRO A C 1
ATOM 2285 O O . PRO A 1 298 ? 4.898 6.020 -25.488 1.00 70.31 298 PRO A O 1
ATOM 2288 N N . GLY A 1 299 ? 6.643 5.021 -26.488 1.00 69.56 299 GLY A N 1
ATOM 2289 C CA . GLY A 1 299 ? 7.541 5.074 -25.329 1.00 69.56 299 GLY A CA 1
ATOM 2290 C C . GLY A 1 299 ? 7.372 3.937 -24.313 1.00 69.56 299 GLY A C 1
ATOM 2291 O O . GLY A 1 299 ? 8.044 3.955 -23.283 1.00 69.56 299 GLY A O 1
ATOM 2292 N N . VAL A 1 300 ? 6.505 2.949 -24.569 1.00 78.00 300 VAL A N 1
ATOM 2293 C CA . VAL A 1 300 ? 6.512 1.679 -23.827 1.00 78.00 300 VAL A CA 1
ATOM 2294 C C . VAL A 1 300 ? 7.603 0.780 -24.403 1.00 78.00 300 VAL A C 1
ATOM 2296 O O . VAL A 1 300 ? 7.506 0.306 -25.527 1.00 78.00 300 VAL A O 1
ATOM 2299 N N . GLY A 1 301 ? 8.661 0.556 -23.624 1.00 80.31 301 GLY A N 1
ATOM 2300 C CA . GLY A 1 301 ? 9.718 -0.403 -23.952 1.00 80.31 301 GLY A CA 1
ATOM 2301 C C . GLY A 1 301 ? 9.734 -1.589 -22.990 1.00 80.31 301 GLY A C 1
ATOM 2302 O O . GLY A 1 301 ? 9.015 -1.600 -21.988 1.00 80.31 301 GLY A O 1
ATOM 2303 N N . ALA A 1 302 ? 10.627 -2.554 -23.233 1.00 81.38 302 ALA A N 1
ATOM 2304 C CA . ALA A 1 302 ? 10.760 -3.765 -22.413 1.00 81.38 302 ALA A CA 1
ATOM 2305 C C . ALA A 1 302 ? 10.859 -3.467 -20.905 1.00 81.38 302 ALA A C 1
ATOM 2307 O O . ALA A 1 302 ? 10.258 -4.158 -20.086 1.00 81.38 302 ALA A O 1
ATOM 2308 N N . ARG A 1 303 ? 11.560 -2.395 -20.509 1.00 88.94 303 ARG A N 1
ATOM 2309 C CA . ARG A 1 303 ? 11.686 -2.014 -19.095 1.00 88.94 303 ARG A CA 1
ATOM 2310 C C . ARG A 1 303 ? 10.359 -1.581 -18.458 1.00 88.94 303 ARG A C 1
ATOM 2312 O O . ARG A 1 303 ? 10.124 -1.910 -17.295 1.00 88.94 303 ARG A O 1
ATOM 2319 N N . THR A 1 304 ? 9.507 -0.879 -19.203 1.00 85.69 304 THR A N 1
ATOM 2320 C CA . THR A 1 304 ? 8.157 -0.494 -18.766 1.00 85.69 304 THR A CA 1
ATOM 2321 C C . THR A 1 304 ? 7.247 -1.712 -18.680 1.00 85.69 304 THR A C 1
ATOM 2323 O O . THR A 1 304 ? 6.512 -1.837 -17.708 1.00 85.69 304 THR A O 1
ATOM 2326 N N . ILE A 1 305 ? 7.344 -2.652 -19.627 1.00 82.38 305 ILE A N 1
ATOM 2327 C CA . ILE A 1 305 ? 6.587 -3.911 -19.560 1.00 82.38 305 ILE A CA 1
ATOM 2328 C C . ILE A 1 305 ? 6.958 -4.717 -18.309 1.00 82.38 305 ILE A C 1
ATOM 2330 O O . ILE A 1 305 ? 6.067 -5.186 -17.610 1.00 82.38 305 ILE A O 1
ATOM 2334 N N . ARG A 1 306 ? 8.247 -4.788 -17.944 1.00 83.38 306 ARG A N 1
ATOM 2335 C CA . ARG A 1 306 ? 8.682 -5.425 -16.682 1.00 83.38 306 ARG A CA 1
ATOM 2336 C C . ARG A 1 306 ? 8.046 -4.773 -15.448 1.00 83.38 306 ARG A C 1
ATOM 2338 O O . ARG A 1 306 ? 7.591 -5.479 -14.553 1.00 83.38 306 ARG A O 1
ATOM 2345 N N . SER A 1 307 ? 7.983 -3.436 -15.400 1.00 88.69 307 SER A N 1
ATOM 2346 C CA . SER A 1 307 ? 7.273 -2.721 -14.325 1.00 88.69 307 SER A CA 1
ATOM 2347 C C . SER A 1 307 ? 5.788 -3.059 -14.306 1.00 88.69 307 SER A C 1
ATOM 2349 O O . SER A 1 307 ? 5.237 -3.330 -13.242 1.00 88.69 307 SER A O 1
ATOM 2351 N N . LEU A 1 308 ? 5.150 -3.057 -15.477 1.00 86.56 308 LEU A N 1
ATOM 2352 C CA . LEU A 1 308 ? 3.731 -3.360 -15.623 1.00 86.56 308 LEU A CA 1
ATOM 2353 C C . LEU A 1 308 ? 3.410 -4.801 -15.229 1.00 86.56 308 LEU A C 1
ATOM 2355 O O . LEU A 1 308 ? 2.367 -5.006 -14.631 1.00 86.56 308 LEU A O 1
ATOM 2359 N N . ALA A 1 309 ? 4.295 -5.772 -15.464 1.00 85.06 309 ALA A N 1
ATOM 2360 C CA . ALA A 1 309 ? 4.093 -7.154 -15.028 1.00 85.06 309 ALA A CA 1
ATOM 2361 C C . ALA A 1 309 ? 4.018 -7.267 -13.495 1.00 85.06 309 ALA A C 1
ATOM 2363 O O . ALA A 1 309 ? 3.127 -7.919 -12.957 1.00 85.06 309 ALA A O 1
ATOM 2364 N N . LEU A 1 310 ? 4.898 -6.564 -12.773 1.00 88.00 310 LEU A N 1
ATOM 2365 C CA . LEU A 1 310 ? 4.867 -6.531 -11.306 1.00 88.00 310 LEU A CA 1
ATOM 2366 C C . LEU A 1 310 ? 3.668 -5.735 -10.764 1.00 88.00 310 LEU A C 1
ATOM 2368 O O . LEU A 1 310 ? 3.091 -6.116 -9.748 1.00 88.00 310 LEU A O 1
ATOM 2372 N N . VAL A 1 311 ? 3.264 -4.653 -11.442 1.00 91.12 311 VAL A N 1
ATOM 2373 C CA . VAL A 1 311 ? 2.026 -3.915 -11.122 1.00 91.12 311 VAL A CA 1
ATOM 2374 C C . VAL A 1 311 ? 0.796 -4.795 -11.359 1.00 91.12 311 VAL A C 1
ATOM 2376 O O . VAL A 1 311 ? -0.086 -4.843 -10.507 1.00 91.12 311 VAL A O 1
ATOM 2379 N N . ALA A 1 312 ? 0.754 -5.525 -12.472 1.00 86.38 312 ALA A N 1
ATOM 2380 C CA . ALA A 1 312 ? -0.321 -6.445 -12.815 1.00 86.38 312 ALA A CA 1
ATOM 2381 C C . ALA A 1 312 ? -0.454 -7.547 -11.762 1.00 86.38 312 ALA A C 1
ATOM 2383 O O . ALA A 1 312 ? -1.561 -7.832 -11.323 1.00 86.38 312 ALA A O 1
ATOM 2384 N N . GLU A 1 313 ? 0.654 -8.100 -11.262 1.00 87.38 313 GLU A N 1
ATOM 2385 C CA . GLU A 1 313 ? 0.600 -9.087 -10.180 1.00 87.38 313 GLU A CA 1
ATOM 2386 C C . GLU A 1 313 ? 0.110 -8.473 -8.854 1.00 87.38 313 GLU A C 1
ATOM 2388 O O . GLU A 1 313 ? -0.582 -9.146 -8.099 1.00 87.38 313 GLU A O 1
ATOM 2393 N N . VAL A 1 314 ? 0.352 -7.184 -8.572 1.00 92.62 314 VAL A N 1
ATOM 2394 C CA . VAL A 1 314 ? -0.295 -6.494 -7.432 1.00 92.62 314 VAL A CA 1
ATOM 2395 C C . VAL A 1 314 ? -1.813 -6.366 -7.621 1.00 92.62 314 VAL A C 1
ATOM 2397 O O . VAL A 1 314 ? -2.556 -6.471 -6.638 1.00 92.62 314 VAL A O 1
ATOM 2400 N N . VAL A 1 315 ? -2.282 -6.181 -8.860 1.00 89.81 315 VAL A N 1
ATOM 2401 C CA . VAL A 1 315 ? -3.709 -6.059 -9.211 1.00 89.81 315 VAL A CA 1
ATOM 2402 C C . VAL A 1 315 ? -4.411 -7.422 -9.281 1.00 89.81 315 VAL A C 1
ATOM 2404 O O . VAL A 1 315 ? -5.527 -7.547 -8.786 1.00 89.81 315 VAL A O 1
ATOM 2407 N N . HIS A 1 316 ? -3.777 -8.475 -9.792 1.00 85.56 316 HIS A N 1
ATOM 2408 C CA . HIS A 1 316 ? -4.427 -9.759 -10.112 1.00 85.56 316 HIS A CA 1
ATOM 2409 C C . HIS A 1 316 ? -3.893 -10.960 -9.305 1.00 85.56 316 HIS A C 1
ATOM 2411 O O . HIS A 1 316 ? -4.445 -12.062 -9.367 1.00 85.56 316 HIS A O 1
ATOM 2417 N N . GLY A 1 317 ? -2.812 -10.776 -8.543 1.00 75.69 317 GLY A N 1
ATOM 2418 C CA . GLY A 1 317 ? -2.157 -11.814 -7.750 1.00 75.69 317 GLY A CA 1
ATOM 2419 C C . GLY A 1 317 ? -3.003 -12.324 -6.586 1.00 75.69 317 GLY A C 1
ATOM 2420 O O . GLY A 1 317 ? -3.574 -11.547 -5.824 1.00 75.69 317 GLY A O 1
ATOM 2421 N N . ALA A 1 318 ? -3.019 -13.645 -6.401 1.00 73.44 318 ALA A N 1
ATOM 2422 C CA . ALA A 1 318 ? -3.552 -14.274 -5.193 1.00 73.44 318 ALA A CA 1
ATOM 2423 C C . ALA A 1 318 ? -2.618 -14.039 -3.980 1.00 73.44 318 ALA A C 1
ATOM 2425 O O . ALA A 1 318 ? -1.417 -13.843 -4.173 1.00 73.44 318 ALA A O 1
ATOM 2426 N N . PRO A 1 319 ? -3.092 -14.134 -2.722 1.00 68.75 319 PRO A N 1
ATOM 2427 C CA . PRO A 1 319 ? -2.283 -13.836 -1.529 1.00 68.75 319 PRO A CA 1
ATOM 2428 C C . PRO A 1 319 ? -0.912 -14.541 -1.448 1.00 68.75 319 PRO A C 1
ATOM 2430 O O . PRO A 1 319 ? 0.074 -13.937 -1.026 1.00 68.75 319 PRO A O 1
ATOM 2433 N N . CYS A 1 320 ? -0.801 -15.787 -1.927 1.00 69.25 320 CYS A N 1
ATOM 2434 C CA . CYS A 1 320 ? 0.451 -16.564 -1.940 1.00 69.25 320 CYS A CA 1
ATOM 2435 C C . CYS A 1 320 ? 1.555 -15.988 -2.857 1.00 69.25 320 CYS A C 1
ATOM 2437 O O . CYS A 1 320 ? 2.719 -16.407 -2.808 1.00 69.25 320 CYS A O 1
ATOM 2439 N N . ARG A 1 321 ? 1.206 -15.023 -3.712 1.00 79.00 321 ARG A N 1
ATOM 2440 C CA . ARG A 1 321 ? 2.120 -14.347 -4.640 1.00 79.00 321 ARG A CA 1
ATOM 2441 C C . ARG A 1 321 ? 2.980 -13.273 -3.989 1.00 79.00 321 ARG A C 1
ATOM 2443 O O . ARG A 1 321 ? 3.996 -12.886 -4.557 1.00 79.00 321 ARG A O 1
ATOM 2450 N N . PHE A 1 322 ? 2.613 -12.848 -2.785 1.00 81.56 322 PHE A N 1
ATOM 2451 C CA . PHE A 1 322 ? 3.257 -11.731 -2.095 1.00 81.56 322 PHE A CA 1
ATOM 2452 C C . PHE A 1 322 ? 4.264 -12.171 -1.030 1.00 81.56 322 PHE A C 1
ATOM 2454 O O . PHE A 1 322 ? 4.779 -11.327 -0.309 1.00 81.56 322 PHE A O 1
ATOM 2461 N N . ALA A 1 323 ? 4.566 -13.473 -0.937 1.00 76.56 323 ALA A N 1
ATOM 2462 C CA . ALA A 1 323 ? 5.525 -14.028 0.024 1.00 76.56 323 ALA A CA 1
ATOM 2463 C C . ALA A 1 323 ? 6.947 -13.438 -0.104 1.00 76.56 323 ALA A C 1
ATOM 2465 O O . ALA A 1 323 ? 7.701 -13.461 0.863 1.00 76.56 323 ALA A O 1
ATOM 2466 N N . ASP A 1 324 ? 7.297 -12.883 -1.269 1.00 82.50 324 ASP A N 1
ATOM 2467 C CA . ASP A 1 324 ? 8.578 -12.244 -1.579 1.00 82.50 324 ASP A CA 1
ATOM 2468 C C . ASP A 1 324 ? 8.420 -10.738 -1.900 1.00 82.50 324 ASP A C 1
ATOM 2470 O O . ASP A 1 324 ? 8.656 -10.308 -3.033 1.00 82.50 324 ASP A O 1
ATOM 2474 N N . PRO A 1 325 ? 8.031 -9.891 -0.922 1.00 89.94 325 PRO A N 1
ATOM 2475 C CA . PRO A 1 325 ? 7.711 -8.477 -1.156 1.00 89.94 325 PRO A CA 1
ATOM 2476 C C . PRO A 1 325 ? 8.879 -7.664 -1.741 1.00 89.94 325 PRO A C 1
ATOM 2478 O O . PRO A 1 325 ? 8.654 -6.660 -2.418 1.00 89.94 325 PRO A O 1
ATOM 2481 N N . ALA A 1 326 ? 10.127 -8.103 -1.536 1.00 90.50 326 ALA A N 1
ATOM 2482 C CA . ALA A 1 326 ? 11.313 -7.457 -2.094 1.00 90.50 326 ALA A CA 1
ATOM 2483 C C . ALA A 1 326 ? 11.295 -7.415 -3.628 1.00 90.50 326 ALA A C 1
ATOM 2485 O O . ALA A 1 326 ? 11.709 -6.418 -4.220 1.00 90.50 326 ALA A O 1
ATOM 2486 N N . ARG A 1 327 ? 10.743 -8.448 -4.280 1.00 92.75 327 ARG A N 1
ATOM 2487 C CA . ARG A 1 327 ? 10.644 -8.540 -5.744 1.00 92.75 327 ARG A CA 1
ATOM 2488 C C . ARG A 1 327 ? 9.906 -7.351 -6.353 1.00 92.75 327 ARG A C 1
ATOM 2490 O O . ARG A 1 327 ? 10.284 -6.866 -7.413 1.00 92.75 327 ARG A O 1
ATOM 2497 N N . PHE A 1 328 ? 8.893 -6.838 -5.667 1.00 95.19 328 PHE A N 1
ATOM 2498 C CA . PHE A 1 328 ? 8.063 -5.742 -6.158 1.00 95.19 328 PHE A CA 1
ATOM 2499 C C . PHE A 1 328 ? 8.792 -4.391 -6.198 1.00 95.19 328 PHE A C 1
ATOM 2501 O O . PHE A 1 328 ? 8.441 -3.527 -7.001 1.00 95.19 328 PHE A O 1
ATOM 2508 N N . SER A 1 329 ? 9.874 -4.230 -5.428 1.00 96.06 329 SER A N 1
ATOM 2509 C CA . SER A 1 329 ? 10.762 -3.063 -5.555 1.00 96.06 329 SER A CA 1
ATOM 2510 C C . SER A 1 329 ? 11.544 -3.044 -6.873 1.00 96.06 329 SER A C 1
ATOM 2512 O O . SER A 1 329 ? 12.013 -1.993 -7.298 1.00 96.06 329 SER A O 1
ATOM 2514 N N . LEU A 1 330 ? 11.621 -4.174 -7.589 1.00 94.69 330 LEU A N 1
ATOM 2515 C CA . LEU A 1 330 ? 12.220 -4.250 -8.926 1.00 94.69 330 LEU A CA 1
ATOM 2516 C C . LEU A 1 330 ? 11.306 -3.659 -10.018 1.00 94.69 330 LEU A C 1
ATOM 2518 O O . LEU A 1 330 ? 11.686 -3.631 -11.187 1.00 94.69 330 LEU A O 1
ATOM 2522 N N . ALA A 1 331 ? 10.110 -3.170 -9.669 1.00 94.00 331 ALA A N 1
ATOM 2523 C CA . ALA A 1 331 ? 9.273 -2.417 -10.597 1.00 94.00 331 ALA A CA 1
ATOM 2524 C C . ALA A 1 331 ? 9.820 -0.997 -10.784 1.00 94.00 331 ALA A C 1
ATOM 2526 O O . ALA A 1 331 ? 10.089 -0.573 -11.910 1.00 94.00 331 ALA A O 1
ATOM 2527 N N . HIS A 1 332 ? 10.012 -0.268 -9.684 1.00 97.56 332 HIS A N 1
ATOM 2528 C CA . HIS A 1 332 ? 10.315 1.165 -9.709 1.00 97.56 332 HIS A CA 1
ATOM 2529 C C . HIS A 1 332 ? 11.417 1.581 -8.726 1.00 97.56 332 HIS A C 1
ATOM 2531 O O . HIS A 1 332 ? 11.523 2.760 -8.398 1.00 97.56 332 HIS A O 1
ATOM 2537 N N . GLY A 1 333 ? 12.257 0.648 -8.282 1.00 96.56 333 GLY A N 1
ATOM 2538 C CA . GLY A 1 333 ? 13.359 0.933 -7.370 1.00 96.56 333 GLY A CA 1
ATOM 2539 C C . GLY A 1 333 ? 12.887 1.381 -5.987 1.00 96.56 333 GLY A C 1
ATOM 2540 O O . GLY A 1 333 ? 11.763 1.103 -5.569 1.00 96.56 333 GLY A O 1
ATOM 2541 N N . GLY A 1 334 ? 13.762 2.097 -5.287 1.00 95.69 334 GLY A N 1
ATOM 2542 C CA . GLY A 1 334 ? 13.497 2.643 -3.960 1.00 95.69 334 GLY A CA 1
ATOM 2543 C C . GLY A 1 334 ? 13.970 4.084 -3.840 1.00 95.69 334 GLY A C 1
ATOM 2544 O O . GLY A 1 334 ? 14.952 4.499 -4.470 1.00 95.69 334 GLY A O 1
ATOM 2545 N N . LYS A 1 335 ? 13.278 4.865 -3.007 1.00 95.12 335 LYS A N 1
ATOM 2546 C CA . LYS A 1 335 ? 13.632 6.263 -2.726 1.00 95.12 335 LYS A CA 1
ATOM 2547 C C . LYS A 1 335 ? 15.067 6.420 -2.210 1.00 95.12 335 LYS A C 1
ATOM 2549 O O . LYS A 1 335 ? 15.675 7.448 -2.504 1.00 95.12 335 LYS A O 1
ATOM 2554 N N . ASP A 1 336 ? 15.615 5.411 -1.527 1.00 94.50 336 ASP A N 1
ATOM 2555 C CA . ASP A 1 336 ? 16.973 5.413 -0.973 1.00 94.50 336 ASP A CA 1
ATOM 2556 C C . ASP A 1 336 ? 17.948 4.600 -1.844 1.00 94.50 336 ASP A C 1
ATOM 2558 O O . ASP A 1 336 ? 19.019 4.213 -1.385 1.00 94.50 336 ASP A O 1
ATOM 2562 N N . ARG A 1 337 ? 17.599 4.359 -3.118 1.00 94.69 337 ARG A N 1
ATOM 2563 C CA . ARG A 1 337 ? 18.369 3.569 -4.097 1.00 94.69 337 ARG A CA 1
ATOM 2564 C C . ARG A 1 337 ? 18.427 2.065 -3.818 1.00 94.69 337 ARG A C 1
ATOM 2566 O O . ARG A 1 337 ? 19.339 1.398 -4.306 1.00 94.69 337 ARG A O 1
ATOM 2573 N N . HIS A 1 338 ? 17.459 1.524 -3.083 1.00 93.56 338 HIS A N 1
ATOM 2574 C CA . HIS A 1 338 ? 17.375 0.093 -2.801 1.00 93.56 338 HIS A CA 1
ATOM 2575 C C . HIS A 1 338 ? 16.147 -0.523 -3.483 1.00 93.56 338 HIS A C 1
ATOM 2577 O O . HIS A 1 338 ? 15.024 -0.241 -3.065 1.00 93.56 338 HIS A O 1
ATOM 2583 N N . PRO A 1 339 ? 16.327 -1.367 -4.520 1.00 95.81 339 PRO A N 1
ATOM 2584 C CA . PRO A 1 339 ? 17.598 -1.899 -5.046 1.00 95.81 339 PRO A CA 1
ATOM 2585 C C . PRO A 1 339 ? 18.392 -0.922 -5.933 1.00 95.81 339 PRO A C 1
ATOM 2587 O O . PRO A 1 339 ? 19.619 -1.020 -6.040 1.00 95.81 339 PRO A O 1
ATOM 2590 N N . TYR A 1 340 ? 17.699 0.033 -6.549 1.00 97.12 340 TYR A N 1
ATOM 2591 C CA . TYR A 1 340 ? 18.265 1.091 -7.384 1.00 97.12 340 TYR A CA 1
ATOM 2592 C C . TYR A 1 340 ? 17.383 2.355 -7.305 1.00 97.12 340 TYR A C 1
ATOM 2594 O O . TYR A 1 340 ? 16.279 2.294 -6.754 1.00 97.12 340 TYR A O 1
ATOM 2602 N N . PRO A 1 341 ? 17.864 3.519 -7.779 1.00 97.50 341 PRO A N 1
ATOM 2603 C CA . PRO A 1 341 ? 17.117 4.780 -7.769 1.00 97.50 341 PRO A CA 1
ATOM 2604 C C . PRO A 1 341 ? 15.816 4.686 -8.571 1.00 97.50 341 PRO A C 1
ATOM 2606 O O . PRO A 1 341 ? 15.739 3.957 -9.554 1.00 97.50 341 PRO A O 1
ATOM 2609 N N . VAL A 1 342 ? 14.801 5.467 -8.206 1.00 98.44 342 VAL A N 1
ATOM 2610 C CA . VAL A 1 342 ? 13.496 5.420 -8.876 1.00 98.44 342 VAL A CA 1
ATOM 2611 C C . VAL A 1 342 ? 13.632 5.844 -10.348 1.00 98.44 342 VAL A C 1
ATOM 2613 O O . VAL A 1 342 ? 13.992 6.998 -10.601 1.00 98.44 342 VAL A O 1
ATOM 2616 N N . PRO A 1 343 ? 13.326 4.976 -11.335 1.00 97.81 343 PRO A N 1
ATOM 2617 C CA . PRO A 1 343 ? 13.414 5.303 -12.755 1.00 97.81 343 PRO A CA 1
ATOM 2618 C C . PRO A 1 343 ? 12.196 6.139 -13.166 1.00 97.81 343 PRO A C 1
ATOM 2620 O O . PRO A 1 343 ? 11.176 5.609 -13.608 1.00 97.81 343 PRO A O 1
ATOM 2623 N N . THR A 1 344 ? 12.264 7.460 -12.977 1.00 98.12 344 THR A N 1
ATOM 2624 C CA . THR A 1 344 ? 11.079 8.335 -13.073 1.00 98.12 344 THR A CA 1
ATOM 2625 C C . THR A 1 344 ? 10.385 8.295 -14.433 1.00 98.12 344 THR A C 1
ATOM 2627 O O . THR A 1 344 ? 9.158 8.314 -14.464 1.00 98.12 344 THR A O 1
ATOM 2630 N N . LYS A 1 345 ? 11.130 8.153 -15.540 1.00 96.44 345 LYS A N 1
ATOM 2631 C CA . LYS A 1 345 ? 10.544 8.039 -16.888 1.00 96.44 345 LYS A CA 1
ATOM 2632 C C . LYS A 1 345 ? 9.728 6.754 -17.045 1.00 96.44 345 LYS A C 1
ATOM 2634 O O . LYS A 1 345 ? 8.636 6.777 -17.604 1.00 96.44 345 LYS A O 1
ATOM 2639 N N . VAL A 1 346 ? 10.246 5.639 -16.524 1.00 95.69 346 VAL A N 1
ATOM 2640 C CA . VAL A 1 346 ? 9.560 4.337 -16.550 1.00 95.69 346 VAL A CA 1
ATOM 2641 C C . VAL A 1 346 ? 8.321 4.384 -15.661 1.00 95.69 346 VAL A C 1
ATOM 2643 O O . VAL A 1 346 ? 7.255 3.965 -16.093 1.00 95.69 346 VAL A O 1
ATOM 2646 N N . PHE A 1 347 ? 8.443 4.956 -14.459 1.00 97.75 347 PHE A N 1
ATOM 2647 C CA . PHE A 1 347 ? 7.332 5.130 -13.521 1.00 97.75 347 PHE A CA 1
ATOM 2648 C C . PHE A 1 347 ? 6.191 5.940 -14.148 1.00 97.75 347 PHE A C 1
ATOM 2650 O O . PHE A 1 347 ? 5.041 5.503 -14.141 1.00 97.75 347 PHE A O 1
ATOM 2657 N N . ASP A 1 348 ? 6.505 7.102 -14.726 1.00 97.38 348 ASP A N 1
ATOM 2658 C CA . ASP A 1 348 ? 5.506 7.954 -15.374 1.00 97.38 348 ASP A CA 1
ATOM 2659 C C . ASP A 1 348 ? 4.836 7.216 -16.535 1.00 97.38 348 ASP A C 1
ATOM 2661 O O . ASP A 1 348 ? 3.613 7.260 -16.666 1.00 97.38 348 ASP A O 1
ATOM 2665 N N . LYS A 1 349 ? 5.603 6.430 -17.303 1.00 94.62 349 LYS A N 1
ATOM 2666 C CA . LYS A 1 349 ? 5.028 5.637 -18.384 1.00 94.62 349 LYS A CA 1
ATOM 2667 C C . LYS A 1 349 ? 4.101 4.526 -17.895 1.00 94.62 349 LYS A C 1
ATOM 2669 O O . LYS A 1 349 ? 3.044 4.323 -18.491 1.00 94.62 349 LYS A O 1
ATOM 2674 N N . THR A 1 350 ? 4.452 3.845 -16.806 1.00 93.75 350 THR A N 1
ATOM 2675 C CA . THR A 1 350 ? 3.576 2.873 -16.137 1.00 93.75 350 THR A CA 1
ATOM 2676 C C . THR A 1 350 ? 2.257 3.528 -15.719 1.00 93.75 350 THR A C 1
ATOM 2678 O O . THR A 1 350 ? 1.189 2.975 -15.976 1.00 93.75 350 THR A O 1
ATOM 2681 N N . ILE A 1 351 ? 2.313 4.726 -15.122 1.00 96.50 351 ILE A N 1
ATOM 2682 C CA . ILE A 1 351 ? 1.118 5.490 -14.735 1.00 96.50 351 ILE A CA 1
ATOM 2683 C C . ILE A 1 351 ? 0.261 5.816 -15.960 1.00 96.50 351 ILE A C 1
ATOM 2685 O O . ILE A 1 351 ? -0.953 5.640 -15.910 1.00 96.50 351 ILE A O 1
ATOM 2689 N N . ASP A 1 352 ? 0.862 6.289 -17.050 1.00 94.06 352 ASP A N 1
ATOM 2690 C CA . ASP A 1 352 ? 0.119 6.678 -18.252 1.00 94.06 352 ASP A CA 1
ATOM 2691 C C . ASP A 1 352 ? -0.582 5.482 -18.908 1.00 94.06 352 ASP A C 1
ATOM 2693 O O . ASP A 1 352 ? -1.733 5.594 -19.335 1.00 94.06 352 ASP A O 1
ATOM 2697 N N . VAL A 1 353 ? 0.084 4.324 -18.937 1.00 89.75 353 VAL A N 1
ATOM 2698 C CA . VAL A 1 353 ? -0.495 3.066 -19.424 1.00 89.75 353 VAL A CA 1
ATOM 2699 C C . VAL A 1 353 ? -1.680 2.635 -18.558 1.00 89.75 353 VAL A C 1
ATOM 2701 O O . VAL A 1 353 ? -2.772 2.430 -19.088 1.00 89.75 353 VAL A O 1
ATOM 2704 N N . MET A 1 354 ? -1.497 2.571 -17.235 1.00 92.31 354 MET A N 1
ATOM 2705 C CA . MET A 1 354 ? -2.562 2.214 -16.287 1.00 92.31 354 MET A CA 1
ATOM 2706 C C . MET A 1 354 ? -3.751 3.177 -16.390 1.00 92.31 354 MET A C 1
ATOM 2708 O O . MET A 1 354 ? -4.900 2.748 -16.472 1.00 92.31 354 MET A O 1
ATOM 2712 N N . LYS A 1 355 ? -3.484 4.488 -16.459 1.00 93.94 355 LYS A N 1
ATOM 2713 C CA . LYS A 1 355 ? -4.513 5.521 -16.621 1.00 93.94 355 LYS A CA 1
ATOM 2714 C C . LYS A 1 355 ? -5.297 5.325 -17.908 1.00 93.94 355 LYS A C 1
ATOM 2716 O O . LYS A 1 355 ? -6.521 5.396 -17.894 1.00 93.94 355 LYS A O 1
ATOM 2721 N N . SER A 1 356 ? -4.607 5.082 -19.020 1.00 90.00 356 SER A N 1
ATOM 2722 C CA . SER A 1 356 ? -5.273 4.858 -20.298 1.00 90.00 356 SER A CA 1
ATOM 2723 C C . SER A 1 356 ? -6.142 3.600 -20.283 1.00 90.00 356 SER A C 1
ATOM 2725 O O . SER A 1 356 ? -7.237 3.637 -20.840 1.00 90.00 356 SER A O 1
ATOM 2727 N N . ALA A 1 357 ? -5.681 2.519 -19.646 1.00 87.81 357 ALA A N 1
ATOM 2728 C CA . ALA A 1 357 ? -6.449 1.286 -19.515 1.00 87.81 357 ALA A CA 1
ATOM 2729 C C . ALA A 1 357 ? -7.738 1.500 -18.707 1.00 87.81 357 ALA A C 1
ATOM 2731 O O . ALA A 1 357 ? -8.812 1.144 -19.180 1.00 87.81 357 ALA A O 1
ATOM 2732 N N . ILE A 1 358 ? -7.648 2.168 -17.553 1.00 90.75 358 ILE A N 1
ATOM 2733 C CA . ILE A 1 358 ? -8.807 2.469 -16.700 1.00 90.75 358 ILE A CA 1
ATOM 2734 C C . ILE A 1 358 ? -9.810 3.389 -17.399 1.00 90.75 358 ILE A C 1
ATOM 2736 O O . ILE A 1 358 ? -11.003 3.103 -17.403 1.00 90.75 358 ILE A O 1
ATOM 2740 N N . VAL A 1 359 ? -9.346 4.475 -18.029 1.00 89.62 359 VAL A N 1
ATOM 2741 C CA . VAL A 1 359 ? -10.240 5.411 -18.735 1.00 89.62 359 VAL A CA 1
ATOM 2742 C C . VAL A 1 359 ? -11.011 4.703 -19.847 1.00 89.62 359 VAL A C 1
ATOM 2744 O O . VAL A 1 359 ? -12.201 4.950 -20.006 1.00 89.62 359 VAL A O 1
ATOM 2747 N N . LYS A 1 360 ? -10.364 3.804 -20.599 1.00 86.81 360 LYS A N 1
ATOM 2748 C CA . LYS A 1 360 ? -11.052 3.017 -21.628 1.00 86.81 360 LYS A CA 1
ATOM 2749 C C . LYS A 1 360 ? -12.038 2.010 -21.038 1.00 86.81 360 LYS A C 1
ATOM 2751 O O . LYS A 1 360 ? -13.157 1.931 -21.538 1.00 86.81 360 LYS A O 1
ATOM 2756 N N . ALA A 1 361 ? -11.664 1.315 -19.963 1.00 87.50 361 ALA A N 1
ATOM 2757 C CA . ALA A 1 361 ? -12.543 0.355 -19.296 1.00 87.50 361 ALA A CA 1
ATOM 2758 C C . ALA A 1 361 ? -13.828 1.026 -18.784 1.00 87.50 361 ALA A C 1
ATOM 2760 O O . ALA A 1 361 ? -14.921 0.518 -19.012 1.00 87.50 361 ALA A O 1
ATOM 2761 N N . LYS A 1 362 ? -13.728 2.236 -18.214 1.00 84.81 362 LYS A N 1
ATOM 2762 C CA . LYS A 1 362 ? -14.897 3.038 -17.800 1.00 84.81 362 LYS A CA 1
ATOM 2763 C C . LYS A 1 362 ? -15.823 3.436 -18.958 1.00 84.81 362 LYS A C 1
ATOM 2765 O O . LYS A 1 362 ? -16.991 3.721 -18.725 1.00 84.81 362 LYS A O 1
ATOM 2770 N N . LEU A 1 363 ? -15.323 3.451 -20.195 1.00 86.75 363 LEU A N 1
ATOM 2771 C CA . LEU A 1 363 ? -16.107 3.702 -21.412 1.00 86.75 363 LEU A CA 1
ATOM 2772 C C . LEU A 1 363 ? -16.647 2.404 -22.047 1.00 86.75 363 LEU A C 1
ATOM 2774 O O . LEU A 1 363 ? -17.095 2.427 -23.191 1.00 86.75 363 LEU A O 1
ATOM 2778 N N . GLY A 1 364 ? -16.572 1.272 -21.339 1.00 84.19 364 GLY A N 1
ATOM 2779 C CA . GLY A 1 364 ? -16.996 -0.044 -21.826 1.00 84.19 364 GLY A CA 1
ATOM 2780 C C . GLY A 1 364 ? -15.965 -0.754 -22.709 1.00 84.19 364 GLY A C 1
ATOM 2781 O O . GLY A 1 364 ? -16.254 -1.821 -23.241 1.00 84.19 364 GLY A O 1
ATOM 2782 N N . ASN A 1 365 ? -14.762 -0.191 -22.878 1.00 82.00 365 ASN A N 1
ATOM 2783 C CA . ASN A 1 365 ? -13.667 -0.837 -23.601 1.00 82.00 365 ASN A CA 1
ATOM 2784 C C . ASN A 1 365 ? -12.650 -1.425 -22.612 1.00 82.00 365 ASN A C 1
ATOM 2786 O O . ASN A 1 365 ? -11.654 -0.791 -22.249 1.00 82.00 365 ASN A O 1
ATOM 2790 N N . GLU A 1 366 ? -12.915 -2.655 -22.183 1.00 83.31 366 GLU A N 1
ATOM 2791 C CA . GLU A 1 366 ? -12.113 -3.370 -21.183 1.00 83.31 366 GLU A CA 1
ATOM 2792 C C . GLU A 1 366 ? -10.816 -3.971 -21.746 1.00 83.31 366 GLU A C 1
ATOM 2794 O O . GLU A 1 366 ? -9.937 -4.355 -20.978 1.00 83.31 366 GLU A O 1
ATOM 2799 N N . GLU A 1 367 ? -10.625 -3.975 -23.070 1.00 78.44 367 GLU A N 1
ATOM 2800 C CA . GLU A 1 367 ? -9.537 -4.684 -23.758 1.00 78.44 367 GLU A CA 1
ATOM 2801 C C . GLU A 1 367 ? -8.142 -4.345 -23.207 1.00 78.44 367 GLU A C 1
ATOM 2803 O O . GLU A 1 367 ? -7.290 -5.224 -23.035 1.00 78.44 367 GLU A O 1
ATOM 2808 N N . ARG A 1 368 ? -7.907 -3.067 -22.878 1.00 77.62 368 ARG A N 1
ATOM 2809 C CA . ARG A 1 368 ? -6.623 -2.607 -22.326 1.00 77.62 368 ARG A CA 1
ATOM 2810 C C . ARG A 1 368 ? -6.411 -2.992 -20.869 1.00 77.62 368 ARG A C 1
ATOM 2812 O O . ARG A 1 368 ? -5.273 -3.243 -20.478 1.00 77.62 368 ARG A O 1
ATOM 2819 N N . LEU A 1 369 ? -7.468 -3.006 -20.064 1.00 80.88 369 LEU A N 1
ATOM 2820 C CA . LEU A 1 369 ? -7.368 -3.445 -18.675 1.00 80.88 369 LEU A CA 1
ATOM 2821 C C . LEU A 1 369 ? -7.207 -4.974 -18.626 1.00 80.88 369 LEU A C 1
ATOM 2823 O O . LEU A 1 369 ? -6.346 -5.490 -17.916 1.00 80.88 369 LEU A O 1
ATOM 2827 N N . ASP A 1 370 ? -7.888 -5.685 -19.522 1.00 80.88 370 ASP A N 1
ATOM 2828 C CA . ASP A 1 370 ? -7.690 -7.112 -19.754 1.00 80.88 370 ASP A CA 1
ATOM 2829 C C . ASP A 1 370 ? -6.309 -7.457 -20.312 1.00 80.88 370 ASP A C 1
ATOM 2831 O O . ASP A 1 370 ? -5.767 -8.520 -20.013 1.00 80.88 370 ASP A O 1
ATOM 2835 N N . ALA A 1 371 ? -5.681 -6.573 -21.090 1.00 77.25 371 ALA A N 1
ATOM 2836 C CA . ALA A 1 371 ? -4.287 -6.747 -21.494 1.00 77.25 371 ALA A CA 1
ATOM 2837 C C . ALA A 1 371 ? -3.332 -6.757 -20.283 1.00 77.25 371 ALA A C 1
ATOM 2839 O O . ALA A 1 371 ? -2.367 -7.522 -20.274 1.00 77.25 371 ALA A O 1
ATOM 2840 N N . ILE A 1 372 ? -3.619 -5.975 -19.235 1.00 79.12 372 ILE A N 1
ATOM 2841 C CA . ILE A 1 372 ? -2.839 -5.979 -17.985 1.00 79.12 372 ILE A CA 1
ATOM 2842 C C . ILE A 1 372 ? -3.060 -7.293 -17.221 1.00 79.12 372 ILE A C 1
ATOM 2844 O O . ILE A 1 372 ? -2.093 -7.893 -16.750 1.00 79.12 372 ILE A O 1
ATOM 2848 N N . ARG A 1 373 ? -4.294 -7.808 -17.175 1.00 82.75 373 ARG A N 1
ATOM 2849 C CA . ARG A 1 373 ? -4.592 -9.136 -16.610 1.00 82.75 373 ARG A CA 1
ATOM 2850 C C . ARG A 1 373 ? -3.852 -10.256 -17.344 1.00 82.75 373 ARG A C 1
ATOM 2852 O O . ARG A 1 373 ? -3.174 -11.068 -16.716 1.00 82.75 373 ARG A O 1
ATOM 2859 N N . ARG A 1 374 ? -3.904 -10.250 -18.679 1.00 81.75 374 ARG A N 1
ATOM 2860 C CA . ARG A 1 374 ? -3.194 -11.214 -19.537 1.00 81.75 374 ARG A CA 1
ATOM 2861 C C . ARG A 1 374 ? -1.673 -11.153 -19.355 1.00 81.75 374 ARG A C 1
ATOM 2863 O O . ARG A 1 374 ? -1.022 -12.193 -19.428 1.00 81.75 374 ARG A O 1
ATOM 2870 N N . LEU A 1 375 ? -1.098 -9.982 -19.061 1.00 79.62 375 LEU A N 1
ATOM 2871 C CA . LEU A 1 375 ? 0.332 -9.846 -18.751 1.00 79.62 375 LEU A CA 1
ATOM 2872 C C . LEU A 1 375 ? 0.739 -10.618 -17.490 1.00 79.62 375 LEU A C 1
ATOM 2874 O O . LEU A 1 375 ? 1.784 -11.275 -17.473 1.00 79.62 375 LEU A O 1
ATOM 2878 N N . ASP A 1 376 ? -0.072 -10.551 -16.435 1.00 82.12 376 ASP A N 1
ATOM 2879 C CA . ASP A 1 376 ? 0.149 -11.335 -15.216 1.00 82.12 376 ASP A CA 1
ATOM 2880 C C . ASP A 1 376 ? -0.019 -12.840 -15.495 1.00 82.12 376 ASP A C 1
ATOM 2882 O O . ASP A 1 376 ? 0.838 -13.641 -15.119 1.00 82.12 376 ASP A O 1
ATOM 2886 N N . GLU A 1 377 ? -1.040 -13.244 -16.256 1.00 79.19 377 GLU A N 1
ATOM 2887 C CA . GLU A 1 377 ? -1.214 -14.645 -16.673 1.00 79.19 377 GLU A CA 1
ATOM 2888 C C . GLU A 1 377 ? -0.018 -15.176 -17.477 1.00 79.19 377 GLU A C 1
ATOM 2890 O O . GLU A 1 377 ? 0.474 -16.277 -17.219 1.00 79.19 377 GLU A O 1
ATOM 2895 N N . GLN A 1 378 ? 0.492 -14.391 -18.427 1.00 76.62 378 GLN A N 1
ATOM 2896 C CA . GLN A 1 378 ? 1.665 -14.742 -19.225 1.00 76.62 378 GLN A CA 1
ATOM 2897 C C . GLN A 1 378 ? 2.930 -14.827 -18.360 1.00 76.62 378 GLN A C 1
ATOM 2899 O O . GLN A 1 378 ? 3.707 -15.772 -18.493 1.00 76.62 378 GLN A O 1
ATOM 2904 N N . THR A 1 379 ? 3.104 -13.892 -17.424 1.00 74.31 379 THR A N 1
ATOM 2905 C CA . THR A 1 379 ? 4.192 -13.916 -16.434 1.00 74.31 379 THR A CA 1
ATOM 2906 C C . THR A 1 379 ? 4.179 -15.214 -15.622 1.00 74.31 379 THR A C 1
ATOM 2908 O O . THR A 1 379 ? 5.224 -15.836 -15.426 1.00 74.31 379 THR A O 1
ATOM 2911 N N . ARG A 1 380 ? 2.993 -15.681 -15.209 1.00 77.06 380 ARG A N 1
ATOM 2912 C CA . ARG A 1 380 ? 2.824 -16.954 -14.488 1.00 77.06 380 ARG A CA 1
ATOM 2913 C C . ARG A 1 380 ? 3.149 -18.171 -15.353 1.00 77.06 380 ARG A C 1
ATOM 2915 O O . ARG A 1 380 ? 3.762 -19.107 -14.851 1.00 77.06 380 ARG A O 1
ATOM 2922 N N . ARG A 1 381 ? 2.783 -18.169 -16.641 1.00 76.44 381 ARG A N 1
ATOM 2923 C CA . ARG A 1 381 ? 3.147 -19.256 -17.576 1.00 76.44 381 ARG A CA 1
ATOM 2924 C C . ARG A 1 381 ? 4.666 -19.385 -17.698 1.00 76.44 381 ARG A C 1
ATOM 2926 O O . ARG A 1 381 ? 5.201 -20.490 -17.608 1.00 76.44 381 ARG A O 1
ATOM 2933 N N . TYR A 1 382 ? 5.356 -18.252 -17.812 1.00 75.69 382 TYR A N 1
ATOM 2934 C CA . TYR A 1 382 ? 6.811 -18.220 -17.906 1.00 75.69 382 TYR A CA 1
ATOM 2935 C C . TYR A 1 382 ? 7.537 -18.553 -16.595 1.00 75.69 382 TYR A C 1
ATOM 2937 O O . TYR A 1 382 ? 8.692 -18.953 -16.668 1.00 75.69 382 TYR A O 1
ATOM 2945 N N . GLU A 1 383 ? 6.898 -18.497 -15.416 1.00 75.19 383 GLU A N 1
ATOM 2946 C CA . GLU A 1 383 ? 7.533 -18.871 -14.130 1.00 75.19 383 GLU A CA 1
ATOM 2947 C C . GLU A 1 383 ? 8.143 -20.288 -14.160 1.00 75.19 383 GLU A C 1
ATOM 2949 O O . GLU A 1 383 ? 9.136 -20.543 -13.484 1.00 75.19 383 GLU A O 1
ATOM 2954 N N . SER A 1 384 ? 7.566 -21.209 -14.938 1.00 69.06 384 SER A N 1
ATOM 2955 C CA . SER A 1 384 ? 8.026 -22.604 -15.016 1.00 69.06 384 SER A CA 1
ATOM 2956 C C . SER A 1 384 ? 9.193 -22.847 -15.980 1.00 69.06 384 SER A C 1
ATOM 2958 O O . SER A 1 384 ? 9.902 -23.838 -15.824 1.00 69.06 384 SER A O 1
ATOM 2960 N N . VAL A 1 385 ? 9.398 -21.962 -16.962 1.00 72.81 385 VAL A N 1
ATOM 2961 C CA . VAL A 1 385 ? 10.316 -22.195 -18.096 1.00 72.81 385 VAL A CA 1
ATOM 2962 C C . VAL A 1 385 ? 11.347 -21.086 -18.295 1.00 72.81 385 VAL A C 1
ATOM 2964 O O . VAL A 1 385 ? 12.361 -21.306 -18.951 1.00 72.81 385 VAL A O 1
ATOM 2967 N N . ALA A 1 386 ? 11.105 -19.888 -17.761 1.00 74.69 386 ALA A N 1
ATOM 2968 C CA . ALA A 1 386 ? 11.978 -18.748 -17.970 1.00 74.69 386 ALA A CA 1
ATOM 2969 C C . ALA A 1 386 ? 13.243 -18.852 -17.120 1.00 74.69 386 ALA A C 1
ATOM 2971 O O . ALA A 1 386 ? 13.187 -19.001 -15.900 1.00 74.69 386 ALA A O 1
ATOM 2972 N N . ALA A 1 387 ? 14.380 -18.662 -17.781 1.00 74.62 387 ALA A N 1
ATOM 2973 C CA . ALA A 1 387 ? 15.641 -18.320 -17.148 1.00 74.62 387 ALA A CA 1
ATOM 2974 C C . ALA A 1 387 ? 15.945 -16.840 -17.408 1.00 74.62 387 ALA A C 1
ATOM 2976 O O . ALA A 1 387 ? 15.513 -16.254 -18.401 1.00 74.62 387 ALA A O 1
ATOM 2977 N N . GLY A 1 388 ? 16.699 -16.220 -16.513 1.00 78.06 388 GLY A N 1
ATOM 2978 C CA . GLY A 1 388 ? 17.105 -14.830 -16.653 1.00 78.06 388 GLY A CA 1
ATOM 2979 C C . GLY A 1 388 ? 18.394 -14.544 -15.893 1.00 78.06 388 GLY A C 1
ATOM 2980 O O . GLY A 1 388 ? 18.980 -15.461 -15.311 1.00 78.06 388 GLY A O 1
ATOM 2981 N N . PRO A 1 389 ? 18.841 -13.277 -15.874 1.00 82.94 389 PRO A N 1
ATOM 2982 C CA . PRO A 1 389 ? 20.061 -12.901 -15.172 1.00 82.94 389 PRO A CA 1
ATOM 2983 C C . PRO A 1 389 ? 19.967 -13.227 -13.678 1.00 82.94 389 PRO A C 1
ATOM 2985 O O . PRO A 1 389 ? 18.870 -13.290 -13.099 1.00 82.94 389 PRO A O 1
ATOM 2988 N N . ALA A 1 390 ? 21.125 -13.392 -13.039 1.00 86.19 390 ALA A N 1
ATOM 2989 C CA . ALA A 1 390 ? 21.185 -13.413 -11.588 1.00 86.19 390 ALA A CA 1
ATOM 2990 C C . ALA A 1 390 ? 20.733 -12.051 -11.034 1.00 86.19 390 ALA A C 1
ATOM 2992 O O . ALA A 1 390 ? 20.877 -11.009 -11.681 1.00 86.19 390 ALA A O 1
ATOM 2993 N N . LEU A 1 391 ? 20.175 -12.045 -9.822 1.00 85.75 391 LEU A N 1
ATOM 2994 C CA . LEU A 1 391 ? 19.670 -10.816 -9.207 1.00 85.75 391 LEU A CA 1
ATOM 2995 C C . LEU A 1 391 ? 20.740 -9.706 -9.095 1.00 85.75 391 LEU A C 1
ATOM 2997 O O . LEU A 1 391 ? 20.412 -8.569 -9.440 1.00 85.75 391 LEU A O 1
ATOM 3001 N N . PRO A 1 392 ? 21.995 -9.982 -8.674 1.00 90.31 392 PRO A N 1
ATOM 3002 C CA . PRO A 1 392 ? 23.030 -8.949 -8.623 1.00 90.31 392 PRO A CA 1
ATOM 3003 C C . PRO A 1 392 ? 23.304 -8.315 -9.990 1.00 90.31 392 PRO A C 1
ATOM 3005 O O . PRO A 1 392 ? 23.397 -7.092 -10.076 1.00 90.31 392 PRO A O 1
ATOM 3008 N N . ASP A 1 393 ? 23.341 -9.117 -11.057 1.00 91.44 393 ASP A N 1
ATOM 3009 C CA . ASP A 1 393 ? 23.583 -8.636 -12.422 1.00 91.44 393 ASP A CA 1
ATOM 3010 C C . ASP A 1 393 ? 22.427 -7.766 -12.920 1.00 91.44 393 ASP A C 1
ATOM 3012 O O . ASP A 1 393 ? 22.641 -6.710 -13.517 1.00 91.44 393 ASP A O 1
ATOM 3016 N N . PHE A 1 394 ? 21.187 -8.169 -12.622 1.00 89.69 394 PHE A N 1
ATOM 3017 C CA . PHE A 1 394 ? 20.002 -7.373 -12.932 1.00 89.69 394 PHE A CA 1
ATOM 3018 C C . PHE A 1 394 ? 20.042 -6.009 -12.230 1.00 89.69 394 PHE A C 1
ATOM 3020 O O . PHE A 1 394 ? 19.814 -4.977 -12.861 1.00 89.69 394 PHE A O 1
ATOM 3027 N N . ILE A 1 395 ? 20.359 -5.987 -10.932 1.00 94.00 395 ILE A N 1
ATOM 3028 C CA . ILE A 1 395 ? 20.458 -4.745 -10.155 1.00 94.00 395 ILE A CA 1
ATOM 3029 C C . ILE A 1 395 ? 21.613 -3.874 -10.666 1.00 94.00 395 ILE A C 1
ATOM 3031 O O . ILE A 1 395 ? 21.454 -2.657 -10.776 1.00 94.00 395 ILE A O 1
ATOM 3035 N N . ALA A 1 396 ? 22.759 -4.472 -10.996 1.00 94.75 396 ALA A N 1
ATOM 3036 C CA . ALA A 1 396 ? 23.906 -3.758 -11.545 1.00 94.75 396 ALA A CA 1
ATOM 3037 C C . ALA A 1 396 ? 23.565 -3.091 -12.887 1.00 94.75 396 ALA A C 1
ATOM 3039 O O . ALA A 1 396 ? 23.903 -1.923 -13.095 1.00 94.75 396 ALA A O 1
ATOM 3040 N N . GLU A 1 397 ? 22.832 -3.784 -13.762 1.00 93.62 397 GLU A N 1
ATOM 3041 C CA . GLU A 1 397 ? 22.377 -3.214 -15.031 1.00 93.62 397 GLU A CA 1
ATOM 3042 C C . GLU A 1 397 ? 21.385 -2.061 -14.837 1.00 93.62 397 GLU A C 1
ATOM 3044 O O . GLU A 1 397 ? 21.512 -1.010 -15.469 1.00 93.62 397 GLU A O 1
ATOM 3049 N N . GLU A 1 398 ? 20.428 -2.208 -13.920 1.00 95.19 398 GLU A N 1
ATOM 3050 C CA . GLU A 1 398 ? 19.479 -1.139 -13.592 1.00 95.19 398 GLU A CA 1
ATOM 3051 C C . GLU A 1 398 ? 20.187 0.106 -13.040 1.00 95.19 398 GLU A C 1
ATOM 3053 O O . GLU A 1 398 ? 19.846 1.236 -13.401 1.00 95.19 398 GLU A O 1
ATOM 3058 N N . ARG A 1 399 ? 21.226 -0.078 -12.216 1.00 95.19 399 ARG A N 1
ATOM 3059 C CA . ARG A 1 399 ? 22.066 1.024 -11.723 1.00 95.19 399 ARG A CA 1
ATOM 3060 C C . ARG A 1 399 ? 22.831 1.701 -12.856 1.00 95.19 399 ARG A C 1
ATOM 3062 O O . ARG A 1 399 ? 22.793 2.925 -12.955 1.00 95.19 399 ARG A O 1
ATOM 3069 N N . ARG A 1 400 ? 23.451 0.927 -13.751 1.00 94.69 400 ARG A N 1
ATOM 3070 C CA . ARG A 1 400 ? 24.186 1.448 -14.916 1.00 94.69 400 ARG A CA 1
ATOM 3071 C C . ARG A 1 400 ? 23.294 2.281 -15.842 1.00 94.69 400 ARG A C 1
ATOM 3073 O O . ARG A 1 400 ? 23.721 3.326 -16.320 1.00 94.69 400 ARG A O 1
ATOM 3080 N N . ARG A 1 401 ? 22.047 1.852 -16.056 1.00 94.19 401 ARG A N 1
ATOM 3081 C CA . ARG A 1 401 ? 21.063 2.543 -16.910 1.00 94.19 401 ARG A CA 1
ATOM 3082 C C . ARG A 1 401 ? 20.223 3.601 -16.196 1.00 94.19 401 ARG A C 1
ATOM 3084 O O . ARG A 1 401 ? 19.375 4.236 -16.828 1.00 94.19 401 ARG A O 1
ATOM 3091 N N . SER A 1 402 ? 20.425 3.803 -14.893 1.00 95.38 402 SER A N 1
ATOM 3092 C CA . SER A 1 402 ? 19.550 4.659 -14.088 1.00 95.38 402 SER A CA 1
ATOM 3093 C C . SER A 1 402 ? 19.456 6.074 -14.657 1.00 95.38 402 SER A C 1
ATOM 3095 O O . SER A 1 402 ? 18.354 6.609 -14.746 1.00 95.38 402 SER A O 1
ATOM 3097 N N . HIS A 1 403 ? 20.564 6.657 -15.128 1.00 95.75 403 HIS A N 1
ATOM 3098 C CA . HIS A 1 403 ? 20.555 7.980 -15.759 1.00 95.75 403 HIS A CA 1
ATOM 3099 C C . HIS A 1 403 ? 19.582 8.067 -16.946 1.00 95.75 403 HIS A C 1
ATOM 3101 O O . HIS A 1 403 ? 18.709 8.940 -16.981 1.00 95.75 403 HIS A O 1
ATOM 3107 N N . HIS A 1 404 ? 19.659 7.119 -17.888 1.00 94.75 404 HIS A N 1
ATOM 3108 C CA . HIS A 1 404 ? 18.810 7.107 -19.084 1.00 94.75 404 HIS A CA 1
ATOM 3109 C C . HIS A 1 404 ? 17.322 6.995 -18.735 1.00 94.75 404 HIS A C 1
ATOM 3111 O O . HIS A 1 404 ? 16.484 7.616 -19.396 1.00 94.75 404 HIS A O 1
ATOM 3117 N N . TYR A 1 405 ? 16.993 6.302 -17.642 1.00 95.19 405 TYR A N 1
ATOM 3118 C CA . TYR A 1 405 ? 15.629 6.170 -17.119 1.00 95.19 405 TYR A CA 1
ATOM 3119 C C . TYR A 1 405 ? 15.162 7.339 -16.234 1.00 95.19 405 TYR A C 1
ATOM 3121 O O . TYR A 1 405 ? 14.042 7.311 -15.714 1.00 95.19 405 TYR A O 1
ATOM 3129 N N . GLY A 1 406 ? 15.976 8.386 -16.073 1.00 96.75 406 GLY A N 1
ATOM 3130 C CA . GLY A 1 406 ? 15.684 9.489 -15.158 1.00 96.75 406 GLY A CA 1
ATOM 3131 C C . GLY A 1 406 ? 15.708 9.033 -13.700 1.00 96.75 406 GLY A C 1
ATOM 3132 O O . GLY A 1 406 ? 14.784 9.324 -12.941 1.00 96.75 406 GLY A O 1
ATOM 3133 N N . GLY A 1 407 ? 16.725 8.261 -13.329 1.00 97.69 407 GLY A N 1
ATOM 3134 C CA . GLY A 1 407 ? 16.951 7.757 -11.983 1.00 97.69 407 GLY A CA 1
ATOM 3135 C C . GLY A 1 407 ? 16.975 8.900 -10.979 1.00 97.69 407 GLY A C 1
ATOM 3136 O O . GLY A 1 407 ? 17.729 9.862 -11.137 1.00 97.69 407 GLY A O 1
ATOM 3137 N N . ARG A 1 408 ? 16.127 8.813 -9.955 1.00 97.94 408 ARG A N 1
ATOM 3138 C CA . ARG A 1 408 ? 16.038 9.818 -8.899 1.00 97.94 408 ARG A CA 1
ATOM 3139 C C . ARG A 1 408 ? 15.851 9.163 -7.542 1.00 97.94 408 ARG A C 1
ATOM 3141 O O . ARG A 1 408 ? 15.081 8.220 -7.387 1.00 97.94 408 ARG A O 1
ATOM 3148 N N . SER A 1 409 ? 16.529 9.700 -6.544 1.00 96.75 409 SER A N 1
ATOM 3149 C CA . SER A 1 409 ? 16.434 9.271 -5.151 1.00 96.75 409 SER A CA 1
ATOM 3150 C C . SER A 1 409 ? 16.264 10.481 -4.232 1.00 96.75 409 SER A C 1
ATOM 3152 O O . SER A 1 409 ? 16.171 11.627 -4.690 1.00 96.75 409 SER A O 1
ATOM 3154 N N . VAL A 1 410 ? 16.229 10.246 -2.921 1.00 95.38 410 VAL A N 1
ATOM 3155 C CA . VAL A 1 410 ? 16.338 11.319 -1.920 1.00 95.38 410 VAL A CA 1
ATOM 3156 C C . VAL A 1 410 ? 17.655 12.097 -2.037 1.00 95.38 410 VAL A C 1
ATOM 3158 O O . VAL A 1 410 ? 17.704 13.254 -1.632 1.0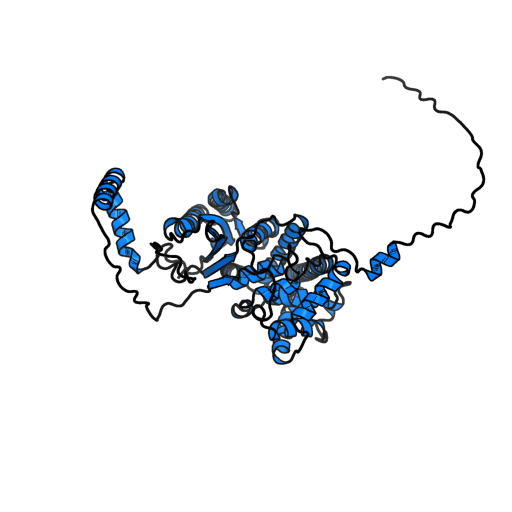0 95.38 410 VAL A O 1
ATOM 3161 N N . PHE A 1 411 ? 18.684 11.507 -2.655 1.00 94.56 411 PHE A N 1
ATOM 3162 C CA . PHE A 1 411 ? 20.000 12.114 -2.874 1.00 94.56 411 PHE A CA 1
ATOM 3163 C C . PHE A 1 411 ? 20.094 12.941 -4.166 1.00 94.56 411 PHE A C 1
ATOM 3165 O O . PHE A 1 411 ? 21.151 13.484 -4.470 1.00 94.56 411 PHE A O 1
ATOM 3172 N N . GLY A 1 412 ? 19.005 13.049 -4.934 1.00 95.25 412 GLY A N 1
ATOM 3173 C CA . GLY A 1 412 ? 18.970 13.796 -6.192 1.00 95.25 412 GLY A CA 1
ATOM 3174 C C . GLY A 1 412 ? 18.873 12.901 -7.426 1.00 95.25 412 GLY A C 1
ATOM 3175 O O . GLY A 1 412 ? 18.381 11.773 -7.355 1.00 95.25 412 GLY A O 1
ATOM 3176 N N . TRP A 1 413 ? 19.261 13.456 -8.573 1.00 97.31 413 TRP A N 1
ATOM 3177 C CA . TRP A 1 413 ? 19.255 12.770 -9.866 1.00 97.31 413 TRP A CA 1
ATOM 3178 C C . TRP A 1 413 ? 20.518 11.937 -10.053 1.00 97.31 413 TRP A C 1
ATOM 3180 O O . TRP A 1 413 ? 21.599 12.348 -9.634 1.00 97.31 413 TRP A O 1
ATOM 3190 N N . GLU A 1 414 ? 20.386 10.792 -10.717 1.00 95.69 414 GLU A N 1
ATOM 3191 C CA . GLU A 1 414 ? 21.543 9.987 -11.081 1.00 95.69 414 GLU A CA 1
ATOM 3192 C C . GLU A 1 414 ? 22.337 10.649 -12.210 1.00 95.69 414 GLU A C 1
ATOM 3194 O O . GLU A 1 414 ? 21.762 11.021 -13.244 1.00 95.69 414 GLU A O 1
ATOM 3199 N N . PRO A 1 415 ? 23.654 10.806 -12.026 1.00 92.12 415 PRO A N 1
ATOM 3200 C CA . PRO A 1 415 ? 24.499 11.439 -13.020 1.00 92.12 415 PRO A CA 1
ATOM 3201 C C . PRO A 1 415 ? 24.694 10.528 -14.243 1.00 92.12 415 PRO A C 1
ATOM 3203 O O . PRO A 1 415 ? 24.542 9.309 -14.123 1.00 92.12 415 PRO A O 1
ATOM 3206 N N . PRO A 1 416 ? 25.058 11.089 -15.410 1.00 89.25 416 PRO A N 1
ATOM 3207 C CA . PRO A 1 416 ? 25.361 10.288 -16.588 1.00 89.25 416 PRO A CA 1
ATOM 3208 C C . PRO A 1 416 ? 26.538 9.335 -16.335 1.00 89.25 416 PRO A C 1
ATOM 3210 O O . PRO A 1 416 ? 27.386 9.626 -15.473 1.00 89.25 416 PRO A O 1
ATOM 3213 N N . PRO A 1 417 ? 26.603 8.208 -17.070 1.00 83.38 417 PRO A N 1
ATOM 3214 C CA . PRO A 1 417 ? 27.749 7.308 -17.044 1.00 83.38 417 PRO A CA 1
ATOM 3215 C C . PRO A 1 417 ? 29.057 8.054 -17.325 1.00 83.38 417 PRO A C 1
ATOM 3217 O O . PRO A 1 417 ? 29.077 9.005 -18.106 1.00 83.38 417 PRO A O 1
ATOM 3220 N N . ASP A 1 418 ? 30.168 7.603 -16.743 1.00 77.69 418 ASP A N 1
ATOM 3221 C CA . ASP A 1 418 ? 31.447 8.322 -16.839 1.00 77.69 418 ASP A CA 1
ATOM 3222 C C . ASP A 1 418 ? 31.927 8.523 -18.289 1.00 77.69 418 ASP A C 1
ATOM 3224 O O . ASP A 1 418 ? 32.481 9.571 -18.609 1.00 77.69 418 ASP A O 1
ATOM 3228 N N . HIS A 1 419 ? 31.628 7.589 -19.200 1.00 73.12 419 HIS A N 1
ATOM 3229 C CA . HIS A 1 419 ? 31.960 7.720 -20.625 1.00 73.12 419 HIS A CA 1
ATOM 3230 C C . HIS A 1 419 ? 31.168 8.828 -21.351 1.00 73.12 419 HIS A C 1
ATOM 3232 O O . HIS A 1 419 ? 31.679 9.403 -22.307 1.00 73.12 419 HIS A O 1
ATOM 3238 N N . GLU A 1 420 ? 29.963 9.178 -20.883 1.00 72.94 420 GLU A N 1
ATOM 3239 C CA . GLU A 1 420 ? 29.151 10.290 -21.413 1.00 72.94 420 GLU A CA 1
ATOM 3240 C C . GLU A 1 420 ? 29.498 11.636 -20.743 1.00 72.94 420 GLU A C 1
ATOM 3242 O O . GLU A 1 420 ? 29.261 12.703 -21.310 1.00 72.94 420 GLU A O 1
ATOM 3247 N N . ARG A 1 421 ? 30.113 11.622 -19.549 1.00 60.75 421 ARG A N 1
ATOM 3248 C CA . ARG A 1 421 ? 30.592 12.853 -18.887 1.00 60.75 421 ARG A CA 1
ATOM 3249 C C . ARG A 1 421 ? 31.745 13.500 -19.646 1.00 60.75 421 ARG A C 1
ATOM 3251 O O . ARG A 1 421 ? 31.797 14.725 -19.757 1.00 60.75 421 ARG A O 1
ATOM 3258 N N . VAL A 1 422 ? 32.643 12.681 -20.195 1.00 56.81 422 VAL A N 1
ATOM 3259 C CA . VAL A 1 422 ? 33.839 13.147 -20.914 1.00 56.81 422 VAL A CA 1
ATOM 3260 C C . VAL A 1 422 ? 33.471 13.875 -22.215 1.00 56.81 422 VAL A C 1
ATOM 3262 O O . VAL A 1 422 ? 34.111 14.871 -22.548 1.00 56.81 422 VAL A O 1
ATOM 3265 N N . SER A 1 423 ? 32.394 13.479 -22.908 1.00 54.88 423 SER A N 1
ATOM 3266 C CA . SER A 1 423 ? 31.946 14.158 -24.137 1.00 54.88 423 SER A CA 1
ATOM 3267 C C . SER A 1 423 ? 31.341 15.543 -23.896 1.00 54.88 423 SER A C 1
ATOM 3269 O O . SER A 1 423 ? 31.367 16.380 -24.791 1.00 54.88 423 SER A O 1
ATOM 3271 N N . THR A 1 424 ? 30.833 15.825 -22.693 1.00 53.53 424 THR A N 1
ATOM 3272 C CA . THR A 1 424 ? 30.295 17.155 -22.342 1.00 53.53 424 THR A CA 1
ATOM 3273 C C . THR A 1 424 ? 31.353 18.142 -21.827 1.00 53.53 424 THR A C 1
ATOM 3275 O O . THR A 1 424 ? 31.046 19.315 -21.628 1.00 53.53 424 THR A O 1
ATOM 3278 N N . GLY A 1 425 ? 32.596 17.684 -21.621 1.00 47.00 425 GLY A N 1
ATOM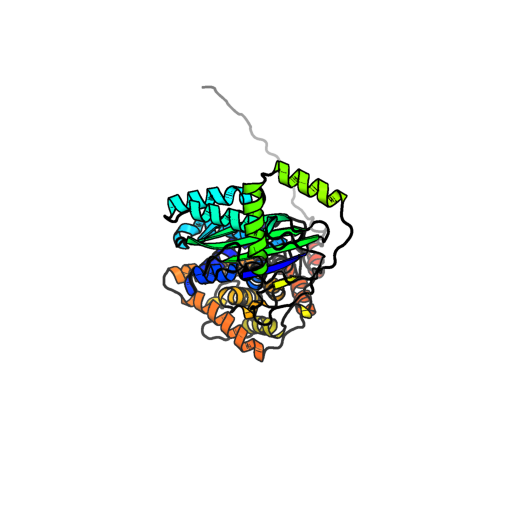 3279 C CA . GLY A 1 425 ? 33.694 18.471 -21.045 1.00 47.00 425 GLY A CA 1
ATOM 3280 C C . GLY A 1 425 ? 34.642 19.141 -22.048 1.00 47.00 425 GLY A C 1
ATOM 3281 O O . GLY A 1 425 ? 35.473 19.943 -21.631 1.00 47.00 425 GLY A O 1
ATOM 3282 N N . ARG A 1 426 ? 34.536 18.862 -23.355 1.00 43.66 426 ARG A N 1
ATOM 3283 C CA . ARG A 1 426 ? 35.285 19.589 -24.395 1.00 43.66 426 ARG A CA 1
ATOM 3284 C C . ARG A 1 426 ? 34.390 20.641 -25.045 1.00 43.66 426 ARG A C 1
ATOM 3286 O O . ARG A 1 426 ? 33.741 20.382 -26.050 1.00 43.66 426 ARG A O 1
ATOM 3293 N N . LYS A 1 427 ? 34.366 21.844 -24.469 1.00 43.66 427 LYS A N 1
ATOM 3294 C CA . LYS A 1 427 ? 34.222 23.053 -25.288 1.00 43.66 427 LYS A CA 1
ATOM 3295 C C . LYS A 1 427 ? 35.617 23.383 -25.811 1.00 43.66 427 LYS A C 1
ATOM 3297 O O . LYS A 1 427 ? 36.505 23.666 -25.010 1.00 43.66 427 LYS A O 1
ATOM 3302 N N . ASP A 1 428 ? 35.802 23.283 -27.122 1.00 39.72 428 ASP A N 1
ATOM 3303 C CA . ASP A 1 428 ? 37.020 23.727 -27.800 1.00 39.72 428 ASP A CA 1
ATOM 3304 C C . ASP A 1 428 ? 37.279 25.217 -27.497 1.00 39.72 428 ASP A C 1
ATOM 3306 O O . ASP A 1 428 ? 36.378 26.033 -27.706 1.00 39.72 428 ASP A O 1
ATOM 3310 N N . PRO A 1 429 ? 38.482 25.616 -27.039 1.00 41.84 429 PRO A N 1
ATOM 3311 C CA . PRO A 1 429 ? 38.826 27.025 -26.814 1.00 41.84 429 PRO A CA 1
ATOM 3312 C C . PRO A 1 429 ? 39.087 27.827 -28.099 1.00 41.84 429 PRO A C 1
ATOM 3314 O O . PRO A 1 429 ? 39.469 28.988 -28.020 1.00 41.84 429 PRO A O 1
ATOM 3317 N N . HIS A 1 430 ? 38.910 27.239 -29.285 1.00 45.72 430 HIS A N 1
ATOM 3318 C CA . HIS A 1 430 ? 39.249 27.879 -30.555 1.00 45.72 430 HIS A CA 1
ATOM 3319 C C . HIS A 1 430 ? 38.041 27.967 -31.488 1.00 45.72 430 HIS A C 1
ATOM 3321 O O . HIS A 1 430 ? 37.970 27.299 -32.513 1.00 45.72 430 HIS A O 1
ATOM 3327 N N . GLN A 1 431 ? 37.101 28.844 -31.141 1.00 40.12 431 GLN A N 1
ATOM 3328 C CA . GLN A 1 431 ? 36.228 29.509 -32.111 1.00 40.12 431 GLN A CA 1
ATOM 3329 C C . GLN A 1 431 ? 36.043 30.978 -31.699 1.00 40.12 431 GLN A C 1
ATOM 3331 O O . GLN A 1 431 ? 34.950 31.456 -31.426 1.00 40.12 431 GLN A O 1
ATOM 3336 N N . GLU A 1 432 ? 37.160 31.701 -31.647 1.00 41.22 432 GLU A N 1
ATOM 3337 C CA . GLU A 1 432 ? 37.192 33.156 -31.787 1.00 41.22 432 GLU A CA 1
ATOM 3338 C C . GLU A 1 432 ? 37.696 33.459 -33.200 1.00 41.22 432 GLU A C 1
ATOM 3340 O O . GLU A 1 432 ? 38.901 33.469 -33.420 1.00 41.22 432 GLU A O 1
ATOM 3345 N N . ILE A 1 433 ? 36.794 33.677 -34.168 1.00 40.28 433 ILE A N 1
ATOM 3346 C CA . ILE A 1 433 ? 37.110 34.459 -35.375 1.00 40.28 433 ILE A CA 1
ATOM 3347 C C . ILE A 1 433 ? 35.900 35.321 -35.782 1.00 40.28 433 ILE A C 1
ATOM 3349 O O . ILE A 1 433 ? 34.877 34.830 -36.247 1.00 40.28 433 ILE A O 1
ATOM 3353 N N . SER A 1 434 ? 36.116 36.627 -35.610 1.00 39.62 434 SER A N 1
ATOM 3354 C CA . SER A 1 434 ? 35.630 37.800 -36.351 1.00 39.62 434 SER A CA 1
ATOM 3355 C C . SER A 1 434 ? 34.126 38.062 -36.528 1.00 39.62 434 SER A C 1
ATOM 3357 O O . SER A 1 434 ? 33.469 37.509 -37.408 1.00 39.62 434 SER A O 1
ATOM 3359 N N . ALA A 1 435 ? 33.654 39.116 -35.859 1.00 35.75 435 ALA A N 1
ATOM 3360 C CA . ALA A 1 435 ? 32.709 40.060 -36.450 1.00 35.75 435 ALA A CA 1
ATOM 3361 C C . ALA A 1 435 ? 33.230 41.487 -36.194 1.00 35.75 435 ALA A C 1
ATOM 3363 O O . ALA A 1 435 ? 33.424 41.884 -35.048 1.00 35.75 435 ALA A O 1
ATOM 3364 N N . GLY A 1 436 ? 33.532 42.215 -37.275 1.00 35.12 436 GLY A N 1
ATOM 3365 C CA . GLY A 1 436 ? 33.982 43.611 -37.252 1.00 35.12 436 GLY A CA 1
ATOM 3366 C C . GLY A 1 436 ? 32.894 44.603 -36.800 1.00 35.12 436 GLY A C 1
ATOM 3367 O O . GLY A 1 436 ? 31.744 44.212 -36.586 1.00 35.12 436 GLY A O 1
ATOM 3368 N N . PRO A 1 437 ? 33.249 45.890 -36.640 1.00 40.16 437 PRO A N 1
ATOM 3369 C CA . PRO A 1 437 ? 32.515 46.824 -35.795 1.00 40.16 437 PRO A CA 1
ATOM 3370 C C . PRO A 1 437 ? 31.255 47.353 -36.489 1.00 40.16 437 PRO A C 1
ATOM 3372 O O . PRO A 1 437 ? 31.269 47.650 -37.684 1.00 40.16 437 PRO A O 1
ATOM 3375 N N . ARG A 1 438 ? 30.166 47.523 -35.729 1.00 35.28 438 ARG A N 1
ATOM 3376 C CA . ARG A 1 438 ? 29.019 48.338 -36.149 1.00 35.28 438 ARG A CA 1
ATOM 3377 C C . ARG A 1 438 ? 28.899 49.571 -35.263 1.00 35.28 438 ARG A C 1
ATOM 3379 O O . ARG A 1 438 ? 28.831 49.468 -34.045 1.00 35.28 438 ARG A O 1
ATOM 3386 N N . LEU A 1 439 ? 28.909 50.693 -35.973 1.00 34.03 439 LEU A N 1
ATOM 3387 C CA . LEU A 1 439 ? 28.717 52.080 -35.579 1.00 34.03 439 LEU A CA 1
ATOM 3388 C C . LEU A 1 439 ? 27.614 52.322 -34.540 1.00 34.03 439 LEU A C 1
ATOM 3390 O O . LEU A 1 439 ? 26.531 51.741 -34.602 1.00 34.03 439 LEU A O 1
ATOM 3394 N N . GLU A 1 440 ? 27.920 53.270 -33.658 1.00 38.09 440 GLU A N 1
ATOM 3395 C CA . GLU A 1 440 ? 27.005 54.001 -32.786 1.00 38.09 440 GLU A CA 1
ATOM 3396 C C . GLU A 1 440 ? 25.899 54.709 -33.587 1.00 38.09 440 GLU A C 1
ATOM 3398 O O . GLU A 1 440 ? 26.152 55.302 -34.636 1.00 38.09 440 GLU A O 1
ATOM 3403 N N . SER A 1 441 ? 24.679 54.713 -33.047 1.00 35.28 441 SER A N 1
ATOM 3404 C CA . SER A 1 441 ? 23.759 55.841 -33.216 1.00 35.28 441 SER A CA 1
ATOM 3405 C C . SER A 1 441 ? 22.827 55.918 -32.008 1.00 35.28 441 SER A C 1
ATOM 3407 O O . SER A 1 441 ? 21.962 55.068 -31.800 1.00 35.28 441 SER A O 1
ATOM 3409 N N . ASP A 1 442 ? 23.077 56.939 -31.193 1.00 39.19 442 ASP A N 1
ATOM 3410 C CA . ASP A 1 442 ? 22.172 57.483 -30.189 1.00 39.19 442 ASP A CA 1
ATOM 3411 C C . ASP A 1 442 ? 20.926 58.062 -30.872 1.00 39.19 442 ASP A C 1
ATOM 3413 O O . ASP A 1 442 ? 21.037 58.819 -31.836 1.00 39.19 442 ASP A O 1
ATOM 3417 N N . SER A 1 443 ? 19.738 57.754 -30.348 1.00 36.41 443 SER A N 1
ATOM 3418 C CA . SER A 1 443 ? 18.601 58.684 -30.380 1.00 36.41 443 SER A CA 1
ATOM 3419 C C . SER A 1 443 ? 17.542 58.325 -29.327 1.00 36.41 443 SER A C 1
ATOM 3421 O O . SER A 1 443 ? 16.912 57.271 -29.349 1.00 36.41 443 SER A O 1
ATOM 3423 N N . ASP A 1 444 ? 17.392 59.273 -28.403 1.00 36.19 444 ASP A N 1
ATOM 3424 C CA . ASP A 1 444 ? 16.160 59.760 -27.785 1.00 36.19 444 ASP A CA 1
ATOM 3425 C C . ASP A 1 444 ? 15.328 58.870 -26.848 1.00 36.19 444 ASP A C 1
ATOM 3427 O O . ASP A 1 444 ? 14.350 58.212 -27.206 1.00 36.19 444 ASP A O 1
ATOM 3431 N N . ARG A 1 445 ? 15.610 59.059 -25.550 1.00 36.81 445 ARG A N 1
ATOM 3432 C CA . ARG A 1 445 ? 14.600 59.073 -24.484 1.00 36.81 445 ARG A CA 1
ATOM 3433 C C . ARG A 1 445 ? 14.163 60.517 -24.207 1.00 36.81 445 ARG A C 1
ATOM 3435 O O . ARG A 1 445 ? 14.898 61.264 -23.569 1.00 36.81 445 ARG A O 1
ATOM 3442 N N . GLN A 1 446 ? 12.925 60.862 -24.548 1.00 36.38 446 GLN A N 1
ATOM 3443 C CA . GLN A 1 446 ? 12.168 61.894 -23.833 1.00 36.38 446 GLN A CA 1
ATOM 3444 C C . GLN A 1 446 ? 10.844 61.297 -23.355 1.00 36.38 446 GLN A C 1
ATOM 3446 O O . GLN A 1 446 ? 9.950 60.993 -24.140 1.00 36.38 446 GLN A O 1
ATOM 3451 N N . GLY A 1 447 ? 10.752 61.087 -22.041 1.00 36.12 447 GLY A N 1
ATOM 3452 C CA . GLY A 1 447 ? 9.510 60.766 -21.353 1.00 36.12 447 GLY A CA 1
ATOM 3453 C C . GLY A 1 447 ? 8.770 62.054 -21.014 1.00 36.12 447 GLY A C 1
ATOM 3454 O O . GLY A 1 447 ? 9.261 62.863 -20.231 1.00 36.12 447 GLY A O 1
ATOM 3455 N N . ILE A 1 448 ? 7.586 62.219 -21.596 1.00 37.94 448 ILE A N 1
ATOM 3456 C CA . ILE A 1 448 ? 6.589 63.210 -21.196 1.00 37.94 448 ILE A CA 1
ATOM 3457 C C . ILE A 1 448 ? 5.607 62.501 -20.262 1.00 37.94 448 ILE A C 1
ATOM 3459 O O . ILE A 1 448 ? 5.037 61.470 -20.614 1.00 37.94 448 ILE A O 1
ATOM 3463 N N . SER A 1 449 ? 5.411 63.068 -19.076 1.00 42.69 449 SER A N 1
ATOM 3464 C CA . SER A 1 449 ? 4.283 62.779 -18.191 1.00 42.69 449 SER A CA 1
ATOM 3465 C C . SER A 1 449 ? 3.322 63.966 -18.265 1.00 42.69 449 SER A C 1
ATOM 3467 O O . SER A 1 449 ? 3.793 65.107 -18.314 1.00 42.69 449 SER A O 1
ATOM 3469 N N . PRO A 1 450 ? 1.999 63.741 -18.235 1.00 54.66 450 PRO A N 1
ATOM 3470 C CA . PRO A 1 450 ? 1.218 64.597 -17.358 1.00 54.66 450 PRO A CA 1
ATOM 3471 C C . PRO A 1 450 ? 0.159 63.842 -16.549 1.00 54.66 450 PRO A C 1
ATOM 3473 O O . PRO A 1 450 ? -0.537 62.944 -17.011 1.00 54.66 450 PRO A O 1
ATOM 3476 N N . THR A 1 451 ? 0.024 64.323 -15.321 1.00 49.62 451 THR A N 1
ATOM 3477 C CA . THR A 1 451 ? -1.156 64.278 -14.459 1.00 49.62 451 THR A CA 1
ATOM 3478 C C . THR A 1 451 ? -2.477 64.516 -15.203 1.00 49.62 451 THR A C 1
ATOM 3480 O O . THR A 1 451 ? -2.674 65.606 -15.743 1.00 49.62 451 THR A O 1
ATOM 3483 N N . ARG A 1 452 ? -3.425 63.580 -15.103 1.00 43.72 452 ARG A N 1
ATOM 3484 C CA . ARG A 1 452 ? -4.651 63.688 -14.285 1.00 43.72 452 ARG A CA 1
ATOM 3485 C C . ARG A 1 452 ? -5.416 62.372 -14.276 1.00 43.72 452 ARG A C 1
ATOM 3487 O O . ARG A 1 452 ? -5.464 61.727 -15.343 1.00 43.72 452 ARG A O 1
#

Radius of gyration: 27.9 Å; chains: 1; bounding box: 65×92×87 Å

Secondary structure (DSSP, 8-state):
---EEEEEEEE-------HHHHHHHHHHHHHHHHHHHHHHHHHHHHHHHH-HHHHHHHHHHTT--TT-THHHHHHHHHHHHHHGGGHHHHTEEEEEEETHHHHHHHHHHHHHHHHHSS-HHHHHHHHHHHHHIIIIIEESS-EEEEEEEEEETTS-EEEEEEEEETTTTEEEEEEEE-TT---SSSSTTTT--S---S--EETTSGGGHHHHHHHHHHHHHH-HHHHHHHHHHHHTT----PPPP----TTSPPPPEEE--S--S--GGGS-HHHHHHHHHHHHS---TT-HHHHTSTT--HHHHHHHHHHHHHHH--GGGGS-GGGGGGTT--TT-SSS-EEHHHHHHHHHHHHHHHHHHHTT-THHHHHHHHHHHHHHHHTTT-----HHHHHHHHHHTTTTTTEEETTEEPPPPHHHHHHTS---S-----------------------

Sequence (452 aa):
MARRAGSADLPLHNGRVPAWLGRRMSRLGALITEAIVHHYGRDEYLRRLAHPFWFQSFGAVMGMDWHSSGITTSVIGALKHGLGPLSGELGIHVCGGRGSHSRQTPQELVAIGERIGFDGTTLAKASRLVAKVDSAAVQDGFDLYLHGFIVADDGKWVVVQQGMNGDTRTARRYHWLSEGLKSFVEAPHAAIDGKNQGEIVNLTDGRAAASRENQVKMLGDLGPDRIIREVAALEGRTARSPLPQKRLRPDEPLLPNLIMPSHHDVRPENVIMRRLHGAIASAAESGARDFSDLLLVPGVGARTIRSLALVAEVVHGAPCRFADPARFSLAHGGKDRHPYPVPTKVFDKTIDVMKSAIVKAKLGNEERLDAIRRLDEQTRRYESVAAGPALPDFIAEERRRSHHYGGRSVFGWEPPPDHERVSTGRKDPHQEISAGPRLESDSDRQGISPTR